Protein 7FHW (pdb70)

Solvent-accessible surface area: 24446 Å² total; per-residue (Å²): 156,57,85,88,36,42,102,7,101,66,67,5,127,1,8,5,47,67,90,37,97,25,11,6,76,46,41,102,60,48,70,86,92,18,130,86,50,4,29,58,17,53,142,0,2,45,32,0,4,124,13,0,5,58,7,8,127,104,21,61,70,65,15,0,67,12,0,0,52,13,0,0,24,5,15,95,68,20,0,0,67,32,116,42,50,167,54,68,42,44,18,3,12,37,4,22,0,21,0,0,0,1,0,0,0,1,0,7,0,0,28,56,63,8,66,112,100,16,88,71,69,0,24,50,6,0,28,111,0,0,115,33,1,42,60,48,10,97,57,33,132,73,105,26,22,0,29,14,2,8,3,3,0,0,2,0,0,0,2,43,6,15,134,19,87,73,3,6,95,24,0,53,45,2,0,50,27,0,3,42,8,6,25,80,57,0,7,2,15,35,0,38,26,34,17,50,38,0,0,50,30,0,9,57,0,0,2,0,0,0,0,0,0,5,0,0,126,73,125,69,61,97,11,20,40,29,95,120,94,6,1,18,74,0,0,94,36,0,4,85,5,37,134,83,46,59,58,0,50,70,17,19,48,31,80,17,57,116,18,125,4,35,2,0,0,4,3,5,66,86,72,30,74,56,88,28,39,0,72,63,8,64,87,115,30,89,24,114,28,42,61,4,1,2,2,0,31,15,2,14,96,138,28,6,27,117,77,119,214,160,59,79,91,40,49,98,7,102,66,69,6,132,1,15,5,48,71,86,42,98,26,10,6,74,44,40,102,62,54,73,90,94,18,131,86,52,5,31,68,21,52,142,0,3,45,35,0,3,117,9,0,6,56,8,7,127,108,22,65,68,68,20,0,69,10,0,1,52,12,0,0,22,7,14,94,63,23,0,0,67,30,115,41,50,161,58,68,42,38,17,3,11,40,4,22,1,20,0,0,0,1,0,0,0,0,0,1,1,0,26,67,57,11,64,95,124,19,85,71,94,0,27,54,5,0,38,120,0,0,108,33,1,42,59,45,10,96,54,34,133,75,104,28,22,0,28,14,3,8,3,4,0,0,2,0,0,0,2,19,5,15,138,21,93,61,2,3,97,22,0,49,51,2,0,41,30,0,2,35,10,5,24,86,57,0,7,1,16,41,1,37,25,35,16,49,33,0,0,55,27,0,10,59,0,0,2,0,0,0,0,0,0,7,0,0,112,53,116,71,56,94,11,12,39,26,143,133,92,6,1,23,82,0,0,96,37,0,2,85,5,34,131,90,50,58,55,1,49,74,18,19,49,28,82,15,56,118,12,108,4,34,2,0,0,4,2,2,62,83,73,28,77,45,91,30,46,0,67,65,8,62,86,117,26,98,24,112,29,41,61,4,1,2,4,0,35,16,1,12,96,140,26,5,16,119,76,126,109

Secondary structure (DSSP, 8-state):
-PPPPPPP-S-B-----B-STTS--B-HHHHHHHHHHHHHHHHHHHHHHHHHHHHHHH--HHHHHHHHHHHHHHHHTTTT-S-B--SSSSHHHHHHHHHHHHHHHHHHHHGGG--HHHHHHHHHHHHHHHHHHHHHHTSTTS--SHHHHHHHHHHHHHHHHTT-HHHHHHHHHHHHHHHHH--TTS--TTTTTSGGGHHHHHHHHHHHHHHHHHHHHHTT---TTHHHHHHHHHHHHHHHHHH-THHHHHHHSSPPPPP---TTHHHHHHH--GGGTTHHHHTT---EEGGGTEEHHHHHHH-SSSS--/--PPPPPP-S-B-----B-STTS--B-HHHHHHHHHHHHHHHHHHHHHHHHHHHHHHH--HHHHHHHHHHHHHHHHTTTT-S-B--SSSSHHHHHHHHHHHHHHHHHHHHGGG--HHHHHHHHHHHHHHHHHHHHHHTSTTS--SHHHHHHHHHHHHHHHHHT-HHHHHHHHHHHHHHHHT--TTS--TTGGGGGGGHHHHHHHHHHHHHHHHHHHHHTT---TTHHHHHHHHHHHHHHHHHH--HHHHHHHSSPPPP----THHHHHHHH--GGGTTHHHHTT---EEGGGTEEHHHHHHH-SSSS--

GO terms:
  GO:0009279 cell outer membrane (C, EXP)
  GO:0030340 hyaluronate lyase activity (F, EXP)
  GO:0033994 glucuronan lyase activity (F, EXP)
  GO:0045135 poly(beta-D-mannuronate) lyase activity (F, EXP)

B-factor: mean 14.97, std 6.95, range [2.56, 63.18]

InterPro domains:
  IPR008397 Alginate lyase domain [PF05426] (35-269)
  IPR008929 Chondroitin AC/alginate lyase [G3DSA:1.50.10.100] (11-320)
  IPR008929 Chondroitin AC/alginate lyase [SSF48230] (21-320)

Radius of gyration: 27.65 Å; Cα contacts (8 Å, |Δi|>4): 1101; chains: 2; bounding box: 46×49×95 Å

Structure (mmCIF, N/CA/C/O backbone):
data_7FHW
#
_entry.id   7FHW
#
_cell.length_a   49.272
_cell.length_b   94.668
_cell.length_c   160.408
_cell.angle_alpha   90.000
_cell.angle_beta   90.000
_cell.angle_gamma   90.000
#
_symmetry.space_group_name_H-M   'P 21 21 21'
#
loop_
_entity.id
_entity.type
_entity.pdbx_description
1 polymer 'Polysaccharide lyase'
2 water water
#
loop_
_atom_site.group_PDB
_atom_site.id
_atom_site.type_symbol
_atom_site.label_atom_id
_atom_site.label_alt_id
_atom_site.label_comp_id
_atom_site.label_asym_id
_atom_site.label_entity_id
_atom_site.label_seq_id
_atom_site.pdbx_PDB_ins_code
_atom_site.Cartn_x
_atom_site.Cartn_y
_atom_site.Cartn_z
_atom_site.occupancy
_atom_site.B_iso_or_equiv
_atom_site.auth_seq_id
_atom_site.auth_comp_id
_atom_site.auth_asym_id
_atom_site.auth_atom_id
_atom_site.pdbx_PDB_model_num
ATOM 1 N N . ALA A 1 1 ? 30.006 3.523 7.163 1.000 22.155 22 ALA A N 1
ATOM 2 C CA . ALA A 1 1 ? 30.440 4.656 6.315 1.000 20.191 22 ALA A CA 1
ATOM 3 C C . ALA A 1 1 ? 30.609 4.169 4.876 1.000 18.229 22 ALA A C 1
ATOM 4 O O . ALA A 1 1 ? 30.664 2.958 4.626 1.000 17.913 22 ALA A O 1
ATOM 6 N N . CYS A 1 2 ? 30.607 5.078 3.925 1.000 16.812 23 CYS A N 1
ATOM 7 C CA . CYS A 1 2 ? 30.675 4.711 2.488 1.000 16.294 23 CYS A CA 1
ATOM 8 C C . CYS A 1 2 ? 32.152 4.741 2.121 1.000 16.227 23 CYS A C 1
ATOM 9 O O . CYS A 1 2 ? 32.826 5.714 2.403 1.000 17.265 23 CYS A O 1
ATOM 12 N N . PRO A 1 3 ? 32.728 3.651 1.575 1.000 15.940 24 PRO A N 1
ATOM 13 C CA . PRO A 1 3 ? 34.149 3.646 1.237 1.000 16.278 24 PRO A CA 1
ATOM 14 C C . PRO A 1 3 ? 34.402 4.520 0.004 1.000 16.309 24 PRO A C 1
ATOM 15 O O . PRO A 1 3 ? 33.450 4.853 -0.697 1.000 14.931 24 PRO A O 1
ATOM 19 N N . ALA A 1 4 ? 35.665 4.881 -0.206 1.000 15.960 25 ALA A N 1
ATOM 20 C CA . ALA A 1 4 ? 36.098 5.850 -1.230 1.000 16.088 25 ALA A CA 1
ATOM 21 C C . ALA A 1 4 ? 35.943 5.229 -2.609 1.000 15.536 25 ALA A C 1
ATOM 22 O O . ALA A 1 4 ? 36.509 4.184 -2.919 1.000 13.763 25 ALA A O 1
ATOM 24 N N . PRO A 1 5 ? 35.200 5.900 -3.506 1.000 15.426 26 PRO A N 1
ATOM 25 C CA . PRO A 1 5 ? 35.175 5.460 -4.892 1.000 17.592 26 PRO A CA 1
ATOM 26 C C . PRO A 1 5 ? 36.625 5.553 -5.356 1.000 18.061 26 PRO A C 1
ATOM 27 O O . PRO A 1 5 ? 37.333 6.476 -4.928 1.000 18.242 26 PRO A O 1
ATOM 31 N N . PRO A 1 6 ? 37.090 4.651 -6.236 1.000 17.376 27 PRO A N 1
ATOM 32 C CA . PRO A 1 6 ? 38.348 4.867 -6.948 1.000 18.804 27 PRO A CA 1
ATOM 33 C C . PRO A 1 6 ? 38.262 6.137 -7.798 1.000 18.920 27 PRO A C 1
ATOM 34 O O . PRO A 1 6 ? 37.176 6.481 -8.259 1.000 22.079 27 PRO A O 1
ATOM 38 N N . PRO A 1 7 ? 39.370 6.884 -8.022 1.000 17.875 28 PRO A N 1
ATOM 39 C CA . PRO A 1 7 ? 39.328 8.071 -8.875 1.000 16.139 28 PRO A CA 1
ATOM 40 C C . PRO A 1 7 ? 38.763 7.734 -10.263 1.000 13.979 28 PRO A C 1
ATOM 41 O O . PRO A 1 7 ? 39.201 6.764 -10.862 1.000 12.816 28 PRO A O 1
ATOM 45 N N . GLY A 1 8 ? 37.765 8.496 -10.717 1.000 12.999 29 GLY A N 1
ATOM 46 C CA . GLY A 1 8 ? 37.242 8.422 -12.099 1.000 13.065 29 GLY A CA 1
ATOM 47 C C . GLY A 1 8 ? 38.288 8.899 -13.092 1.000 13.186 29 GLY A C 1
ATOM 48 O O . GLY A 1 8 ? 38.885 9.955 -12.816 1.000 13.970 29 GLY A O 1
ATOM 49 N N . GLN A 1 9 ? 38.541 8.143 -14.158 1.000 12.482 30 GLN A N 1
ATOM 50 C CA . GLN A 1 9 ? 39.554 8.483 -15.192 1.000 13.740 30 GLN A CA 1
ATOM 51 C C . GLN A 1 9 ? 38.851 8.975 -16.451 1.000 12.743 30 GLN A C 1
ATOM 52 O O . GLN A 1 9 ? 37.988 8.295 -17.001 1.000 11.300 30 GLN A O 1
ATOM 58 N N . PRO A 1 10 ? 39.186 10.173 -16.948 1.000 12.264 31 PRO A N 1
ATOM 59 C CA . PRO A 1 10 ? 38.645 10.626 -18.233 1.000 12.697 31 PRO A CA 1
ATOM 60 C C . PRO A 1 10 ? 38.846 9.630 -19.389 1.000 11.547 31 PRO A C 1
ATOM 61 O O . PRO A 1 10 ? 37.900 9.395 -20.122 1.000 10.914 31 PRO A O 1
ATOM 65 N N . ASP A 1 11 ? 40.027 9.020 -19.484 1.000 11.829 32 ASP A N 1
ATOM 66 C CA . ASP A 1 11 ? 40.415 8.168 -20.635 1.000 11.617 32 ASP A CA 1
ATOM 67 C C . ASP A 1 11 ? 40.158 6.700 -20.316 1.000 11.938 32 ASP A C 1
ATOM 68 O O . ASP A 1 11 ? 40.160 6.330 -19.103 1.000 11.573 32 ASP A O 1
ATOM 73 N N . ILE A 1 12 ? 39.904 5.932 -21.391 1.000 11.769 33 ILE A N 1
ATOM 74 C CA . ILE A 1 12 ? 39.870 4.441 -21.433 1.000 11.764 33 ILE A CA 1
ATOM 75 C C . ILE A 1 12 ? 40.829 3.968 -22.518 1.000 12.468 33 ILE A C 1
ATOM 76 O O . ILE A 1 12 ? 40.723 4.469 -23.662 1.000 12.668 33 ILE A O 1
ATOM 81 N N . ARG A 1 13 ? 41.690 3.010 -22.181 1.000 12.977 34 ARG A N 1
ATOM 82 C CA . ARG A 1 13 ? 42.568 2.294 -23.145 1.000 13.385 34 ARG A CA 1
ATOM 83 C C . ARG A 1 13 ? 42.406 0.797 -22.888 1.000 13.606 34 ARG A C 1
ATOM 84 O O . ARG A 1 13 ? 43.129 0.257 -22.044 1.000 16.594 34 ARG A O 1
ATOM 92 N N . ALA A 1 14 ? 41.436 0.169 -23.543 1.000 12.784 35 ALA A N 1
ATOM 93 C CA . ALA A 1 14 ? 41.235 -1.288 -23.531 1.000 12.114 35 ALA A CA 1
ATOM 94 C C . ALA A 1 14 ? 41.949 -1.892 -24.735 1.000 12.485 35 ALA A C 1
ATOM 95 O O . ALA A 1 14 ? 42.406 -1.147 -25.615 1.000 12.294 35 ALA A O 1
ATOM 97 N N . ILE A 1 15 ? 42.017 -3.216 -24.784 1.000 13.002 36 ILE A N 1
ATOM 98 C CA . ILE A 1 15 ? 42.862 -3.936 -25.776 1.000 13.467 36 ILE A CA 1
ATOM 99 C C . ILE A 1 15 ? 42.017 -5.065 -26.352 1.000 13.407 36 ILE A C 1
ATOM 100 O O . ILE A 1 15 ? 41.536 -5.913 -25.572 1.000 13.432 36 ILE A O 1
ATOM 105 N N . GLY A 1 16 ? 41.795 -5.026 -27.663 1.000 13.336 37 GLY A N 1
ATOM 106 C CA . GLY A 1 16 ? 41.139 -6.131 -28.384 1.000 14.461 37 GLY A CA 1
ATOM 107 C C . GLY A 1 16 ? 42.043 -7.351 -28.387 1.000 14.646 37 GLY A C 1
ATOM 108 O O . GLY A 1 16 ? 43.278 -7.175 -28.516 1.000 16.755 37 GLY A O 1
ATOM 109 N N . TYR A 1 17 ? 41.471 -8.545 -28.272 1.000 14.250 38 TYR A N 1
ATOM 110 C CA . TYR A 1 17 ? 42.248 -9.775 -28.014 1.000 13.239 38 TYR A CA 1
ATOM 111 C C . TYR A 1 17 ? 41.812 -10.950 -28.896 1.000 12.204 38 TYR A C 1
ATOM 112 O O . TYR A 1 17 ? 42.260 -12.036 -28.604 1.000 11.265 38 TYR A O 1
ATOM 121 N N . TYR A 1 18 ? 40.993 -10.750 -29.926 1.000 12.407 39 TYR A N 1
ATOM 122 C CA . TYR A 1 18 ? 40.714 -11.777 -30.966 1.000 12.120 39 TYR A CA 1
ATOM 123 C C . TYR A 1 18 ? 41.677 -11.589 -32.143 1.000 12.812 39 TYR A C 1
ATOM 124 O O . TYR A 1 18 ? 41.973 -10.445 -32.490 1.000 12.754 39 TYR A O 1
ATOM 133 N N . THR A 1 19 ? 42.127 -12.683 -32.765 1.000 14.136 40 THR A N 1
ATOM 134 C CA . THR A 1 19 ? 43.199 -12.660 -33.798 1.000 14.045 40 THR A CA 1
ATOM 135 C C . THR A 1 19 ? 42.664 -13.115 -35.160 1.000 13.963 40 THR A C 1
ATOM 136 O O . THR A 1 19 ? 43.384 -12.895 -36.141 1.000 12.777 40 THR A O 1
ATOM 140 N N . ASP A 1 20 ? 41.462 -13.695 -35.206 1.000 13.926 41 ASP A N 1
ATOM 141 C CA . ASP A 1 20 ? 40.812 -14.134 -36.461 1.000 14.614 41 ASP A CA 1
ATOM 142 C C . ASP A 1 20 ? 39.719 -13.135 -36.858 1.000 15.344 41 ASP A C 1
ATOM 143 O O . ASP A 1 20 ? 39.054 -12.563 -35.964 1.000 15.527 41 ASP A O 1
ATOM 148 N N . LYS A 1 21 ? 39.482 -13.047 -38.164 1.000 15.744 42 LYS A N 1
ATOM 149 C CA . LYS A 1 21 ? 38.358 -12.315 -38.816 1.000 15.553 42 LYS A CA 1
ATOM 150 C C . LYS A 1 21 ? 37.014 -12.625 -38.134 1.000 13.940 42 LYS A C 1
ATOM 151 O O . LYS A 1 21 ? 36.205 -11.724 -38.033 1.000 13.534 42 LYS A O 1
ATOM 157 N N . ALA A 1 22 ? 36.776 -13.858 -37.703 1.000 12.826 43 ALA A N 1
ATOM 158 C CA . ALA A 1 22 ? 35.494 -14.299 -37.08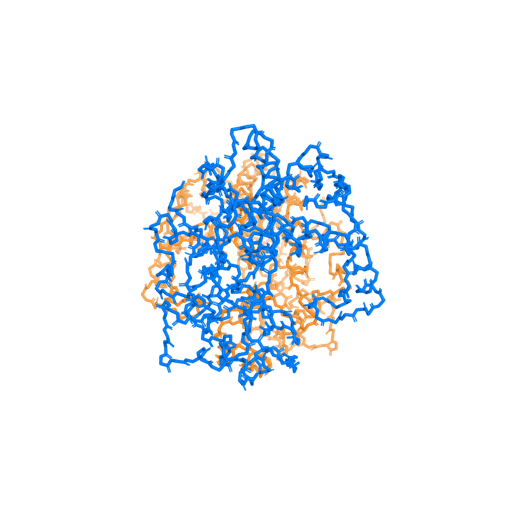5 1.000 12.471 43 ALA A CA 1
ATOM 159 C C . ALA A 1 22 ? 35.348 -13.778 -35.646 1.000 11.488 43 ALA A C 1
ATOM 160 O O . ALA A 1 22 ? 34.246 -13.888 -35.110 1.000 10.235 43 ALA A O 1
ATOM 162 N N . GLY A 1 23 ? 36.396 -13.203 -35.036 1.000 11.775 44 GLY A N 1
ATOM 163 C CA . GLY A 1 23 ? 36.283 -12.613 -33.682 1.000 11.415 44 GLY A CA 1
ATOM 164 C C . GLY A 1 23 ? 35.997 -13.704 -32.662 1.000 11.506 44 GLY A C 1
ATOM 165 O O . GLY A 1 23 ? 35.027 -13.572 -31.882 1.000 9.077 44 GLY A O 1
ATOM 166 N N . SER A 1 24 ? 36.779 -14.794 -32.721 1.000 12.566 45 SER A N 1
ATOM 167 C CA . SER A 1 24 ? 36.477 -16.089 -32.029 1.000 13.654 45 SER A CA 1
ATOM 168 C C . SER A 1 24 ? 37.717 -16.750 -31.412 1.000 13.119 45 SER A C 1
ATOM 169 O O . SER A 1 24 ? 37.516 -17.573 -30.505 1.000 12.186 45 SER A O 1
ATOM 172 N N . VAL A 1 25 ? 38.925 -16.423 -31.883 1.000 13.354 46 VAL A N 1
ATOM 173 C CA . VAL A 1 25 ? 40.200 -16.990 -31.352 1.000 14.756 46 VAL A CA 1
ATOM 174 C C . VAL A 1 25 ? 40.871 -15.902 -30.512 1.000 14.673 46 VAL A C 1
ATOM 175 O O . VAL A 1 25 ? 41.196 -14.827 -31.081 1.000 13.407 46 VAL A O 1
ATOM 179 N N . ILE A 1 26 ? 41.108 -16.223 -29.234 1.000 14.751 47 ILE A N 1
ATOM 180 C CA . ILE A 1 26 ? 41.647 -15.304 -28.193 1.000 15.629 47 ILE A CA 1
ATOM 181 C C . ILE A 1 26 ? 43.177 -15.421 -28.135 1.000 16.099 47 ILE A C 1
ATOM 182 O O . ILE A 1 26 ? 43.683 -16.519 -28.090 1.000 18.050 47 ILE A O 1
ATOM 187 N N . ASP A 1 27 ? 43.877 -14.298 -28.171 1.000 16.697 48 ASP A N 1
ATOM 188 C CA . ASP A 1 27 ? 45.287 -14.155 -27.727 1.000 16.737 48 ASP A CA 1
ATOM 189 C C . ASP A 1 27 ? 45.272 -13.992 -26.206 1.000 17.700 48 ASP A C 1
ATOM 190 O O . ASP A 1 27 ? 44.881 -12.932 -25.702 1.000 16.684 48 ASP A O 1
ATOM 195 N N . PRO A 1 28 ? 45.690 -15.022 -25.426 1.000 19.182 49 PRO A N 1
ATOM 196 C CA . PRO A 1 28 ? 45.600 -14.971 -23.965 1.000 19.808 49 PRO A CA 1
ATOM 197 C C . PRO A 1 28 ? 46.325 -13.724 -23.427 1.000 20.743 49 PRO A C 1
ATOM 198 O O . PRO A 1 28 ? 45.815 -13.050 -22.522 1.000 20.389 49 PRO A O 1
ATOM 202 N N . ALA A 1 29 ? 47.468 -13.411 -24.041 1.000 20.379 50 ALA A N 1
ATOM 203 C CA . ALA A 1 29 ? 48.353 -12.295 -23.645 1.000 19.988 50 ALA A CA 1
ATOM 204 C C . ALA A 1 29 ? 47.596 -10.967 -23.779 1.000 19.713 50 ALA A C 1
ATOM 205 O O . ALA A 1 29 ? 47.573 -10.207 -22.808 1.000 18.731 50 ALA A O 1
ATOM 207 N N . LEU A 1 30 ? 47.000 -10.692 -24.944 1.000 18.673 51 LEU A N 1
ATOM 208 C CA . LEU A 1 30 ? 46.149 -9.485 -25.169 1.000 17.127 51 LEU A CA 1
ATOM 209 C C . LEU A 1 30 ? 44.953 -9.514 -24.200 1.000 15.341 51 LEU A C 1
ATOM 210 O O . LEU A 1 30 ? 44.646 -8.465 -23.593 1.000 14.339 51 LEU A O 1
ATOM 215 N N . GLN A 1 31 ? 44.325 -10.668 -23.999 1.000 16.161 52 GLN A N 1
ATOM 216 C CA . GLN A 1 31 ? 43.147 -10.786 -23.097 1.000 16.799 52 GLN A CA 1
ATOM 217 C C . GLN A 1 31 ? 43.535 -10.404 -21.657 1.000 17.675 52 GLN A C 1
ATOM 218 O O . GLN A 1 31 ? 42.791 -9.614 -21.011 1.000 15.968 52 GLN A O 1
ATOM 224 N N . GLN A 1 32 ? 44.674 -10.924 -21.181 1.000 18.605 53 GLN A N 1
ATOM 225 C CA . GLN A 1 32 ? 45.196 -10.653 -19.822 1.000 19.078 53 GLN A CA 1
ATOM 226 C C . GLN A 1 32 ? 45.483 -9.156 -19.681 1.000 18.258 53 GLN A C 1
ATOM 227 O O . GLN A 1 32 ? 45.007 -8.577 -18.707 1.000 18.394 53 GLN A O 1
ATOM 233 N N . GLN A 1 33 ? 46.213 -8.557 -20.626 1.000 17.687 54 GLN A N 1
ATOM 234 C CA . GLN A 1 33 ? 46.517 -7.101 -20.645 1.000 17.131 54 GLN A CA 1
ATOM 235 C C . GLN A 1 33 ? 45.226 -6.265 -20.669 1.000 15.447 54 GLN A C 1
ATOM 236 O O . GLN A 1 33 ? 45.210 -5.202 -20.047 1.000 14.725 54 GLN A O 1
ATOM 242 N N . ASN A 1 34 ? 44.225 -6.674 -21.445 1.000 13.829 55 ASN A N 1
ATOM 243 C CA . ASN A 1 34 ? 42.884 -6.040 -21.443 1.000 14.524 55 ASN A CA 1
ATOM 244 C C . ASN A 1 34 ? 42.254 -6.143 -20.047 1.000 14.174 55 ASN A C 1
ATOM 245 O O . ASN A 1 34 ? 41.795 -5.133 -19.555 1.000 13.351 55 ASN A O 1
ATOM 250 N N . LYS A 1 35 ? 42.280 -7.316 -19.417 1.000 16.192 56 LYS A N 1
ATOM 251 C CA . LYS A 1 35 ? 41.783 -7.526 -18.031 1.000 17.097 56 LYS A CA 1
ATOM 252 C C . LYS A 1 35 ? 42.437 -6.524 -17.076 1.000 17.458 56 LYS A C 1
ATOM 253 O O . LYS A 1 35 ? 41.696 -5.832 -16.341 1.000 16.439 56 LYS A O 1
ATOM 259 N N . ASP A 1 36 ? 43.777 -6.481 -17.078 1.000 18.202 57 ASP A N 1
ATOM 260 C CA . ASP A 1 36 ? 44.591 -5.644 -16.156 1.000 18.187 57 ASP A CA 1
ATOM 261 C C . ASP A 1 36 ? 44.222 -4.190 -16.416 1.000 16.595 57 ASP A C 1
ATOM 262 O O . ASP A 1 36 ? 43.885 -3.483 -15.471 1.000 19.466 57 ASP A O 1
ATOM 267 N N . ALA A 1 37 ? 44.213 -3.772 -17.668 1.000 14.981 58 ALA A N 1
ATOM 268 C CA . ALA A 1 37 ? 43.944 -2.369 -18.036 1.000 14.858 58 ALA A CA 1
ATOM 269 C C . ALA A 1 37 ? 42.542 -1.937 -17.559 1.000 14.942 58 ALA A C 1
ATOM 270 O O . ALA A 1 37 ? 42.387 -0.747 -17.215 1.000 15.819 58 ALA A O 1
ATOM 272 N N . THR A 1 38 ? 41.565 -2.848 -17.564 1.000 13.109 59 THR A N 1
ATOM 273 C CA . THR A 1 38 ? 40.140 -2.550 -17.321 1.000 12.820 59 THR A CA 1
ATOM 274 C C . THR A 1 38 ? 39.719 -2.956 -15.907 1.000 12.374 59 THR A C 1
ATOM 275 O O . THR A 1 38 ? 38.523 -2.822 -15.637 1.000 11.742 59 THR A O 1
ATOM 279 N N . ALA A 1 39 ? 40.625 -3.475 -15.058 1.000 11.589 60 ALA A N 1
ATOM 280 C CA . ALA A 1 39 ? 40.260 -4.033 -13.736 1.000 11.182 60 ALA A CA 1
ATOM 281 C C . ALA A 1 39 ? 39.553 -2.960 -12.902 1.000 10.672 60 ALA A C 1
ATOM 282 O O . ALA A 1 39 ? 38.553 -3.246 -12.251 1.000 10.235 60 ALA A O 1
ATOM 284 N N . PRO A 1 40 ? 40.056 -1.701 -12.862 1.000 10.649 61 PRO A N 1
ATOM 285 C CA . PRO A 1 40 ? 39.422 -0.652 -12.058 1.000 10.289 61 PRO A CA 1
ATOM 286 C C . PRO A 1 40 ? 37.986 -0.326 -12.510 1.000 10.488 61 PRO A C 1
ATOM 287 O O . PRO A 1 40 ? 37.073 -0.213 -11.710 1.000 9.716 61 PRO A O 1
ATOM 291 N N . LEU A 1 41 ? 37.800 -0.183 -13.815 1.000 10.873 62 LEU A N 1
ATOM 292 C CA . LEU A 1 41 ? 36.449 -0.041 -14.427 1.000 10.209 62 LEU A CA 1
ATOM 293 C C . LEU A 1 41 ? 35.559 -1.206 -13.945 1.000 9.379 62 LEU A C 1
ATOM 294 O O . LEU A 1 41 ? 34.499 -0.930 -13.358 1.000 9.088 62 LEU A O 1
ATOM 299 N N . ASP A 1 42 ? 35.991 -2.442 -14.177 1.000 8.919 63 ASP A N 1
ATOM 300 C CA . ASP A 1 42 ? 35.234 -3.681 -13.853 1.000 9.131 63 ASP A CA 1
ATOM 301 C C . ASP A 1 42 ? 34.970 -3.714 -12.349 1.000 9.005 63 ASP A C 1
ATOM 302 O O . ASP A 1 42 ? 33.823 -3.977 -11.979 1.000 8.446 63 ASP A O 1
ATOM 307 N N . ARG A 1 43 ? 35.931 -3.321 -11.504 1.000 9.579 64 ARG A N 1
ATOM 308 C CA . ARG A 1 43 ? 35.696 -3.272 -10.032 1.000 9.241 64 ARG A CA 1
ATOM 309 C C . ARG A 1 43 ? 34.561 -2.303 -9.724 1.000 8.941 64 ARG A C 1
ATOM 310 O O . ARG A 1 43 ? 33.663 -2.678 -8.938 1.000 9.032 64 ARG A O 1
ATOM 318 N N . TYR A 1 44 ? 34.653 -1.070 -10.238 1.000 8.069 65 TYR A N 1
ATOM 319 C CA . TYR A 1 44 ? 33.667 -0.000 -10.003 1.000 7.790 65 TYR A CA 1
ATOM 320 C C . TYR A 1 44 ? 32.269 -0.485 -10.411 1.000 7.944 65 TYR A C 1
ATOM 321 O O . TYR A 1 44 ? 31.328 -0.313 -9.599 1.000 7.723 65 TYR A O 1
ATOM 330 N N . ALA A 1 45 ? 32.122 -0.992 -11.645 1.000 8.233 66 ALA A N 1
ATOM 331 C CA . ALA A 1 45 ? 30.864 -1.558 -12.182 1.000 8.548 66 ALA A CA 1
ATOM 332 C C . ALA A 1 45 ? 30.337 -2.634 -11.211 1.000 9.044 66 ALA A C 1
ATOM 333 O O . ALA A 1 45 ? 29.156 -2.559 -10.872 1.000 9.109 66 ALA A O 1
ATOM 335 N N . ALA A 1 46 ? 31.169 -3.587 -10.765 1.000 9.775 67 ALA A N 1
ATOM 336 C CA . ALA A 1 46 ? 30.776 -4.679 -9.828 1.000 10.277 67 ALA A CA 1
ATOM 337 C C . ALA A 1 46 ? 30.221 -4.078 -8.532 1.000 10.240 67 ALA A C 1
ATOM 338 O O . ALA A 1 46 ? 29.177 -4.521 -8.077 1.000 10.720 67 ALA A O 1
ATOM 340 N N . ASP A 1 47 ? 30.888 -3.055 -8.004 1.000 10.698 68 ASP A N 1
ATOM 341 C CA . ASP A 1 47 ? 30.562 -2.383 -6.724 1.000 10.261 68 ASP A CA 1
ATOM 342 C C . ASP A 1 47 ? 29.262 -1.582 -6.808 1.000 9.741 68 ASP A C 1
ATOM 343 O O . ASP A 1 47 ? 28.460 -1.681 -5.860 1.000 9.477 68 ASP A O 1
ATOM 348 N N . VAL A 1 48 ? 29.081 -0.722 -7.809 1.000 8.891 69 VAL A N 1
ATOM 349 C CA . VAL A 1 48 ? 27.795 0.030 -7.900 1.000 8.678 69 VAL A CA 1
ATOM 350 C C . VAL A 1 48 ? 26.675 -0.978 -8.226 1.000 8.495 69 VAL A C 1
ATOM 351 O O . VAL A 1 48 ? 25.560 -0.826 -7.713 1.000 8.062 69 VAL A O 1
ATOM 355 N N . ALA A 1 49 ? 26.964 -2.060 -8.943 1.000 9.017 70 ALA A N 1
ATOM 356 C CA . ALA A 1 49 ? 25.958 -3.120 -9.175 1.000 9.838 70 ALA A CA 1
ATOM 357 C C . ALA A 1 49 ? 25.545 -3.688 -7.805 1.000 10.439 70 ALA A C 1
ATOM 358 O O . ALA A 1 49 ? 24.329 -3.714 -7.514 1.000 11.341 70 ALA A O 1
ATOM 360 N N . ARG A 1 50 ? 26.518 -4.014 -6.950 1.000 11.070 71 ARG A N 1
ATOM 361 C CA . ARG A 1 50 ? 26.313 -4.716 -5.651 1.000 10.918 71 ARG A CA 1
ATOM 362 C C . ARG A 1 50 ? 25.591 -3.779 -4.662 1.000 11.059 71 ARG A C 1
ATOM 363 O O . ARG A 1 50 ? 24.641 -4.270 -3.980 1.000 9.773 71 ARG A O 1
ATOM 371 N N . MET A 1 51 ? 26.001 -2.503 -4.547 1.000 10.460 72 MET A N 1
ATOM 372 C CA . MET A 1 51 ? 25.403 -1.609 -3.526 1.000 11.378 72 MET A CA 1
ATOM 373 C C . MET A 1 51 ? 23.955 -1.251 -3.922 1.000 11.255 72 MET A C 1
ATOM 374 O O . MET A 1 51 ? 23.117 -0.998 -3.021 1.000 11.388 72 MET A O 1
ATOM 379 N N . SER A 1 52 ? 23.682 -1.199 -5.221 1.000 10.520 73 SER A N 1
ATOM 380 C CA . SER A 1 52 ? 22.326 -0.972 -5.774 1.000 10.429 73 SER A CA 1
ATOM 381 C C . SER A 1 52 ? 21.527 -2.274 -5.606 1.000 9.696 73 SER A C 1
ATOM 382 O O . SER A 1 52 ? 20.350 -2.195 -5.287 1.000 8.061 73 SER A O 1
ATOM 385 N N . ASP A 1 53 ? 22.195 -3.429 -5.710 1.000 10.862 74 ASP A N 1
ATOM 386 C CA . ASP A 1 53 ? 21.582 -4.734 -5.368 1.000 11.376 74 ASP A CA 1
ATOM 387 C C . ASP A 1 53 ? 21.220 -4.741 -3.877 1.000 12.736 74 ASP A C 1
ATOM 388 O O . ASP A 1 53 ? 20.127 -5.230 -3.575 1.000 13.891 74 ASP A O 1
ATOM 393 N N . ASP A 1 54 ? 22.078 -4.254 -2.966 1.000 13.731 75 ASP A N 1
ATOM 394 C CA . ASP A 1 54 ? 21.782 -4.245 -1.503 1.000 13.933 75 ASP A CA 1
ATOM 395 C C . ASP A 1 54 ? 20.525 -3.405 -1.260 1.000 14.125 75 ASP A C 1
ATOM 396 O O . ASP A 1 54 ? 19.654 -3.820 -0.444 1.000 13.329 75 ASP A O 1
ATOM 401 N N . TYR A 1 55 ? 20.419 -2.273 -1.945 1.000 13.539 76 TYR A N 1
ATOM 402 C CA . TYR A 1 55 ? 19.277 -1.346 -1.777 1.000 13.860 76 TYR A CA 1
ATOM 403 C C . TYR A 1 55 ? 17.999 -2.037 -2.271 1.000 14.298 76 TYR A C 1
ATOM 404 O O . TYR A 1 55 ? 17.022 -2.068 -1.533 1.000 14.287 76 TYR A O 1
ATOM 413 N N . LEU A 1 56 ? 17.997 -2.609 -3.475 1.000 15.843 77 LEU A N 1
ATOM 414 C CA . LEU A 1 56 ? 16.811 -3.341 -3.997 1.000 16.598 77 LEU A CA 1
ATOM 415 C C . LEU A 1 56 ? 16.437 -4.474 -3.050 1.000 17.771 77 LEU A C 1
ATOM 416 O O . LEU A 1 56 ? 15.250 -4.785 -2.997 1.000 19.298 77 LEU A O 1
ATOM 421 N N . ARG A 1 57 ? 17.412 -5.118 -2.397 1.000 18.222 78 ARG A N 1
ATOM 422 C CA . ARG A 1 57 ? 17.162 -6.315 -1.549 1.000 19.143 78 ARG A CA 1
ATOM 423 C C . ARG A 1 57 ? 16.457 -5.901 -0.242 1.000 19.462 78 ARG A C 1
ATOM 424 O O . ARG A 1 57 ? 15.595 -6.670 0.176 1.000 19.023 78 ARG A O 1
ATOM 432 N N . ASN A 1 58 ? 16.802 -4.783 0.420 1.000 19.774 79 ASN A N 1
ATOM 433 C CA . ASN A 1 58 ? 16.238 -4.511 1.775 1.000 20.091 79 ASN A CA 1
ATOM 434 C C . ASN A 1 58 ? 15.754 -3.059 1.943 1.000 19.468 79 ASN A C 1
ATOM 435 O O . ASN A 1 58 ? 15.225 -2.730 3.051 1.000 20.304 79 ASN A O 1
ATOM 440 N N . GLY A 1 59 ? 15.918 -2.208 0.932 1.000 19.084 80 GLY A N 1
ATOM 441 C CA . GLY A 1 59 ? 15.463 -0.797 0.976 1.000 17.921 80 GLY A CA 1
ATOM 442 C C . GLY A 1 59 ? 16.249 0.045 1.978 1.000 16.160 80 GLY A C 1
ATOM 443 O O . GLY A 1 59 ? 15.759 1.112 2.358 1.000 15.307 80 GLY A O 1
ATOM 444 N N . ASP A 1 60 ? 17.475 -0.353 2.341 1.000 15.683 81 ASP A N 1
ATOM 445 C CA . ASP A 1 60 ? 18.339 0.460 3.240 1.000 15.966 81 ASP A CA 1
ATOM 446 C C . ASP A 1 60 ? 18.825 1.676 2.467 1.000 16.829 81 ASP A C 1
ATOM 447 O O . ASP A 1 60 ? 19.641 1.549 1.569 1.000 14.866 81 ASP A O 1
ATOM 452 N N . PRO A 1 61 ? 18.393 2.893 2.841 1.000 17.145 82 PRO A N 1
ATOM 453 C CA . PRO A 1 61 ? 18.762 4.081 2.095 1.000 17.377 82 PRO A CA 1
ATOM 454 C C . PRO A 1 61 ? 20.279 4.327 2.095 1.000 17.933 82 PRO A C 1
ATOM 455 O O . PRO A 1 61 ? 20.735 4.932 1.149 1.000 16.779 82 PRO A O 1
ATOM 459 N N . ALA A 1 62 ? 21.017 3.852 3.116 1.000 16.557 83 ALA A N 1
ATOM 460 C CA . ALA A 1 62 ? 22.497 3.952 3.199 1.000 15.936 83 ALA A CA 1
ATOM 461 C C . ALA A 1 62 ? 23.152 3.348 1.951 1.000 15.266 83 ALA A C 1
ATOM 462 O O . ALA A 1 62 ? 24.043 3.985 1.413 1.000 16.192 83 ALA A O 1
ATOM 464 N N . ALA A 1 63 ? 22.741 2.152 1.525 1.000 14.139 84 ALA A N 1
ATOM 465 C CA . ALA A 1 63 ? 23.243 1.474 0.303 1.000 14.374 84 ALA A CA 1
ATOM 466 C C . ALA A 1 63 ? 22.979 2.348 -0.939 1.000 13.711 84 ALA A C 1
ATOM 467 O O . ALA A 1 63 ? 23.937 2.567 -1.728 1.000 13.159 84 ALA A O 1
ATOM 469 N N . ALA A 1 64 ? 21.760 2.877 -1.075 1.000 12.998 85 ALA A N 1
ATOM 470 C CA . ALA A 1 64 ? 21.363 3.841 -2.131 1.000 12.604 85 ALA A CA 1
ATOM 471 C C . ALA A 1 64 ? 22.289 5.063 -2.107 1.000 12.985 85 ALA A C 1
ATOM 472 O O . ALA A 1 64 ? 22.826 5.451 -3.183 1.000 12.248 85 ALA A O 1
ATOM 474 N N . GLN A 1 65 ? 22.531 5.625 -0.919 1.000 13.051 86 GLN A N 1
ATOM 475 C CA . GLN A 1 65 ? 23.354 6.852 -0.759 1.000 12.765 86 GLN A CA 1
ATOM 476 C C . GLN A 1 65 ? 24.791 6.599 -1.197 1.000 12.935 86 GLN A C 1
ATOM 477 O O . GLN A 1 65 ? 25.329 7.394 -1.982 1.000 11.931 86 GLN A O 1
ATOM 483 N N . CYS A 1 66 ? 25.376 5.514 -0.725 1.000 13.882 87 CYS A N 1
ATOM 484 C CA . CYS A 1 66 ? 26.748 5.131 -1.088 1.000 13.734 87 CYS A CA 1
ATOM 485 C C . CYS A 1 66 ? 26.843 4.921 -2.601 1.000 12.633 87 CYS A C 1
ATOM 486 O O . CYS A 1 66 ? 27.842 5.373 -3.150 1.000 12.331 87 CYS A O 1
ATOM 489 N N . THR A 1 67 ? 25.874 4.248 -3.242 1.000 11.996 88 THR A N 1
ATOM 490 C CA . THR A 1 67 ? 25.813 4.115 -4.729 1.000 11.382 88 THR A CA 1
ATOM 491 C C . THR A 1 67 ? 25.855 5.503 -5.385 1.000 11.383 88 THR A C 1
ATOM 492 O O . THR A 1 67 ? 26.552 5.689 -6.410 1.000 10.919 88 THR A O 1
ATOM 496 N N . LEU A 1 68 ? 25.062 6.427 -4.858 1.000 11.379 89 LEU A N 1
ATOM 497 C CA . LEU A 1 68 ? 24.862 7.781 -5.418 1.000 11.386 89 LEU A CA 1
ATOM 498 C C . LEU A 1 68 ? 26.149 8.579 -5.201 1.000 11.303 89 LEU A C 1
ATOM 499 O O . LEU A 1 68 ? 26.523 9.414 -6.050 1.000 10.957 89 LEU A O 1
ATOM 504 N N . SER A 1 69 ? 26.801 8.355 -4.065 1.000 11.199 90 SER A N 1
ATOM 505 C CA . SER A 1 69 ? 28.072 9.032 -3.723 1.000 11.585 90 SER A CA 1
ATOM 506 C C . SER A 1 69 ? 29.150 8.567 -4.723 1.000 10.826 90 SER A C 1
ATOM 507 O O . SER A 1 69 ? 29.955 9.378 -5.163 1.000 11.460 90 SER A O 1
ATOM 510 N N . TRP A 1 70 ? 29.189 7.287 -5.067 1.000 11.111 91 TRP A N 1
ATOM 511 C CA . TRP A 1 70 ? 30.160 6.727 -6.053 1.000 11.283 91 TRP A CA 1
ATOM 512 C C . TRP A 1 70 ? 29.869 7.301 -7.454 1.000 11.545 91 TRP A C 1
ATOM 513 O O . TRP A 1 70 ? 30.822 7.784 -8.118 1.000 10.979 91 TRP A O 1
ATOM 524 N N . LEU A 1 71 ? 28.603 7.301 -7.878 1.000 11.613 92 LEU A N 1
ATOM 525 C CA . LEU A 1 71 ? 28.171 7.799 -9.219 1.000 11.623 92 LEU A CA 1
ATOM 526 C C . LEU A 1 71 ? 28.510 9.296 -9.313 1.000 11.990 92 LEU A C 1
ATOM 527 O O . LEU A 1 71 ? 29.121 9.723 -10.339 1.000 11.222 92 LEU A O 1
ATOM 532 N N . GLY A 1 72 ? 28.232 10.038 -8.235 1.000 11.456 93 GLY A N 1
ATOM 533 C CA . GLY A 1 72 ? 28.490 11.483 -8.130 1.000 11.032 93 GLY A CA 1
ATOM 534 C C . GLY A 1 72 ? 29.960 11.835 -8.275 1.000 10.810 93 GLY A C 1
ATOM 535 O O . GLY A 1 72 ? 30.277 12.834 -8.953 1.000 11.187 93 GLY A O 1
ATOM 536 N N . ALA A 1 73 ? 30.839 11.057 -7.662 1.000 9.966 94 ALA A N 1
ATOM 537 C CA . ALA A 1 73 ? 32.293 11.259 -7.738 1.000 9.971 94 ALA A CA 1
ATOM 538 C C . ALA A 1 73 ? 32.743 11.139 -9.199 1.000 10.022 94 ALA A C 1
ATOM 539 O O . ALA A 1 73 ? 33.526 11.990 -9.675 1.000 9.273 94 ALA A O 1
ATOM 541 N N . TRP A 1 74 ? 32.292 10.097 -9.885 1.000 9.737 95 TRP A N 1
ATOM 542 C CA . TRP A 1 74 ? 32.692 9.849 -11.291 1.000 9.643 95 TRP A CA 1
ATOM 543 C C . TRP A 1 74 ? 32.130 10.963 -12.174 1.000 9.911 95 TRP A C 1
ATOM 544 O O . TRP A 1 74 ? 32.893 11.516 -12.935 1.000 10.594 95 TRP A O 1
ATOM 555 N N . ALA A 1 75 ? 30.869 11.331 -12.003 1.000 10.937 96 ALA A N 1
ATOM 556 C CA . ALA A 1 75 ? 30.250 12.482 -12.691 1.000 12.086 96 ALA A CA 1
ATOM 557 C C . ALA A 1 75 ? 31.168 13.708 -12.485 1.000 14.109 96 ALA A C 1
ATOM 558 O O . ALA A 1 75 ? 31.627 14.273 -13.507 1.000 14.005 96 ALA A O 1
ATOM 560 N N . ASP A 1 76 ? 31.535 14.032 -11.235 1.000 14.984 97 ASP A N 1
ATOM 561 C CA . ASP A 1 76 ? 32.374 15.213 -10.909 1.000 15.572 97 ASP A CA 1
ATOM 562 C C . ASP A 1 76 ? 33.724 15.078 -11.619 1.000 15.527 97 ASP A C 1
ATOM 563 O O . ASP A 1 76 ? 34.196 16.077 -12.130 1.000 16.222 97 ASP A O 1
ATOM 568 N N . ASP A 1 77 ? 34.323 13.897 -11.677 1.000 15.660 98 ASP A N 1
ATOM 569 C CA . ASP A 1 77 ? 35.676 13.732 -12.256 1.000 15.215 98 ASP A CA 1
ATOM 570 C C . ASP A 1 77 ? 35.598 13.576 -13.780 1.000 15.071 98 ASP A C 1
ATOM 571 O O . ASP A 1 77 ? 36.684 13.342 -14.360 1.000 14.676 98 ASP A O 1
ATOM 576 N N . GLY A 1 78 ? 34.411 13.672 -14.405 1.000 13.267 99 GLY A N 1
ATOM 577 C CA . GLY A 1 78 ? 34.232 13.452 -15.862 1.000 12.941 99 GLY A CA 1
ATOM 578 C C . GLY A 1 78 ? 34.735 12.083 -16.327 1.000 12.160 99 GLY A C 1
ATOM 579 O O . GLY A 1 78 ? 35.415 11.958 -17.406 1.000 11.792 99 GLY A O 1
ATOM 580 N N . ALA A 1 79 ? 34.502 11.048 -15.527 1.000 10.986 100 ALA A N 1
ATOM 581 C CA . ALA A 1 79 ? 35.042 9.703 -15.817 1.000 9.907 100 ALA A CA 1
ATOM 582 C C . ALA A 1 79 ? 34.469 9.217 -17.164 1.000 8.914 100 ALA A C 1
ATOM 583 O O . ALA A 1 79 ? 33.273 9.361 -17.399 1.000 7.927 100 ALA A O 1
ATOM 585 N N . MET A 1 80 ? 35.347 8.767 -18.051 1.000 8.548 101 MET A N 1
ATOM 586 C CA . MET A 1 80 ? 35.055 8.078 -19.330 1.000 9.009 101 MET A CA 1
ATOM 587 C C . MET A 1 80 ? 34.606 9.089 -20.387 1.000 9.296 101 MET A C 1
ATOM 588 O O . MET A 1 80 ? 34.258 8.645 -21.491 1.000 9.928 101 MET A O 1
ATOM 593 N N . LEU A 1 81 ? 34.630 10.391 -20.098 1.000 9.957 102 LEU A N 1
ATOM 594 C CA . LEU A 1 81 ? 34.302 11.446 -21.104 1.000 10.582 102 LEU A CA 1
ATOM 595 C C . LEU A 1 81 ? 35.564 11.954 -21.789 1.000 10.677 102 LEU A C 1
ATOM 596 O O . LEU A 1 81 ? 35.432 12.891 -22.554 1.000 10.897 102 LEU A O 1
ATOM 601 N N . GLY A 1 82 ? 36.711 11.339 -21.521 1.000 10.813 103 GLY A N 1
ATOM 602 C CA . GLY A 1 82 ? 37.975 11.695 -22.169 1.000 11.947 103 GLY A CA 1
ATOM 603 C C . GLY A 1 82 ? 38.152 10.927 -23.455 1.000 12.931 103 GLY A C 1
ATOM 604 O O . GLY A 1 82 ? 37.162 10.658 -24.158 1.000 12.751 103 GLY A O 1
ATOM 605 N N . GLN A 1 83 ? 39.384 10.526 -23.717 1.000 14.634 104 GLN A N 1
ATOM 606 C CA . GLN A 1 83 ? 39.788 9.923 -25.002 1.000 15.540 104 GLN A CA 1
ATOM 607 C C . GLN A 1 83 ? 39.606 8.411 -24.909 1.000 14.612 104 GLN A C 1
ATOM 608 O O . GLN A 1 83 ? 40.099 7.808 -23.947 1.000 13.446 104 GLN A O 1
ATOM 614 N N . MET A 1 84 ? 38.887 7.850 -25.884 1.000 13.926 105 MET A N 1
ATOM 615 C CA . MET A 1 84 ? 38.735 6.403 -26.095 1.000 13.512 105 MET A CA 1
ATOM 616 C C . MET A 1 84 ? 39.955 5.964 -26.900 1.000 13.151 105 MET A C 1
ATOM 617 O O . MET A 1 84 ? 39.941 6.105 -28.097 1.000 12.558 105 MET A O 1
ATOM 622 N N . ILE A 1 85 ? 41.011 5.526 -26.224 1.000 13.223 106 ILE A N 1
ATOM 623 C CA . ILE A 1 85 ? 42.336 5.319 -26.864 1.000 13.811 106 ILE A CA 1
ATOM 624 C C . ILE A 1 85 ? 42.273 4.019 -27.645 1.000 14.153 106 ILE A C 1
ATOM 625 O O . ILE A 1 85 ? 42.024 2.994 -27.042 1.000 13.503 106 ILE A O 1
ATOM 630 N N . ARG A 1 86 ? 42.554 4.092 -28.934 1.000 16.049 107 ARG A N 1
ATOM 631 C CA . ARG A 1 86 ? 42.489 2.948 -29.859 1.000 17.842 107 ARG A CA 1
ATOM 632 C C . ARG A 1 86 ? 43.860 2.267 -29.871 1.000 19.561 107 ARG A C 1
ATOM 633 O O . ARG A 1 86 ? 44.817 2.887 -30.332 1.000 20.799 107 ARG A O 1
ATOM 641 N N . VAL A 1 87 ? 43.941 1.042 -29.347 1.000 19.587 108 VAL A N 1
ATOM 642 C CA . VAL A 1 87 ? 45.162 0.189 -29.357 1.000 19.577 108 VAL A CA 1
ATOM 643 C C . VAL A 1 87 ? 45.152 -0.609 -30.659 1.000 20.877 108 VAL A C 1
ATOM 644 O O . VAL A 1 87 ? 46.053 -0.366 -31.506 1.000 22.407 108 VAL A O 1
ATOM 648 N N . ASN A 1 88 ? 44.208 -1.539 -30.823 1.000 19.441 109 ASN A N 1
ATOM 649 C CA . ASN A 1 88 ? 44.156 -2.338 -32.072 1.000 20.009 109 ASN A CA 1
ATOM 650 C C . ASN A 1 88 ? 42.731 -2.373 -32.621 1.000 19.267 109 ASN A C 1
ATOM 651 O O . ASN A 1 88 ? 42.545 -2.937 -33.722 1.000 21.331 109 ASN A O 1
ATOM 656 N N . ASN A 1 89 ? 41.767 -1.768 -31.930 1.000 16.838 110 ASN A N 1
ATOM 657 C CA . ASN A 1 89 ? 40.341 -1.890 -32.312 1.000 16.142 110 ASN A CA 1
ATOM 658 C C . ASN A 1 89 ? 39.530 -0.908 -31.468 1.000 13.913 110 ASN A C 1
ATOM 659 O O . ASN A 1 89 ? 40.155 -0.086 -30.825 1.000 13.677 110 ASN A O 1
ATOM 664 N N . ASP A 1 90 ? 38.196 -1.039 -31.449 1.000 13.068 111 ASP A N 1
ATOM 665 C CA . ASP A 1 90 ? 37.254 -0.112 -30.744 1.000 11.968 111 ASP A CA 1
ATOM 666 C C . ASP A 1 90 ? 36.969 -0.571 -29.298 1.000 10.849 111 ASP A C 1
ATOM 667 O O . ASP A 1 90 ? 35.987 -0.098 -28.741 1.000 9.937 111 ASP A O 1
ATOM 672 N N . GLN A 1 91 ? 37.842 -1.378 -28.672 1.000 10.410 112 GLN A N 1
ATOM 673 C CA . GLN A 1 91 ? 37.655 -1.971 -27.321 1.000 10.247 112 GLN A CA 1
ATOM 674 C C . GLN A 1 91 ? 37.344 -0.866 -26.303 1.000 9.855 112 GLN A C 1
ATOM 675 O O . GLN A 1 91 ? 36.510 -1.091 -25.425 1.000 8.957 112 GLN A O 1
ATOM 681 N N . SER A 1 92 ? 37.982 0.297 -26.411 1.000 9.574 113 SER A N 1
ATOM 682 C CA . SER A 1 92 ? 37.780 1.397 -25.433 1.000 9.623 113 SER A CA 1
ATOM 683 C C . SER A 1 92 ? 36.323 1.889 -25.529 1.000 9.374 113 SER A C 1
ATOM 684 O O . SER A 1 92 ? 35.642 1.988 -24.462 1.000 8.896 113 SER A O 1
ATOM 687 N N . PHE A 1 93 ? 35.816 2.090 -26.754 1.000 9.219 114 PHE A N 1
ATOM 688 C CA . PHE A 1 93 ? 34.405 2.471 -27.012 1.000 8.881 114 PHE A CA 1
ATOM 689 C C . PHE A 1 93 ? 33.452 1.370 -26.502 1.000 8.844 114 PHE A C 1
ATOM 690 O O . PHE A 1 93 ? 32.495 1.650 -25.767 1.000 8.180 114 PHE A O 1
ATOM 698 N N . TYR A 1 94 ? 33.695 0.114 -26.857 1.000 9.112 115 TYR A N 1
ATOM 699 C CA . TYR A 1 94 ? 32.871 -1.030 -26.377 1.000 9.210 115 TYR A CA 1
ATOM 700 C C . TYR A 1 94 ? 32.826 -1.000 -24.845 1.000 9.178 115 TYR A C 1
ATOM 701 O O . TYR A 1 94 ? 31.793 -1.219 -24.253 1.000 9.614 115 TYR A O 1
ATOM 710 N N . MET A 1 95 ? 33.958 -0.726 -24.213 1.000 9.053 116 MET A N 1
ATOM 711 C CA . MET A 1 95 ? 34.083 -0.698 -22.745 1.000 9.325 116 MET A CA 1
ATOM 712 C C . MET A 1 95 ? 33.284 0.490 -22.191 1.000 9.491 116 MET A C 1
ATOM 713 O O . MET A 1 95 ? 32.591 0.291 -21.187 1.000 10.557 116 MET A O 1
ATOM 718 N N . ARG A 1 96 ? 33.299 1.662 -22.840 1.000 9.288 117 ARG A N 1
ATOM 719 C CA . ARG A 1 96 ? 32.433 2.804 -22.434 1.000 9.531 117 ARG A CA 1
ATOM 720 C C . ARG A 1 96 ? 30.959 2.397 -22.499 1.000 9.074 117 ARG A C 1
ATOM 721 O O . ARG A 1 96 ? 30.213 2.801 -21.561 1.000 9.014 117 ARG A O 1
ATOM 729 N N . GLN A 1 97 ? 30.531 1.651 -23.522 1.000 8.501 118 GLN A N 1
ATOM 730 C CA . GLN A 1 97 ? 29.104 1.204 -23.620 1.000 8.329 118 GLN A CA 1
ATOM 731 C C . GLN A 1 97 ? 28.799 0.302 -22.411 1.000 7.736 118 GLN A C 1
ATOM 732 O O . GLN A 1 97 ? 27.835 0.568 -21.678 1.000 7.143 118 GLN A O 1
ATOM 738 N N . TRP A 1 98 ? 29.619 -0.723 -22.194 1.000 7.663 119 TRP A N 1
ATOM 739 C CA . TRP A 1 98 ? 29.402 -1.703 -21.089 1.000 7.300 119 TRP A CA 1
ATOM 740 C C . TRP A 1 98 ? 29.359 -0.956 -19.750 1.000 6.656 119 TRP A C 1
ATOM 741 O O . TRP A 1 98 ? 28.500 -1.290 -18.911 1.000 6.104 119 TRP A O 1
ATOM 752 N N . MET A 1 99 ? 30.246 0.017 -19.561 1.000 6.141 120 MET A N 1
ATOM 753 C CA . MET A 1 99 ? 30.353 0.766 -18.292 1.000 6.231 120 MET A CA 1
ATOM 754 C C . MET A 1 99 ? 29.126 1.675 -18.127 1.000 6.509 120 MET A C 1
ATOM 755 O O . MET A 1 99 ? 28.614 1.796 -16.968 1.000 6.375 120 MET A O 1
ATOM 760 N N . LEU A 1 100 ? 28.635 2.295 -19.202 1.000 6.596 121 LEU A N 1
ATOM 761 C CA . LEU A 1 100 ? 27.368 3.070 -19.090 1.000 6.715 121 LEU A CA 1
ATOM 762 C C . LEU A 1 100 ? 26.247 2.084 -18.727 1.000 6.647 121 LEU A C 1
ATOM 763 O O . LEU A 1 100 ? 25.427 2.423 -17.859 1.000 6.639 121 LEU A O 1
ATOM 768 N N . ASP A 1 101 ? 26.205 0.900 -19.345 1.000 6.717 122 ASP A N 1
ATOM 769 C CA . ASP A 1 101 ? 25.167 -0.107 -18.977 1.000 6.718 122 ASP A CA 1
ATOM 770 C C . ASP A 1 101 ? 25.154 -0.281 -17.448 1.000 6.590 122 ASP A C 1
ATOM 771 O O . ASP A 1 101 ? 24.095 -0.025 -16.831 1.000 6.469 122 ASP A O 1
ATOM 776 N N . ALA A 1 102 ? 26.297 -0.630 -16.837 1.000 6.241 123 ALA A N 1
ATOM 777 C CA . ALA A 1 102 ? 26.436 -0.885 -15.379 1.000 6.130 123 ALA A CA 1
ATOM 778 C C . ALA A 1 102 ? 25.993 0.342 -14.576 1.000 6.046 123 ALA A C 1
ATOM 779 O O . ALA A 1 102 ? 25.184 0.186 -13.584 1.000 5.972 123 ALA A O 1
ATOM 781 N N . VAL A 1 103 ? 26.479 1.534 -14.929 1.000 5.767 124 VAL A N 1
ATOM 782 C CA . VAL A 1 103 ? 26.289 2.686 -14.003 1.000 6.030 124 VAL A CA 1
ATOM 783 C C . VAL A 1 103 ? 24.866 3.230 -14.149 1.000 6.199 124 VAL A C 1
ATOM 784 O O . VAL A 1 103 ? 24.279 3.706 -13.110 1.000 6.554 124 VAL A O 1
ATOM 788 N N . ALA A 1 104 ? 24.335 3.211 -15.366 1.000 6.237 125 ALA A N 1
ATOM 789 C CA . ALA A 1 104 ? 22.993 3.750 -15.618 1.000 6.306 125 ALA A CA 1
ATOM 790 C C . ALA A 1 104 ? 21.996 2.805 -14.953 1.000 6.325 125 ALA A C 1
ATOM 791 O O . ALA A 1 104 ? 21.092 3.318 -14.292 1.000 6.575 125 ALA A O 1
ATOM 793 N N . MET A 1 105 ? 22.199 1.484 -15.058 1.000 6.707 126 MET A N 1
ATOM 794 C CA . MET A 1 105 ? 21.317 0.487 -14.382 1.000 7.010 126 MET A CA 1
ATOM 795 C C . MET A 1 105 ? 21.455 0.643 -12.848 1.000 7.412 126 MET A C 1
ATOM 796 O O . MET A 1 105 ? 20.418 0.613 -12.143 1.000 7.325 126 MET A O 1
ATOM 801 N N . ALA A 1 106 ? 22.664 0.901 -12.347 1.000 7.910 127 ALA A N 1
ATOM 802 C CA . ALA A 1 106 ? 22.927 1.162 -10.912 1.000 8.491 127 ALA A CA 1
ATOM 803 C C . ALA A 1 106 ? 22.139 2.396 -10.485 1.000 8.885 127 ALA A C 1
ATOM 804 O O . ALA A 1 106 ? 21.433 2.305 -9.478 1.000 8.892 127 ALA A O 1
ATOM 806 N N . TYR A 1 107 ? 22.179 3.463 -11.283 1.000 9.141 128 TYR A N 1
ATOM 807 C CA . TYR A 1 107 ? 21.499 4.742 -10.959 1.000 9.390 128 TYR A CA 1
ATOM 808 C C . TYR A 1 107 ? 19.987 4.562 -10.966 1.000 9.377 128 TYR A C 1
ATOM 809 O O . TYR A 1 107 ? 19.325 5.039 -10.056 1.000 10.408 128 TYR A O 1
ATOM 818 N N . LEU A 1 108 ? 19.449 3.953 -12.014 1.000 9.642 129 LEU A N 1
ATOM 819 C CA . LEU A 1 108 ? 18.004 3.618 -12.097 1.000 9.481 129 LEU A CA 1
ATOM 820 C C . LEU A 1 108 ? 17.576 2.991 -10.777 1.000 9.797 129 LEU A C 1
ATOM 821 O O . LEU A 1 108 ? 16.648 3.528 -10.147 1.000 10.320 129 LEU A O 1
ATOM 826 N N . LYS A 1 109 ? 18.314 1.981 -10.318 1.000 9.763 130 LYS A N 1
ATOM 827 C CA . LYS A 1 109 ? 17.888 1.133 -9.161 1.000 9.707 130 LYS A CA 1
ATOM 828 C C . LYS A 1 109 ? 17.797 1.978 -7.886 1.000 9.542 130 LYS A C 1
ATOM 829 O O . LYS A 1 109 ? 16.996 1.655 -7.021 1.000 9.650 130 LYS A O 1
ATOM 835 N N . VAL A 1 110 ? 18.569 3.054 -7.784 1.000 10.131 131 VAL A N 1
ATOM 836 C CA . VAL A 1 110 ? 18.695 3.863 -6.537 1.000 10.102 131 VAL A CA 1
ATOM 837 C C . VAL A 1 110 ? 18.084 5.240 -6.770 1.000 10.450 131 VAL A C 1
ATOM 838 O O . VAL A 1 110 ? 18.120 6.056 -5.843 1.000 9.502 131 VAL A O 1
ATOM 842 N N . HIS A 1 111 ? 17.519 5.472 -7.956 1.000 11.984 132 HIS A N 1
ATOM 843 C CA . HIS A 1 111 ? 17.058 6.819 -8.405 1.000 13.048 132 HIS A CA 1
ATOM 844 C C . HIS A 1 111 ? 16.064 7.429 -7.418 1.000 13.113 132 HIS A C 1
ATOM 845 O O . HIS A 1 111 ? 16.169 8.621 -7.214 1.000 13.414 132 HIS A O 1
ATOM 852 N N . ASP A 1 112 ? 15.151 6.638 -6.841 1.000 15.335 133 ASP A N 1
ATOM 853 C CA . ASP A 1 112 ? 14.102 7.137 -5.900 1.000 17.008 133 ASP A CA 1
ATOM 854 C C . ASP A 1 112 ? 14.719 7.648 -4.579 1.000 17.518 133 ASP A C 1
ATOM 855 O O . ASP A 1 112 ? 13.945 8.168 -3.739 1.000 18.331 133 ASP A O 1
ATOM 860 N N . GLN A 1 113 ? 16.035 7.522 -4.378 1.000 15.619 134 GLN A N 1
ATOM 861 C CA . GLN A 1 113 ? 16.720 8.110 -3.205 1.000 15.494 134 GLN A CA 1
ATOM 862 C C . GLN A 1 113 ? 17.541 9.331 -3.636 1.000 15.678 134 GLN A C 1
ATOM 863 O O . GLN A 1 113 ? 18.116 9.997 -2.754 1.000 16.192 134 GLN A O 1
ATOM 869 N N . ALA A 1 114 ? 17.604 9.650 -4.926 1.000 15.485 135 ALA A N 1
ATOM 870 C CA . ALA A 1 114 ? 18.523 10.693 -5.422 1.000 15.547 135 ALA A CA 1
ATOM 871 C C . ALA A 1 114 ? 17.926 12.060 -5.094 1.000 17.034 135 ALA A C 1
ATOM 872 O O . ALA A 1 114 ? 16.814 12.352 -5.563 1.000 16.431 135 ALA A O 1
ATOM 874 N N . ASN A 1 115 ? 18.637 12.866 -4.305 1.000 17.954 136 ASN A N 1
ATOM 875 C CA . ASN A 1 115 ? 18.204 14.250 -3.994 1.000 19.970 136 ASN A CA 1
ATOM 876 C C . ASN A 1 115 ? 18.476 15.115 -5.227 1.000 21.991 136 ASN A C 1
ATOM 877 O O . ASN A 1 115 ? 19.170 14.716 -6.173 1.000 21.300 136 ASN A O 1
ATOM 882 N N . PRO A 1 116 ? 17.885 16.323 -5.273 1.000 22.599 137 PRO A N 1
ATOM 883 C CA . PRO A 1 116 ? 18.013 17.199 -6.434 1.000 21.814 137 PRO A CA 1
ATOM 884 C C . PRO A 1 116 ? 19.477 17.540 -6.755 1.000 21.052 137 PRO A C 1
ATOM 885 O O . PRO A 1 116 ? 19.809 17.648 -7.915 1.000 20.525 137 PRO A O 1
ATOM 889 N N . GLN A 1 117 ? 20.327 17.685 -5.738 1.000 20.100 138 GLN A N 1
ATOM 890 C CA . GLN A 1 117 ? 21.766 17.989 -5.960 1.000 20.206 138 GLN A CA 1
ATOM 891 C C . GLN A 1 117 ? 22.428 16.813 -6.703 1.000 17.472 138 GLN A C 1
ATOM 892 O O . GLN A 1 117 ? 23.252 17.057 -7.587 1.000 15.910 138 GLN A O 1
ATOM 898 N N . GLN A 1 118 ? 22.153 15.583 -6.275 1.000 17.489 139 GLN A N 1
ATOM 899 C CA . GLN A 1 118 ? 22.787 14.364 -6.828 1.000 17.827 139 GLN A CA 1
ATOM 900 C C . GLN A 1 118 ? 22.323 14.176 -8.282 1.000 17.650 139 GLN A C 1
ATOM 901 O O . GLN A 1 118 ? 23.201 13.909 -9.150 1.000 15.855 139 GLN A O 1
ATOM 907 N N . ARG A 1 119 ? 21.012 14.345 -8.527 1.000 17.285 140 ARG A N 1
ATOM 908 C CA . ARG A 1 119 ? 20.362 14.248 -9.865 1.000 16.967 140 ARG A CA 1
ATOM 909 C C . ARG A 1 119 ? 21.029 15.258 -10.796 1.000 16.385 140 ARG A C 1
ATOM 910 O O . ARG A 1 119 ? 21.294 14.888 -11.922 1.000 16.219 140 ARG A O 1
ATOM 918 N N . ALA A 1 120 ? 21.343 16.459 -10.313 1.000 15.756 141 ALA A N 1
ATOM 919 C CA . ALA A 1 120 ? 21.934 17.549 -11.119 1.000 16.469 141 ALA A CA 1
ATOM 920 C C . ALA A 1 120 ? 23.374 17.197 -11.493 1.000 15.505 141 ALA A C 1
ATOM 921 O O . ALA A 1 120 ? 23.822 17.710 -12.533 1.000 14.777 141 ALA A O 1
ATOM 923 N N . ARG A 1 121 ? 24.077 16.422 -10.651 1.000 14.184 142 ARG A N 1
ATOM 924 C CA . ARG A 1 121 ? 25.459 15.936 -10.922 1.000 13.708 142 ARG A CA 1
ATOM 925 C C . ARG A 1 121 ? 25.404 14.711 -11.859 1.000 12.683 142 ARG A C 1
ATOM 926 O O . ARG A 1 121 ? 26.100 14.716 -12.907 1.000 13.048 142 ARG A O 1
ATOM 934 N N . ILE A 1 122 ? 24.599 13.701 -11.523 1.000 11.426 143 ILE A N 1
ATOM 935 C CA . ILE A 1 122 ? 24.654 12.381 -12.196 1.000 11.063 143 ILE A CA 1
ATOM 936 C C . ILE A 1 122 ? 24.006 12.484 -13.591 1.000 11.044 143 ILE A C 1
ATOM 937 O O . ILE A 1 122 ? 24.647 11.999 -14.542 1.000 10.542 143 ILE A O 1
ATOM 942 N N . ASP A 1 123 ? 22.864 13.174 -13.745 1.000 10.919 144 ASP A N 1
ATOM 943 C CA . ASP A 1 123 ? 22.030 13.077 -14.980 1.000 11.120 144 ASP A CA 1
ATOM 944 C C . ASP A 1 123 ? 22.813 13.569 -16.196 1.000 10.945 144 ASP A C 1
ATOM 945 O O . ASP A 1 123 ? 22.883 12.847 -17.188 1.000 10.820 144 ASP A O 1
ATOM 950 N N . PRO A 1 124 ? 23.413 14.788 -16.174 1.000 10.348 145 PRO A N 1
ATOM 951 C CA . PRO A 1 124 ? 24.179 15.281 -17.315 1.000 10.636 145 PRO A CA 1
ATOM 952 C C . PRO A 1 124 ? 25.382 14.395 -17.657 1.000 10.444 145 PRO A C 1
ATOM 953 O O . PRO A 1 124 ? 25.767 14.395 -18.814 1.000 9.984 145 PRO A O 1
ATOM 957 N N . TRP A 1 125 ? 25.983 13.752 -16.636 1.000 9.517 146 TRP A N 1
ATOM 958 C CA . TRP A 1 125 ? 27.144 12.859 -16.822 1.000 9.408 146 TRP A CA 1
ATOM 959 C C . TRP A 1 125 ? 26.692 11.641 -17.632 1.000 8.840 146 TRP A C 1
ATOM 960 O O . TRP A 1 125 ? 27.324 11.359 -18.656 1.000 8.203 146 TRP A O 1
ATOM 971 N N . LEU A 1 126 ? 25.589 10.998 -17.218 1.000 8.896 147 LEU A N 1
ATOM 972 C CA . LEU A 1 126 ? 25.045 9.813 -17.917 1.000 8.340 147 LEU A CA 1
ATOM 973 C C . LEU A 1 126 ? 24.571 10.252 -19.300 1.000 8.450 147 LEU A C 1
ATOM 974 O O . LEU A 1 126 ? 24.686 9.443 -20.247 1.000 8.244 147 LEU A O 1
ATOM 979 N N . GLN A 1 127 ? 24.068 11.491 -19.410 1.000 8.717 148 GLN A N 1
ATOM 980 C CA . GLN A 1 127 ? 23.488 12.004 -20.686 1.000 9.239 148 GLN A CA 1
ATOM 981 C C . GLN A 1 127 ? 24.625 12.178 -21.697 1.000 9.604 148 GLN A C 1
ATOM 982 O O . GLN A 1 127 ? 24.468 11.730 -22.848 1.000 9.257 148 GLN A O 1
ATOM 988 N N . LYS A 1 128 ? 25.756 12.726 -21.254 1.000 9.634 149 LYS A N 1
ATOM 989 C CA . LYS A 1 128 ? 26.920 12.935 -22.141 1.000 10.444 149 LYS A CA 1
ATOM 990 C C . LYS A 1 128 ? 27.408 11.575 -22.647 1.000 9.606 149 LYS A C 1
ATOM 991 O O . LYS A 1 128 ? 27.690 11.418 -23.871 1.000 9.719 149 LYS A O 1
ATOM 997 N N . LEU A 1 129 ? 27.526 10.633 -21.720 1.000 8.924 150 LEU A N 1
ATOM 998 C CA . LEU A 1 129 ? 27.948 9.247 -22.008 1.000 8.565 150 LEU A CA 1
ATOM 999 C C . LEU A 1 129 ? 27.015 8.648 -23.060 1.000 8.171 150 LEU A C 1
ATOM 1000 O O . LEU A 1 129 ? 27.546 8.180 -24.069 1.000 7.712 150 LEU A O 1
ATOM 1005 N N . ALA A 1 130 ? 25.694 8.668 -22.831 1.000 7.889 151 ALA A N 1
ATOM 1006 C CA . ALA A 1 130 ? 24.705 8.092 -23.760 1.000 7.966 151 ALA A CA 1
ATOM 1007 C C . ALA A 1 130 ? 24.844 8.746 -25.146 1.000 8.644 151 ALA A C 1
ATOM 1008 O O . ALA A 1 130 ? 24.898 8.001 -26.171 1.000 7.560 151 ALA A O 1
ATOM 1010 N N . ARG A 1 131 ? 24.937 10.087 -25.189 1.000 9.590 152 ARG A N 1
ATOM 1011 C CA . ARG A 1 131 ? 24.994 10.864 -26.462 1.000 10.244 152 ARG A CA 1
ATOM 1012 C C . ARG A 1 131 ? 26.314 10.595 -27.197 1.000 10.063 152 ARG A C 1
ATOM 1013 O O . ARG A 1 131 ? 26.286 10.481 -28.425 1.000 8.607 152 ARG A O 1
ATOM 1021 N N . ALA A 1 132 ? 27.427 10.452 -26.480 1.000 10.577 153 ALA A N 1
ATOM 1022 C CA . ALA A 1 132 ? 28.724 10.088 -27.090 1.000 10.692 153 ALA A CA 1
ATOM 1023 C C . ALA A 1 132 ? 28.559 8.714 -27.748 1.000 11.266 153 ALA A C 1
ATOM 1024 O O . ALA A 1 132 ? 28.948 8.537 -28.932 1.000 11.145 153 ALA A O 1
ATOM 1026 N N . ASN A 1 133 ? 27.959 7.776 -27.009 1.000 10.818 154 ASN A N 1
ATOM 1027 C CA . ASN A 1 133 ? 27.734 6.384 -27.469 1.000 10.652 154 ASN A CA 1
ATOM 1028 C C . ASN A 1 133 ? 26.860 6.441 -28.737 1.000 9.994 154 ASN A C 1
ATOM 1029 O O . ASN A 1 133 ? 27.266 5.867 -29.758 1.000 9.615 154 ASN A O 1
ATOM 1034 N N . LEU A 1 134 ? 25.793 7.233 -28.759 1.000 9.573 155 LEU A N 1
ATOM 1035 C CA . LEU A 1 134 ? 24.912 7.304 -29.953 1.000 9.398 155 LEU A CA 1
ATOM 1036 C C . LEU A 1 134 ? 25.686 7.874 -31.142 1.000 9.216 155 LEU A C 1
ATOM 1037 O O . LEU A 1 134 ? 25.425 7.452 -32.279 1.000 8.841 155 LEU A O 1
ATOM 1042 N N . ALA A 1 135 ? 26.603 8.801 -30.896 1.000 8.864 156 ALA A N 1
ATOM 1043 C CA . ALA A 1 135 ? 27.282 9.527 -31.982 1.000 9.481 156 ALA A CA 1
ATOM 1044 C C . ALA A 1 135 ? 28.061 8.509 -32.804 1.000 9.395 156 ALA A C 1
ATOM 1045 O O . ALA A 1 135 ? 28.070 8.644 -34.002 1.000 9.560 156 ALA A O 1
ATOM 1047 N N . TYR A 1 136 ? 28.685 7.529 -32.155 1.000 9.533 157 TYR A N 1
ATOM 1048 C CA . TYR A 1 136 ? 29.401 6.408 -32.821 1.000 9.575 157 TYR A CA 1
ATOM 1049 C C . TYR A 1 136 ? 28.496 5.740 -33.873 1.000 9.044 157 TYR A C 1
ATOM 1050 O O . TYR A 1 136 ? 28.934 5.596 -35.033 1.000 8.971 157 TYR A O 1
ATOM 1059 N N . TRP A 1 137 ? 27.266 5.402 -33.482 1.000 8.138 158 TRP A N 1
ATOM 1060 C CA . TRP A 1 137 ? 26.280 4.598 -34.260 1.000 8.016 158 TRP A CA 1
ATOM 1061 C C . TRP A 1 137 ? 25.622 5.400 -35.402 1.000 8.709 158 TRP A C 1
ATOM 1062 O O . TRP A 1 137 ? 24.903 4.764 -36.290 1.000 7.918 158 TRP A O 1
ATOM 1073 N N . ASP A 1 138 ? 25.805 6.729 -35.405 1.000 9.001 159 ASP A N 1
ATOM 1074 C CA . ASP A 1 138 ? 25.345 7.596 -36.520 1.000 9.884 159 ASP A CA 1
ATOM 1075 C C . ASP A 1 138 ? 26.124 7.264 -37.798 1.000 9.852 159 ASP A C 1
ATOM 1076 O O . ASP A 1 138 ? 25.648 7.644 -38.872 1.000 10.110 159 ASP A O 1
ATOM 1081 N N . ASN A 1 139 ? 27.291 6.626 -37.694 1.000 9.594 160 ASN A N 1
ATOM 1082 C CA . ASN A 1 139 ? 28.161 6.331 -38.861 1.000 9.668 160 ASN A CA 1
ATOM 1083 C C . ASN A 1 139 ? 27.688 5.011 -39.460 1.000 9.502 160 ASN A C 1
ATOM 1084 O O . ASN A 1 139 ? 27.754 3.961 -38.799 1.000 8.893 160 ASN A O 1
ATOM 1089 N N . PRO A 1 140 ? 27.131 5.034 -40.694 1.000 9.409 161 PRO A N 1
ATOM 1090 C CA . PRO A 1 140 ? 26.577 3.827 -41.309 1.000 9.970 161 PRO A CA 1
ATOM 1091 C C . PRO A 1 140 ? 27.639 2.774 -41.680 1.000 10.741 161 PRO A C 1
ATOM 1092 O O . PRO A 1 140 ? 27.243 1.700 -42.115 1.000 10.134 161 PRO A O 1
ATOM 1096 N N . LYS A 1 141 ? 28.933 3.070 -41.479 1.000 11.742 162 LYS A N 1
ATOM 1097 C CA . LYS A 1 141 ? 30.035 2.094 -41.673 1.000 13.861 162 LYS A CA 1
ATOM 1098 C C . LYS A 1 141 ? 30.196 1.202 -40.438 1.000 14.860 162 LYS A C 1
ATOM 1099 O O . LYS A 1 141 ? 30.799 0.126 -40.601 1.000 15.161 162 LYS A O 1
ATOM 1105 N N . ARG A 1 142 ? 29.686 1.615 -39.267 1.000 14.707 163 ARG A N 1
ATOM 1106 C CA . ARG A 1 142 ? 29.711 0.801 -38.023 1.000 15.676 163 ARG A CA 1
ATOM 1107 C C . ARG A 1 142 ? 28.626 -0.281 -38.116 1.000 15.285 163 ARG A C 1
ATOM 1108 O O . ARG A 1 142 ? 27.449 0.073 -38.078 1.000 17.057 163 ARG A O 1
ATOM 1116 N N . ARG A 1 143 ? 29.033 -1.538 -38.213 1.000 15.455 164 ARG A N 1
ATOM 1117 C CA . ARG A 1 143 ? 28.176 -2.759 -38.196 1.000 15.457 164 ARG A CA 1
ATOM 1118 C C . ARG A 1 143 ? 27.361 -2.843 -36.903 1.000 12.410 164 ARG A C 1
ATOM 1119 O O . ARG A 1 143 ? 27.938 -2.987 -35.816 1.000 10.545 164 ARG A O 1
ATOM 1127 N N . ARG A 1 144 ? 26.050 -2.834 -37.046 1.000 10.722 165 ARG A N 1
ATOM 1128 C CA . ARG A 1 144 ? 25.104 -2.831 -35.913 1.000 10.149 165 ARG A CA 1
ATOM 1129 C C . ARG A 1 144 ? 24.849 -4.282 -35.499 1.000 10.012 165 ARG A C 1
ATOM 1130 O O . ARG A 1 144 ? 23.763 -4.802 -35.811 1.000 11.121 165 ARG A O 1
ATOM 1138 N N . ASN A 1 145 ? 25.821 -4.873 -34.802 1.000 9.121 166 ASN A N 1
ATOM 1139 C CA . ASN A 1 145 ? 25.746 -6.222 -34.197 1.000 8.545 166 ASN A CA 1
ATOM 1140 C C . ASN A 1 145 ? 25.379 -6.066 -32.713 1.000 7.445 166 ASN A C 1
ATOM 1141 O O . ASN A 1 145 ? 24.714 -5.033 -32.342 1.000 6.801 166 ASN A O 1
ATOM 1146 N N . ASN A 1 146 ? 25.773 -7.039 -31.876 1.000 6.532 167 ASN A N 1
ATOM 1147 C CA . ASN A 1 146 ? 25.376 -7.071 -30.441 1.000 6.074 167 ASN A CA 1
ATOM 1148 C C . ASN A 1 146 ? 25.930 -5.837 -29.721 1.000 5.783 167 ASN A C 1
ATOM 1149 O O . ASN A 1 146 ? 25.325 -5.433 -28.718 1.000 5.471 167 ASN A O 1
ATOM 1154 N N . HIS A 1 147 ? 26.994 -5.212 -30.230 1.000 5.541 168 HIS A N 1
ATOM 1155 C CA . HIS A 1 147 ? 27.560 -3.969 -29.608 1.000 5.420 168 HIS A CA 1
ATOM 1156 C C . HIS A 1 147 ? 26.491 -2.881 -29.629 1.000 5.271 168 HIS A C 1
ATOM 1157 O O . HIS A 1 147 ? 26.447 -2.108 -28.669 1.000 5.398 168 HIS A O 1
ATOM 1164 N N . TYR A 1 148 ? 25.665 -2.827 -30.686 1.000 5.333 169 TYR A N 1
ATOM 1165 C CA . TYR A 1 148 ? 24.558 -1.837 -30.812 1.000 5.364 169 TYR A CA 1
ATOM 1166 C C . TYR A 1 148 ? 23.503 -2.092 -29.714 1.000 5.169 169 TYR A C 1
ATOM 1167 O O . TYR A 1 148 ? 22.999 -1.111 -29.106 1.000 4.867 169 TYR A O 1
ATOM 1176 N N . TYR A 1 149 ? 23.218 -3.357 -29.406 1.000 5.177 170 TYR A N 1
ATOM 1177 C CA . TYR A 1 149 ? 22.152 -3.727 -28.431 1.000 5.446 170 TYR A CA 1
ATOM 1178 C C . TYR A 1 149 ? 22.632 -3.387 -27.016 1.000 5.430 170 TYR A C 1
ATOM 1179 O O . TYR A 1 149 ? 21.927 -2.761 -26.260 1.000 5.457 170 TYR A O 1
ATOM 1188 N N . TRP A 1 150 ? 23.865 -3.771 -26.713 1.000 5.770 171 TRP A N 1
ATOM 1189 C CA . TRP A 1 150 ? 24.578 -3.462 -25.456 1.000 5.997 171 TRP A CA 1
ATOM 1190 C C . TRP A 1 150 ? 24.700 -1.948 -25.301 1.000 6.150 171 TRP A C 1
ATOM 1191 O O . TRP A 1 150 ? 24.448 -1.457 -24.199 1.000 6.553 171 TRP A O 1
ATOM 1202 N N . GLY A 1 151 ? 24.982 -1.213 -26.375 1.000 6.135 172 GLY A N 1
ATOM 1203 C CA . GLY A 1 151 ? 24.980 0.257 -26.304 1.000 6.358 172 GLY A CA 1
ATOM 1204 C C . GLY A 1 151 ? 23.592 0.789 -25.998 1.000 6.433 172 GLY A C 1
ATOM 1205 O O . GLY A 1 151 ? 23.466 1.764 -25.251 1.000 6.088 172 GLY A O 1
ATOM 1206 N N . GLY A 1 152 ? 22.575 0.133 -26.561 1.000 6.369 173 GLY A N 1
ATOM 1207 C CA . GLY A 1 152 ? 21.187 0.584 -26.476 1.000 6.437 173 GLY A CA 1
ATOM 1208 C C . GLY A 1 152 ? 20.694 0.552 -25.038 1.000 6.496 173 GLY A C 1
ATOM 1209 O O . GLY A 1 152 ? 19.898 1.444 -24.671 1.000 6.299 173 GLY A O 1
ATOM 1210 N N . LEU A 1 153 ? 21.076 -0.492 -24.281 1.000 6.427 174 LEU A N 1
ATOM 1211 C CA . LEU A 1 153 ? 20.586 -0.728 -22.907 1.000 6.692 174 LEU A CA 1
ATOM 1212 C C . LEU A 1 153 ? 21.006 0.466 -22.036 1.000 6.564 174 LEU A C 1
ATOM 1213 O O . LEU A 1 153 ? 20.175 0.960 -21.253 1.000 6.908 174 LEU A O 1
ATOM 1218 N N . GLY A 1 154 ? 22.257 0.900 -22.145 1.000 6.735 175 GLY A N 1
ATOM 1219 C CA . GLY A 1 154 ? 22.799 2.029 -21.351 1.000 6.953 175 GLY A CA 1
ATOM 1220 C C . GLY A 1 154 ? 22.090 3.323 -21.682 1.000 6.893 175 GLY A C 1
ATOM 1221 O O . GLY A 1 154 ? 21.768 4.065 -20.767 1.000 7.205 175 GLY A O 1
ATOM 1222 N N . VAL A 1 155 ? 21.809 3.527 -22.969 1.000 7.027 176 VAL A N 1
ATOM 1223 C CA . VAL A 1 155 ? 21.101 4.720 -23.522 1.000 7.170 176 VAL A CA 1
ATOM 1224 C C . VAL A 1 155 ? 19.662 4.724 -22.996 1.000 6.828 176 VAL A C 1
ATOM 1225 O O . VAL A 1 155 ? 19.201 5.774 -22.555 1.000 6.482 176 VAL A O 1
ATOM 1229 N N . LEU A 1 156 ? 19.014 3.565 -23.000 1.000 6.820 177 LEU A N 1
ATOM 1230 C CA . LEU A 1 156 ? 17.599 3.429 -22.578 1.000 7.124 177 LEU A CA 1
ATOM 1231 C C . LEU A 1 156 ? 17.479 3.627 -21.068 1.000 7.100 177 LEU A C 1
ATOM 1232 O O . LEU A 1 156 ? 16.626 4.403 -20.681 1.000 6.795 177 LEU A O 1
ATOM 1237 N N . ALA A 1 157 ? 18.322 2.970 -20.254 1.000 7.465 178 ALA A N 1
ATOM 1238 C CA . ALA A 1 157 ? 18.358 3.155 -18.778 1.000 7.433 178 ALA A CA 1
ATOM 1239 C C . ALA A 1 157 ? 18.563 4.637 -18.448 1.000 7.513 178 ALA A C 1
ATOM 1240 O O . ALA A 1 157 ? 17.883 5.153 -17.537 1.000 7.003 178 ALA A O 1
ATOM 1242 N N . THR A 1 158 ? 19.509 5.281 -19.142 1.000 7.854 179 THR A N 1
ATOM 1243 C CA . THR A 1 158 ? 19.822 6.716 -19.002 1.000 8.145 179 THR A CA 1
ATOM 1244 C C . THR A 1 158 ? 18.573 7.542 -19.353 1.000 8.995 179 THR A C 1
ATOM 1245 O O . THR A 1 158 ? 18.287 8.520 -18.632 1.000 9.036 179 THR A O 1
ATOM 1249 N N . GLY A 1 159 ? 17.879 7.183 -20.437 1.000 9.897 180 GLY A N 1
ATOM 1250 C CA . GLY A 1 159 ? 16.657 7.873 -20.904 1.000 10.894 180 GLY A CA 1
ATOM 1251 C C . GLY A 1 159 ? 15.579 7.808 -19.847 1.000 11.333 180 GLY A C 1
ATOM 1252 O O . GLY A 1 159 ? 14.975 8.849 -19.559 1.000 11.543 180 GLY A O 1
ATOM 1253 N N . LEU A 1 160 ? 15.379 6.624 -19.268 1.000 11.423 181 LEU A N 1
ATOM 1254 C CA . LEU A 1 160 ? 14.383 6.411 -18.185 1.000 12.198 181 LEU A CA 1
ATOM 1255 C C . LEU A 1 160 ? 14.811 7.135 -16.892 1.000 12.206 181 LEU A C 1
ATOM 1256 O O . LEU A 1 160 ? 14.034 7.920 -16.381 1.000 10.936 181 LEU A O 1
ATOM 1261 N N . ALA A 1 161 ? 15.994 6.850 -16.347 1.000 12.443 182 ALA A N 1
ATOM 1262 C CA . ALA A 1 161 ? 16.436 7.428 -15.067 1.000 13.457 182 ALA A CA 1
ATOM 1263 C C . ALA A 1 161 ? 16.399 8.972 -15.125 1.000 14.512 182 ALA A C 1
ATOM 1264 O O . ALA A 1 161 ? 16.044 9.585 -14.101 1.000 15.470 182 ALA A O 1
ATOM 1266 N N . THR A 1 162 ? 16.780 9.605 -16.243 1.000 14.896 183 THR A N 1
ATOM 1267 C CA . THR A 1 162 ? 16.981 11.080 -16.324 1.000 14.546 183 THR A CA 1
ATOM 1268 C C . THR A 1 162 ? 15.840 11.762 -17.084 1.000 15.320 183 THR A C 1
ATOM 1269 O O . THR A 1 162 ? 15.963 12.983 -17.354 1.000 15.953 183 THR A O 1
ATOM 1273 N N . ASP A 1 163 ? 14.813 11.008 -17.460 1.000 15.682 184 ASP A N 1
ATOM 1274 C CA . ASP A 1 163 ? 13.595 11.530 -18.136 1.000 16.815 184 ASP A CA 1
ATOM 1275 C C . ASP A 1 163 ? 14.029 12.279 -19.399 1.000 15.285 184 ASP A C 1
ATOM 1276 O O . ASP A 1 163 ? 13.776 13.478 -19.513 1.000 15.307 184 ASP A O 1
ATOM 1281 N N . ASP A 1 164 ? 14.746 11.604 -20.280 1.000 13.693 185 ASP A N 1
ATOM 1282 C CA . ASP A 1 164 ? 15.180 12.196 -21.563 1.000 13.614 185 ASP A CA 1
ATOM 1283 C C . ASP A 1 164 ? 14.502 11.420 -22.678 1.000 13.320 185 ASP A C 1
ATOM 1284 O O . ASP A 1 164 ? 14.896 10.258 -22.919 1.000 14.064 185 ASP A O 1
ATOM 1289 N N . ASP A 1 165 ? 13.492 12.018 -23.295 1.000 13.356 186 ASP A N 1
ATOM 1290 C CA . ASP A 1 165 ? 12.670 11.304 -24.309 1.000 14.260 186 ASP A CA 1
ATOM 1291 C C . ASP A 1 165 ? 13.538 10.924 -25.516 1.000 12.091 186 ASP A C 1
ATOM 1292 O O . ASP A 1 165 ? 13.352 9.800 -26.041 1.000 12.035 186 ASP A O 1
ATOM 1297 N N . ALA A 1 166 ? 14.465 11.789 -25.938 1.000 11.282 187 ALA A N 1
ATOM 1298 C CA . ALA A 1 166 ? 15.369 11.529 -27.096 1.000 10.581 187 ALA A CA 1
ATOM 1299 C C . ALA A 1 166 ? 16.181 10.252 -26.841 1.000 9.780 187 ALA A C 1
ATOM 1300 O O . ALA A 1 166 ? 16.362 9.452 -27.738 1.000 9.994 187 ALA A O 1
ATOM 1302 N N . LE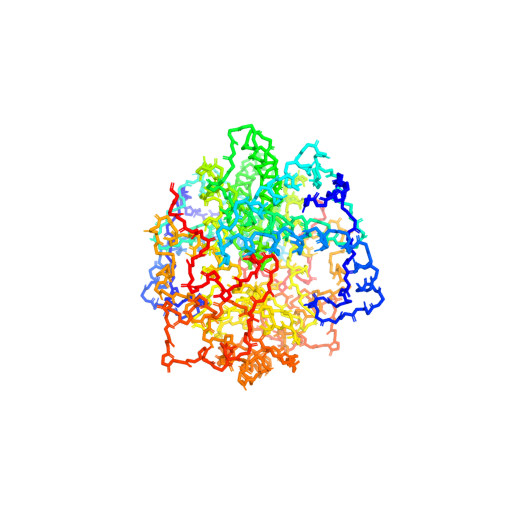U A 1 167 ? 16.638 10.057 -25.620 1.000 9.547 188 LEU A N 1
ATOM 1303 C CA . LEU A 1 167 ? 17.486 8.892 -25.261 1.000 9.696 188 LEU A CA 1
ATOM 1304 C C . LEU A 1 167 ? 16.604 7.647 -25.170 1.000 9.281 188 LEU A C 1
ATOM 1305 O O . LEU A 1 167 ? 17.034 6.560 -25.624 1.000 8.770 188 LEU A O 1
ATOM 1310 N N . TRP A 1 168 ? 15.402 7.812 -24.648 1.000 9.364 189 TRP A N 1
ATOM 1311 C CA . TRP A 1 168 ? 14.411 6.716 -24.617 1.000 9.972 189 TRP A CA 1
ATOM 1312 C C . TRP A 1 168 ? 14.177 6.199 -26.052 1.000 10.581 189 TRP A C 1
ATOM 1313 O O . TRP A 1 168 ? 14.339 4.966 -26.295 1.000 10.002 189 TRP A O 1
ATOM 1324 N N . GLN A 1 169 ? 13.853 7.101 -26.992 1.000 11.837 190 GLN A N 1
ATOM 1325 C CA . GLN A 1 169 ? 13.548 6.740 -28.407 1.000 13.204 190 GLN A CA 1
ATOM 1326 C C . GLN A 1 169 ? 14.779 6.095 -29.054 1.000 12.465 190 GLN A C 1
ATOM 1327 O O . GLN A 1 169 ? 14.583 5.183 -29.863 1.000 12.774 190 GLN A O 1
ATOM 1333 N N . ALA A 1 170 ? 15.991 6.598 -28.777 1.000 11.638 191 ALA A N 1
ATOM 1334 C CA . ALA A 1 170 ? 17.250 6.033 -29.320 1.000 11.158 191 ALA A CA 1
ATOM 1335 C C . ALA A 1 170 ? 17.454 4.626 -28.711 1.000 10.637 191 ALA A C 1
ATOM 1336 O O . ALA A 1 170 ? 17.714 3.670 -29.452 1.000 10.015 191 ALA A O 1
ATOM 1338 N N . GLY A 1 171 ? 17.198 4.484 -27.419 1.000 10.779 192 GLY A N 1
ATOM 1339 C CA . GLY A 1 171 ? 17.145 3.173 -26.740 1.000 10.534 192 GLY A CA 1
ATOM 1340 C C . GLY A 1 171 ? 16.285 2.189 -27.519 1.000 10.322 192 GLY A C 1
ATOM 1341 O O . GLY A 1 171 ? 16.798 1.102 -27.871 1.000 9.329 192 GLY A O 1
ATOM 1342 N N . HIS A 1 172 ? 15.034 2.574 -27.803 1.000 10.375 193 HIS A N 1
ATOM 1343 C CA . HIS A 1 172 ? 14.031 1.725 -28.502 1.000 10.931 193 HIS A CA 1
ATOM 1344 C C . HIS A 1 172 ? 14.527 1.374 -29.909 1.000 10.653 193 HIS A C 1
ATOM 1345 O O . HIS A 1 172 ? 14.313 0.230 -30.353 1.000 10.990 193 HIS A O 1
ATOM 1352 N N . ALA A 1 173 ? 15.182 2.307 -30.592 1.000 10.325 194 ALA A N 1
ATOM 1353 C CA . ALA A 1 173 ? 15.671 2.078 -31.962 1.000 9.936 194 ALA A CA 1
ATOM 1354 C C . ALA A 1 173 ? 16.704 0.949 -31.927 1.000 9.753 194 ALA A C 1
ATOM 1355 O O . ALA A 1 173 ? 16.719 0.155 -32.874 1.000 10.345 194 ALA A O 1
ATOM 1357 N N . ALA A 1 174 ? 17.534 0.840 -30.890 1.000 9.213 195 ALA A N 1
ATOM 1358 C CA . ALA A 1 174 ? 18.572 -0.223 -30.864 1.000 9.241 195 ALA A CA 1
ATOM 1359 C C . ALA A 1 174 ? 17.893 -1.581 -30.607 1.000 8.714 195 ALA A C 1
ATOM 1360 O O . ALA A 1 174 ? 18.256 -2.561 -31.309 1.000 8.235 195 ALA A O 1
ATOM 1362 N N . PHE A 1 175 ? 16.949 -1.630 -29.671 1.000 8.540 196 PHE A N 1
ATOM 1363 C CA . PHE A 1 175 ? 16.095 -2.816 -29.398 1.000 8.957 196 PHE A CA 1
ATOM 1364 C C . PHE A 1 175 ? 15.474 -3.294 -30.711 1.000 9.270 196 PHE A C 1
ATOM 1365 O O . PHE A 1 175 ? 15.582 -4.466 -31.036 1.000 9.975 196 PHE A O 1
ATOM 1373 N N . GLN A 1 176 ? 14.865 -2.389 -31.456 1.000 10.082 197 GLN A N 1
ATOM 1374 C CA . GLN A 1 176 ? 14.124 -2.722 -32.698 1.000 10.651 197 GLN A CA 1
ATOM 1375 C C . GLN A 1 176 ? 15.065 -3.334 -33.736 1.000 10.543 197 GLN A C 1
ATOM 1376 O O . GLN A 1 176 ? 14.627 -4.261 -34.452 1.000 10.178 197 GLN A O 1
ATOM 1382 N N . LYS A 1 177 ? 16.284 -2.808 -33.865 1.000 10.611 198 LYS A N 1
ATOM 1383 C CA . LYS A 1 177 ? 17.268 -3.371 -34.827 1.000 10.539 198 LYS A CA 1
ATOM 1384 C C . LYS A 1 177 ? 17.503 -4.850 -34.473 1.000 10.015 198 LYS A C 1
ATOM 1385 O O . LYS A 1 177 ? 17.424 -5.675 -35.395 1.000 9.119 198 LYS A O 1
ATOM 1391 N N . GLY A 1 178 ? 17.751 -5.176 -33.197 1.000 9.708 199 GLY A N 1
ATOM 1392 C CA . GLY A 1 178 ? 17.954 -6.571 -32.757 1.000 9.636 199 GLY A CA 1
ATOM 1393 C C . GLY A 1 178 ? 16.775 -7.477 -33.152 1.000 9.739 199 GLY A C 1
ATOM 1394 O O . GLY A 1 178 ? 16.999 -8.517 -33.807 1.000 9.401 199 GLY A O 1
ATOM 1395 N N . ILE A 1 179 ? 15.559 -7.081 -32.791 1.000 9.981 200 ILE A N 1
ATOM 1396 C CA . ILE A 1 179 ? 14.295 -7.793 -33.130 1.000 10.898 200 ILE A CA 1
ATOM 1397 C C . ILE A 1 179 ? 14.211 -7.942 -34.642 1.000 10.784 200 ILE A C 1
ATOM 1398 O O . ILE A 1 179 ? 13.938 -9.056 -35.121 1.000 10.931 200 ILE A O 1
ATOM 1403 N N . ASP A 1 180 ? 14.484 -6.883 -35.393 1.000 10.468 201 ASP A N 1
ATOM 1404 C CA . ASP A 1 180 ? 14.353 -6.959 -36.872 1.000 10.399 201 ASP A CA 1
ATOM 1405 C C . ASP A 1 180 ? 15.451 -7.878 -37.451 1.000 9.900 201 ASP A C 1
ATOM 1406 O O . ASP A 1 180 ? 15.248 -8.322 -38.594 1.000 8.555 201 ASP A O 1
ATOM 1411 N N . ASP A 1 181 ? 16.555 -8.120 -36.724 1.000 9.068 202 ASP A N 1
ATOM 1412 C CA . ASP A 1 181 ? 17.706 -8.932 -37.187 1.000 9.862 202 ASP A CA 1
ATOM 1413 C C . ASP A 1 181 ? 17.380 -10.426 -36.969 1.000 9.946 202 ASP A C 1
ATOM 1414 O O . ASP A 1 181 ? 18.114 -11.269 -37.486 1.000 10.593 202 ASP A O 1
ATOM 1419 N N . ILE A 1 182 ? 16.349 -10.785 -36.204 1.000 10.008 203 ILE A N 1
ATOM 1420 C CA . ILE A 1 182 ? 16.068 -12.216 -35.881 1.000 9.821 203 ILE A CA 1
ATOM 1421 C C . ILE A 1 182 ? 15.414 -12.895 -37.090 1.000 9.747 203 ILE A C 1
ATOM 1422 O O . ILE A 1 182 ? 14.314 -12.478 -37.470 1.000 9.682 203 ILE A O 1
ATOM 1427 N N . GLN A 1 183 ? 16.089 -13.875 -37.688 1.000 10.154 204 GLN A N 1
ATOM 1428 C CA . GLN A 1 183 ? 15.564 -14.663 -38.839 1.000 11.463 204 GLN A CA 1
ATOM 1429 C C . GLN A 1 183 ? 14.479 -15.648 -38.338 1.000 12.141 204 GLN A C 1
ATOM 1430 O O . GLN A 1 183 ? 14.219 -15.727 -37.116 1.000 11.300 204 GLN A O 1
ATOM 1436 N N . ASP A 1 184 ? 13.779 -16.313 -39.263 1.000 13.316 205 ASP A N 1
ATOM 1437 C CA . ASP A 1 184 ? 12.691 -17.266 -38.909 1.000 13.527 205 ASP A CA 1
ATOM 1438 C C . ASP A 1 184 ? 13.274 -18.372 -38.019 1.000 13.888 205 ASP A C 1
ATOM 1439 O O . ASP A 1 184 ? 12.609 -18.697 -37.011 1.000 15.172 205 ASP A O 1
ATOM 1444 N N . ASP A 1 185 ? 14.523 -18.815 -38.266 1.000 13.384 206 ASP A N 1
ATOM 1445 C CA . ASP A 1 185 ? 15.218 -19.882 -37.494 1.000 12.766 206 ASP A CA 1
ATOM 1446 C C . ASP A 1 185 ? 15.779 -19.360 -36.154 1.000 12.502 206 ASP A C 1
ATOM 1447 O O . ASP A 1 185 ? 16.470 -20.142 -35.430 1.000 11.933 206 ASP A O 1
ATOM 1452 N N . GLY A 1 186 ? 15.531 -18.096 -35.807 1.000 12.096 207 GLY A N 1
ATOM 1453 C CA . GLY A 1 186 ? 15.936 -17.517 -34.504 1.000 11.241 207 GLY A CA 1
ATOM 1454 C C . GLY A 1 186 ? 17.388 -17.042 -34.460 1.000 10.449 207 GLY A C 1
ATOM 1455 O O . GLY A 1 186 ? 17.807 -16.601 -33.383 1.000 10.051 207 GLY A O 1
ATOM 1456 N N . SER A 1 187 ? 18.134 -17.123 -35.570 1.000 10.097 208 SER A N 1
ATOM 1457 C CA . SER A 1 187 ? 19.532 -16.626 -35.704 1.000 9.942 208 SER A CA 1
ATOM 1458 C C . SER A 1 187 ? 19.587 -15.121 -36.054 1.000 9.522 208 SER A C 1
ATOM 1459 O O . SER A 1 187 ? 18.590 -14.572 -36.612 1.000 9.314 208 SER A O 1
ATOM 1462 N N . LEU A 1 188 ? 20.751 -14.522 -35.761 1.000 9.098 209 LEU A N 1
ATOM 1463 C CA . LEU A 1 188 ? 21.244 -13.161 -36.106 1.000 8.947 209 LEU A CA 1
ATOM 1464 C C . LEU A 1 188 ? 22.377 -13.253 -37.122 1.000 8.932 209 LEU A C 1
ATOM 1465 O O . LEU A 1 188 ? 23.427 -13.865 -36.870 1.000 9.118 209 LEU A O 1
ATOM 1470 N N . PRO A 1 189 ? 22.184 -12.745 -38.361 1.000 8.529 210 PRO A N 1
ATOM 1471 C CA . PRO A 1 189 ? 23.192 -12.941 -39.406 1.000 8.410 210 PRO A CA 1
ATOM 1472 C C . PRO A 1 189 ? 24.606 -12.564 -38.952 1.000 8.734 210 PRO A C 1
ATOM 1473 O O . PRO A 1 189 ? 25.531 -13.285 -39.258 1.000 8.689 210 PRO A O 1
ATOM 1477 N N . LEU A 1 190 ? 24.743 -11.467 -38.190 1.000 8.960 211 LEU A N 1
ATOM 1478 C CA . LEU A 1 190 ? 26.086 -10.960 -37.834 1.000 9.360 211 LEU A CA 1
ATOM 1479 C C . LEU A 1 190 ? 26.649 -11.795 -36.691 1.000 9.296 211 LEU A C 1
ATOM 1480 O O . LEU A 1 190 ? 27.858 -11.812 -36.605 1.000 9.572 211 LEU A O 1
ATOM 1485 N N . GLU A 1 191 ? 25.824 -12.469 -35.888 1.000 9.379 212 GLU A N 1
ATOM 1486 C CA . GLU A 1 191 ? 26.333 -13.331 -34.772 1.000 9.591 212 GLU A CA 1
ATOM 1487 C C . GLU A 1 191 ? 26.717 -14.729 -35.300 1.000 9.873 212 GLU A C 1
ATOM 1488 O O . GLU A 1 191 ? 27.534 -15.395 -34.641 1.000 8.884 212 GLU A O 1
ATOM 1494 N N . MET A 1 192 ? 26.231 -15.102 -36.495 1.000 10.390 213 MET A N 1
ATOM 1495 C CA . MET A 1 192 ? 26.442 -16.423 -37.145 1.000 10.435 213 MET A CA 1
ATOM 1496 C C . MET A 1 192 ? 27.836 -16.483 -37.784 1.000 10.456 213 MET A C 1
ATOM 1497 O O . MET A 1 192 ? 28.310 -17.622 -38.106 1.000 10.039 213 MET A O 1
ATOM 1502 N N . ALA A 1 193 ? 28.476 -15.324 -37.976 1.000 9.606 214 ALA A N 1
ATOM 1503 C CA . ALA A 1 193 ? 29.848 -15.211 -38.506 1.000 9.726 214 ALA A CA 1
ATOM 1504 C C . ALA A 1 193 ? 30.896 -15.370 -37.402 1.000 9.760 214 ALA A C 1
ATOM 1505 O O . ALA A 1 193 ? 32.044 -15.122 -37.737 1.000 10.109 214 ALA A O 1
ATOM 1507 N N . ARG A 1 194 ? 30.544 -15.767 -36.166 1.000 10.494 215 ARG A N 1
ATOM 1508 C CA . ARG A 1 194 ? 31.503 -15.798 -35.014 1.000 11.116 215 ARG A CA 1
ATOM 1509 C C . ARG A 1 194 ? 32.058 -17.198 -34.707 1.000 11.498 215 ARG A C 1
ATOM 1510 O O . ARG A 1 194 ? 32.528 -17.418 -33.548 1.000 11.168 215 ARG A O 1
ATOM 1518 N N . GLY A 1 195 ? 32.079 -18.082 -35.706 1.000 12.372 216 GLY A N 1
ATOM 1519 C CA . GLY A 1 195 ? 32.770 -19.378 -35.636 1.000 12.698 216 GLY A CA 1
ATOM 1520 C C . GLY A 1 195 ? 32.324 -20.148 -34.406 1.000 12.530 216 GLY A C 1
ATOM 1521 O O . GLY A 1 195 ? 31.087 -20.261 -34.199 1.000 12.361 216 GLY A O 1
ATOM 1522 N N . GLN A 1 196 ? 33.291 -20.573 -33.578 1.000 12.330 217 GLN A N 1
ATOM 1523 C CA . GLN A 1 196 ? 33.052 -21.405 -32.367 1.000 13.380 217 GLN A CA 1
ATOM 1524 C C . GLN A 1 196 ? 32.263 -20.610 -31.310 1.000 13.049 217 GLN A C 1
ATOM 1525 O O . GLN A 1 196 ? 31.759 -21.248 -30.369 1.000 12.481 217 GLN A O 1
ATOM 1531 N N . ARG A 1 197 ? 32.156 -19.278 -31.439 1.000 13.018 218 ARG A N 1
ATOM 1532 C CA . ARG A 1 197 ? 31.484 -18.414 -30.419 1.000 12.565 218 ARG A CA 1
ATOM 1533 C C . ARG A 1 197 ? 30.149 -17.917 -30.966 1.000 12.251 218 ARG A C 1
ATOM 1534 O O . ARG A 1 197 ? 29.575 -17.029 -30.349 1.000 11.903 218 ARG A O 1
ATOM 1542 N N . ALA A 1 198 ? 29.644 -18.524 -32.044 1.000 12.085 219 ALA A N 1
ATOM 1543 C CA . ALA A 1 198 ? 28.367 -18.096 -32.647 1.000 12.215 219 ALA A CA 1
ATOM 1544 C C . ALA A 1 198 ? 27.287 -18.279 -31.571 1.000 12.540 219 ALA A C 1
ATOM 1545 O O . ALA A 1 198 ? 26.551 -17.306 -31.273 1.000 12.461 219 ALA A O 1
ATOM 1547 N N . LEU A 1 199 ? 27.247 -19.436 -30.915 1.000 12.655 220 LEU A N 1
ATOM 1548 C CA . LEU A 1 199 ? 26.204 -19.696 -29.879 1.000 12.271 220 LEU A CA 1
ATOM 1549 C C . LEU A 1 199 ? 26.365 -18.714 -28.701 1.000 11.756 220 LEU A C 1
ATOM 1550 O O . LEU A 1 199 ? 25.346 -18.096 -28.277 1.000 10.812 220 LEU A O 1
ATOM 1555 N N . HIS A 1 200 ? 27.584 -18.550 -28.181 1.000 12.343 221 HIS A N 1
ATOM 1556 C CA . HIS A 1 200 ? 27.919 -17.544 -27.134 1.000 12.603 221 HIS A CA 1
ATOM 1557 C C . HIS A 1 200 ? 27.326 -16.174 -27.529 1.000 11.801 221 HIS A C 1
ATOM 1558 O O . HIS A 1 200 ? 26.600 -15.571 -26.701 1.000 11.185 221 HIS A O 1
ATOM 1565 N N . TYR A 1 201 ? 27.581 -15.710 -28.759 1.000 11.138 222 TYR A N 1
ATOM 1566 C CA . TYR A 1 201 ? 27.221 -14.326 -29.201 1.000 11.202 222 TYR A CA 1
ATOM 1567 C C . TYR A 1 201 ? 25.711 -14.208 -29.437 1.000 10.247 222 TYR A C 1
ATOM 1568 O O . TYR A 1 201 ? 25.224 -13.086 -29.413 1.000 9.725 222 TYR A O 1
ATOM 1577 N N . HIS A 1 202 ? 24.973 -15.326 -29.556 1.000 9.972 223 HIS A N 1
ATOM 1578 C CA . HIS A 1 202 ? 23.490 -15.311 -29.661 1.000 9.417 223 HIS A CA 1
ATOM 1579 C C . HIS A 1 202 ? 22.915 -15.060 -28.260 1.000 9.492 223 HIS A C 1
ATOM 1580 O O . HIS A 1 202 ? 22.039 -14.157 -28.074 1.000 9.032 223 HIS A O 1
ATOM 1587 N N . ASP A 1 203 ? 23.488 -15.700 -27.257 1.000 9.831 224 ASP A N 1
ATOM 1588 C CA . ASP A 1 203 ? 23.110 -15.436 -25.848 1.000 9.630 224 ASP A CA 1
ATOM 1589 C C . ASP A 1 203 ? 23.521 -14.001 -25.483 1.000 9.365 224 ASP A C 1
ATOM 1590 O O . ASP A 1 203 ? 22.712 -13.277 -24.894 1.000 8.698 224 ASP A O 1
ATOM 1595 N N . TYR A 1 204 ? 24.751 -13.610 -25.812 1.000 9.825 225 TYR A N 1
ATOM 1596 C CA . TYR A 1 204 ? 25.293 -12.240 -25.587 1.000 10.126 225 TYR A CA 1
ATOM 1597 C C . TYR A 1 204 ? 24.366 -11.167 -26.185 1.000 9.583 225 TYR A C 1
ATOM 1598 O O . TYR A 1 204 ? 24.117 -10.118 -25.560 1.000 9.075 225 TYR A O 1
ATOM 1607 N N . ALA A 1 205 ? 23.854 -11.402 -27.385 1.000 9.454 226 ALA A N 1
ATOM 1608 C CA . ALA A 1 205 ? 23.007 -10.423 -28.103 1.000 9.061 226 ALA A CA 1
ATOM 1609 C C . ALA A 1 205 ? 21.661 -10.368 -27.398 1.000 8.722 226 ALA A C 1
ATOM 1610 O O . ALA A 1 205 ? 21.150 -9.248 -27.185 1.000 8.673 226 ALA A O 1
ATOM 1612 N N . LEU A 1 206 ? 21.112 -11.542 -27.054 1.000 8.130 227 LEU A N 1
ATOM 1613 C CA . LEU A 1 206 ? 19.744 -11.661 -26.505 1.000 7.876 227 LEU A CA 1
ATOM 1614 C C . LEU A 1 206 ? 19.669 -10.868 -25.204 1.000 7.427 227 LEU A C 1
ATOM 1615 O O . LEU A 1 206 ? 18.632 -10.231 -24.928 1.000 7.266 227 LEU A O 1
ATOM 1620 N N . ALA A 1 207 ? 20.707 -10.960 -24.388 1.000 7.237 228 ALA A N 1
ATOM 1621 C CA . ALA A 1 207 ? 20.613 -10.579 -22.972 1.000 7.163 228 ALA A CA 1
ATOM 1622 C C . ALA A 1 207 ? 20.270 -9.100 -22.847 1.000 7.133 228 ALA A C 1
ATOM 1623 O O . ALA A 1 207 ? 19.406 -8.755 -22.035 1.000 7.407 228 ALA A O 1
ATOM 1625 N N . PRO A 1 208 ? 20.925 -8.153 -23.563 1.000 6.871 229 PRO A N 1
ATOM 1626 C CA . PRO A 1 208 ? 20.500 -6.747 -23.499 1.000 6.786 229 PRO A CA 1
ATOM 1627 C C . PRO A 1 208 ? 19.131 -6.493 -24.165 1.000 6.590 229 PRO A C 1
ATOM 1628 O O . PRO A 1 208 ? 18.423 -5.588 -23.754 1.000 6.134 229 PRO A O 1
ATOM 1632 N N . LEU A 1 209 ? 18.795 -7.268 -25.192 1.000 6.588 230 LEU A N 1
ATOM 1633 C CA . LEU A 1 209 ? 17.474 -7.129 -25.858 1.000 6.716 230 LEU A CA 1
ATOM 1634 C C . LEU A 1 209 ? 16.394 -7.378 -24.792 1.000 7.096 230 LEU A C 1
ATOM 1635 O O . LEU A 1 209 ? 15.491 -6.541 -24.684 1.000 6.884 230 LEU A O 1
ATOM 1640 N N . VAL A 1 210 ? 16.536 -8.426 -23.967 1.000 7.504 231 VAL A N 1
ATOM 1641 C CA . VAL A 1 210 ? 15.600 -8.773 -22.841 1.000 7.710 231 VAL A CA 1
ATOM 1642 C C . VAL A 1 210 ? 15.597 -7.638 -21.798 1.000 7.794 231 VAL A C 1
ATOM 1643 O O . VAL A 1 210 ? 14.532 -7.286 -21.292 1.000 7.845 231 VAL A O 1
ATOM 1647 N N . MET A 1 211 ? 16.757 -7.121 -21.412 1.000 7.928 232 MET A N 1
ATOM 1648 C CA . MET A 1 211 ? 16.835 -6.099 -20.340 1.000 8.417 232 MET A CA 1
ATOM 1649 C C . MET A 1 211 ? 16.182 -4.809 -20.854 1.000 8.218 232 MET A C 1
ATOM 1650 O O . MET A 1 211 ? 15.493 -4.162 -20.044 1.000 9.396 232 MET A O 1
ATOM 1655 N N . MET A 1 212 ? 16.373 -4.454 -22.125 1.000 7.731 233 MET A N 1
ATOM 1656 C CA . MET A 1 212 ? 15.685 -3.272 -22.723 1.000 7.834 233 MET A CA 1
ATOM 1657 C C . MET A 1 212 ? 14.162 -3.525 -22.711 1.000 7.705 233 MET A C 1
ATOM 1658 O O . MET A 1 212 ? 13.417 -2.626 -22.241 1.000 6.793 233 MET A O 1
ATOM 1663 N N . ALA A 1 213 ? 13.718 -4.739 -23.108 1.000 7.647 234 ALA A N 1
ATOM 1664 C CA . ALA A 1 213 ? 12.280 -5.113 -23.049 1.000 7.839 234 ALA A CA 1
ATOM 1665 C C . ALA A 1 213 ? 11.741 -4.912 -21.613 1.000 7.837 234 ALA A C 1
ATOM 1666 O O . ALA A 1 213 ? 10.557 -4.527 -21.468 1.000 7.110 234 ALA A O 1
ATOM 1668 N N . GLU A 1 214 ? 12.575 -5.156 -20.589 1.000 7.947 235 GLU A N 1
ATOM 1669 C CA . GLU A 1 214 ? 12.160 -5.146 -19.154 1.000 8.075 235 GLU A CA 1
ATOM 1670 C C . GLU A 1 214 ? 12.061 -3.694 -18.684 1.000 8.235 235 GLU A C 1
ATOM 1671 O O . GLU A 1 214 ? 11.110 -3.372 -17.993 1.000 7.856 235 GLU A O 1
ATOM 1677 N N . LEU A 1 215 ? 12.985 -2.831 -19.106 1.000 9.024 236 LEU A N 1
ATOM 1678 C CA . LEU A 1 215 ? 12.879 -1.371 -18.850 1.000 9.489 236 LEU A CA 1
ATOM 1679 C C . LEU A 1 215 ? 11.602 -0.792 -19.504 1.000 10.086 236 LEU A C 1
ATOM 1680 O O . LEU A 1 215 ? 11.013 0.140 -18.912 1.000 9.339 236 LEU A O 1
ATOM 1685 N N . ALA A 1 216 ? 11.230 -1.220 -20.712 1.000 10.186 237 ALA A N 1
ATOM 1686 C CA . ALA A 1 216 ? 10.022 -0.715 -21.411 1.000 11.698 237 ALA A CA 1
ATOM 1687 C C . ALA A 1 216 ? 8.802 -1.134 -20.589 1.000 13.745 237 ALA A C 1
ATOM 1688 O O . ALA A 1 216 ? 7.891 -0.360 -20.442 1.000 14.822 237 ALA A O 1
ATOM 1690 N N . ARG A 1 217 ? 8.882 -2.310 -19.980 1.000 16.177 238 ARG A N 1
ATOM 1691 C CA . ARG A 1 217 ? 7.806 -2.914 -19.177 1.000 18.443 238 ARG A CA 1
ATOM 1692 C C . ARG A 1 217 ? 7.586 -2.037 -17.941 1.000 20.267 238 ARG A C 1
ATOM 1693 O O . ARG A 1 217 ? 6.425 -1.837 -17.614 1.000 22.022 238 ARG A O 1
ATOM 1701 N N . LEU A 1 218 ? 8.644 -1.463 -17.349 1.000 21.852 239 LEU A N 1
ATOM 1702 C CA . LEU A 1 218 ? 8.558 -0.469 -16.246 1.000 22.366 239 LEU A CA 1
ATOM 1703 C C . LEU A 1 218 ? 7.671 0.699 -16.637 1.000 24.535 239 LEU A C 1
ATOM 1704 O O . LEU A 1 218 ? 6.964 1.193 -15.749 1.000 27.447 239 LEU A O 1
ATOM 1709 N N . ARG A 1 219 ? 7.806 1.179 -17.874 1.000 25.045 240 ARG A N 1
ATOM 1710 C CA . ARG A 1 219 ? 7.106 2.375 -18.408 1.000 28.261 240 ARG A CA 1
ATOM 1711 C C . ARG A 1 219 ? 5.705 1.976 -18.873 1.000 28.036 240 ARG A C 1
ATOM 1712 O O . ARG A 1 219 ? 4.979 2.853 -19.285 1.000 32.915 240 ARG A O 1
ATOM 1720 N N . GLY A 1 220 ? 5.384 0.681 -18.847 1.000 27.524 241 GLY A N 1
ATOM 1721 C CA . GLY A 1 220 ? 4.063 0.110 -19.148 1.000 25.661 241 GLY A CA 1
ATOM 1722 C C . GLY A 1 220 ? 3.910 -0.223 -20.626 1.000 27.193 241 GLY A C 1
ATOM 1723 O O . GLY A 1 220 ? 2.759 -0.298 -21.081 1.000 24.824 241 GLY A O 1
ATOM 1724 N N . GLN A 1 221 ? 5.006 -0.402 -21.370 1.000 24.842 242 GLN A N 1
ATOM 1725 C CA . GLN A 1 221 ? 4.924 -0.790 -22.804 1.000 25.537 242 GLN A CA 1
ATOM 1726 C C . GLN A 1 221 ? 5.463 -2.199 -22.988 1.000 24.906 242 GLN A C 1
ATOM 1727 O O . GLN A 1 221 ? 6.527 -2.528 -22.424 1.000 26.496 242 GLN A O 1
ATOM 1733 N N . ASP A 1 222 ? 4.781 -2.985 -23.808 1.000 23.305 243 ASP A N 1
ATOM 1734 C CA . ASP A 1 222 ? 5.231 -4.354 -24.125 1.000 20.512 243 ASP A CA 1
ATOM 1735 C C . ASP A 1 222 ? 6.024 -4.283 -25.424 1.000 18.457 243 ASP A C 1
ATOM 1736 O O . ASP A 1 222 ? 5.445 -3.981 -26.464 1.000 17.985 243 ASP A O 1
ATOM 1741 N N . TRP A 1 223 ? 7.305 -4.620 -25.369 1.000 15.091 244 TRP A N 1
ATOM 1742 C CA . TRP A 1 223 ? 8.161 -4.653 -26.577 1.000 13.892 244 TRP A CA 1
ATOM 1743 C C . TRP A 1 223 ? 8.378 -6.092 -27.004 1.000 13.072 244 TRP A C 1
ATOM 1744 O O . TRP A 1 223 ? 8.839 -6.271 -28.117 1.000 13.684 244 TRP A O 1
ATOM 1755 N N . TYR A 1 224 ? 8.052 -7.053 -26.127 1.000 12.983 245 TYR A N 1
ATOM 1756 C CA . TYR A 1 224 ? 8.258 -8.502 -26.339 1.000 13.235 245 TYR A CA 1
ATOM 1757 C C . TYR A 1 224 ? 7.489 -8.981 -27.586 1.000 13.971 245 TYR A C 1
ATOM 1758 O O . TYR A 1 224 ? 7.985 -9.885 -28.291 1.000 13.311 245 TYR A O 1
ATOM 1767 N N . ALA A 1 225 ? 6.336 -8.385 -27.875 1.000 13.737 246 ALA A N 1
ATOM 1768 C CA . ALA A 1 225 ? 5.418 -8.839 -28.949 1.000 13.640 246 ALA A CA 1
ATOM 1769 C C . ALA A 1 225 ? 5.950 -8.429 -30.330 1.000 13.061 246 ALA A C 1
ATOM 1770 O O . ALA A 1 225 ? 5.485 -9.017 -31.327 1.000 11.586 246 ALA A O 1
ATOM 1772 N N . SER A 1 226 ? 6.910 -7.492 -30.382 1.000 12.712 247 SER A N 1
ATOM 1773 C CA . SER A 1 226 ? 7.389 -6.863 -31.640 1.000 13.536 247 SER A CA 1
ATOM 1774 C C . SER A 1 226 ? 7.682 -7.938 -32.686 1.000 14.306 247 SER A C 1
ATOM 1775 O O . SER A 1 226 ? 8.251 -9.001 -32.306 1.000 13.357 247 SER A O 1
ATOM 1778 N N . ARG A 1 227 ? 7.271 -7.669 -33.931 1.000 14.800 248 ARG A N 1
ATOM 1779 C CA . ARG A 1 227 ? 7.490 -8.545 -35.114 1.000 16.762 248 ARG A CA 1
ATOM 1780 C C . ARG A 1 227 ? 7.090 -9.977 -34.724 1.000 16.882 248 ARG A C 1
ATOM 1781 O O . ARG A 1 227 ? 7.881 -10.904 -34.917 1.000 15.632 248 ARG A O 1
ATOM 1785 N N . ASN A 1 228 ? 5.880 -10.122 -34.187 1.000 17.659 249 ASN A N 1
ATOM 1786 C CA . ASN A 1 228 ? 5.211 -11.424 -33.977 1.000 18.710 249 ASN A CA 1
ATOM 1787 C C . ASN A 1 228 ? 6.062 -12.253 -33.016 1.000 18.120 249 ASN A C 1
ATOM 1788 O O . ASN A 1 228 ? 6.415 -13.394 -33.339 1.000 18.022 249 ASN A O 1
ATOM 1793 N N . HIS A 1 229 ? 6.455 -11.660 -31.899 1.000 18.263 250 HIS A N 1
ATOM 1794 C CA . HIS A 1 229 ? 7.222 -12.339 -30.827 1.000 17.714 250 HIS A CA 1
ATOM 1795 C C . HIS A 1 229 ? 8.517 -12.935 -31.387 1.000 16.381 250 HIS A C 1
ATOM 1796 O O . HIS A 1 229 ? 8.944 -14.043 -30.912 1.000 16.197 250 HIS A O 1
ATOM 1803 N N . ALA A 1 230 ? 9.170 -12.195 -32.284 1.000 14.663 251 ALA A N 1
ATOM 1804 C CA . ALA A 1 230 ? 10.438 -12.579 -32.942 1.000 13.973 251 ALA A CA 1
ATOM 1805 C C . ALA A 1 230 ? 11.499 -12.903 -31.879 1.000 13.277 251 ALA A C 1
ATOM 1806 O O . ALA A 1 230 ? 12.346 -13.800 -32.120 1.000 13.048 251 ALA A O 1
ATOM 1808 N N . ILE A 1 231 ? 11.466 -12.221 -30.738 1.000 12.584 252 ILE A N 1
ATOM 1809 C CA . ILE A 1 231 ? 12.464 -12.457 -29.647 1.000 13.964 252 ILE A CA 1
ATOM 1810 C C . ILE A 1 231 ? 12.342 -13.919 -29.168 1.000 14.710 252 ILE A C 1
ATOM 1811 O O . ILE A 1 231 ? 13.398 -14.531 -28.834 1.000 13.735 252 ILE A O 1
ATOM 1816 N N . ASP A 1 232 ? 11.143 -14.518 -29.239 1.000 15.756 253 ASP A N 1
ATOM 1817 C CA . ASP A 1 232 ? 10.913 -15.897 -28.737 1.000 16.542 253 ASP A CA 1
ATOM 1818 C C . ASP A 1 232 ? 11.756 -16.856 -29.569 1.000 16.474 253 ASP A C 1
ATOM 1819 O O . ASP A 1 232 ? 12.276 -17.811 -28.968 1.000 16.255 253 ASP A O 1
ATOM 1824 N N . ARG A 1 233 ? 11.915 -16.584 -30.871 1.000 14.756 254 ARG A N 1
ATOM 1825 C CA . ARG A 1 233 ? 12.697 -17.445 -31.796 1.000 15.274 254 ARG A CA 1
ATOM 1826 C C . ARG A 1 233 ? 14.181 -17.430 -31.391 1.000 12.978 254 ARG A C 1
ATOM 1827 O O . ARG A 1 233 ? 14.841 -18.484 -31.458 1.000 11.978 254 ARG A O 1
ATOM 1835 N N . LEU A 1 234 ? 14.710 -16.265 -31.025 1.000 12.265 255 LEU A N 1
ATOM 1836 C CA . LEU A 1 234 ? 16.125 -16.117 -30.555 1.000 11.079 255 LEU A CA 1
ATOM 1837 C C . LEU A 1 234 ? 16.299 -16.834 -29.219 1.000 10.075 255 LEU A C 1
ATOM 1838 O O . LEU A 1 234 ? 17.251 -17.631 -29.094 1.000 9.519 255 LEU A O 1
ATOM 1843 N N . ALA A 1 235 ? 15.430 -16.552 -28.256 1.000 10.030 256 ALA A N 1
ATOM 1844 C CA . ALA A 1 235 ? 15.423 -17.197 -26.921 1.000 11.016 256 ALA A CA 1
ATOM 1845 C C . ALA A 1 235 ? 15.366 -18.732 -27.069 1.000 12.304 256 ALA A C 1
ATOM 1846 O O . ALA A 1 235 ? 16.090 -19.476 -26.341 1.000 11.587 256 ALA A O 1
ATOM 1848 N N . ARG A 1 236 ? 14.524 -19.220 -27.983 1.000 14.068 257 ARG A N 1
ATOM 1849 C CA . ARG A 1 236 ? 14.380 -20.678 -28.222 1.000 15.610 257 ARG A CA 1
ATOM 1850 C C . ARG A 1 236 ? 15.696 -21.166 -28.826 1.000 14.581 257 ARG A C 1
ATOM 1851 O O . ARG A 1 236 ? 16.269 -22.140 -28.311 1.000 15.067 257 ARG A O 1
ATOM 1859 N N . ARG A 1 237 ? 16.191 -20.489 -29.848 1.000 12.895 258 ARG A N 1
ATOM 1860 C CA . ARG A 1 237 ? 17.422 -20.928 -30.548 1.000 12.216 258 ARG A CA 1
ATOM 1861 C C . ARG A 1 237 ? 18.535 -21.067 -29.500 1.000 11.846 258 ARG A C 1
ATOM 1862 O O . ARG A 1 237 ? 19.320 -21.994 -29.591 1.000 11.781 258 ARG A O 1
ATOM 1870 N N . VAL A 1 238 ? 18.609 -20.144 -28.542 1.000 12.114 259 VAL A N 1
ATOM 1871 C CA . VAL A 1 238 ? 19.753 -20.007 -27.598 1.000 12.211 259 VAL A CA 1
ATOM 1872 C C . VAL A 1 238 ? 19.666 -21.119 -26.546 1.000 12.426 259 VAL A C 1
ATOM 1873 O O . VAL A 1 238 ? 20.699 -21.712 -26.240 1.000 11.187 259 VAL A O 1
ATOM 1877 N N . ILE A 1 239 ? 18.485 -21.352 -25.978 1.000 13.508 260 ILE A N 1
ATOM 1878 C CA . ILE A 1 239 ? 18.335 -22.337 -24.869 1.000 14.769 260 ILE A CA 1
ATOM 1879 C C . ILE A 1 239 ? 18.495 -23.760 -25.437 1.000 15.517 260 ILE A C 1
ATOM 1880 O O . ILE A 1 239 ? 19.193 -24.552 -24.785 1.000 16.795 260 ILE A O 1
ATOM 1885 N N . GLU A 1 240 ? 17.953 -24.041 -26.628 1.000 17.247 261 GLU A N 1
ATOM 1886 C CA . GLU A 1 240 ? 18.075 -25.341 -27.348 1.000 19.503 261 GLU A CA 1
ATOM 1887 C C . GLU A 1 240 ? 19.557 -25.586 -27.653 1.000 19.562 261 GLU A C 1
ATOM 1888 O O . GLU A 1 240 ? 19.999 -26.741 -27.537 1.000 20.811 261 GLU A O 1
ATOM 1894 N N . GLY A 1 241 ? 20.280 -24.529 -28.016 1.000 18.549 262 GLY A N 1
ATOM 1895 C CA . GLY A 1 241 ? 21.731 -24.548 -28.272 1.000 20.293 262 GLY A CA 1
ATOM 1896 C C . GLY A 1 241 ? 22.532 -24.775 -27.003 1.000 19.788 262 GLY A C 1
ATOM 1897 O O . GLY A 1 241 ? 23.606 -25.410 -27.109 1.000 22.719 262 GLY A O 1
ATOM 1898 N N . SER A 1 242 ? 22.075 -24.248 -25.861 1.000 18.542 263 SER A N 1
ATOM 1899 C CA . SER A 1 242 ? 22.667 -24.494 -24.516 1.000 19.775 263 SER A CA 1
ATOM 1900 C C . SER A 1 242 ? 22.646 -25.999 -24.199 1.000 21.032 263 SER A C 1
ATOM 1901 O O . SER A 1 242 ? 23.559 -26.453 -23.523 1.000 22.815 263 SER A O 1
ATOM 1904 N N . ARG A 1 243 ? 21.652 -26.740 -24.688 1.000 20.947 264 ARG A N 1
ATOM 1905 C CA . ARG A 1 243 ? 21.531 -28.202 -24.457 1.000 23.377 264 ARG A CA 1
ATOM 1906 C C . ARG A 1 243 ? 22.200 -28.966 -25.599 1.000 22.422 264 ARG A C 1
ATOM 1907 O O . ARG A 1 243 ? 22.743 -30.053 -25.323 1.000 21.067 264 ARG A O 1
ATOM 1915 N N . ASP A 1 244 ? 22.129 -28.448 -26.831 1.000 20.953 265 ASP A N 1
ATOM 1916 C CA . ASP A 1 244 ? 22.535 -29.195 -28.050 1.000 21.191 265 ASP A CA 1
ATOM 1917 C C . ASP A 1 244 ? 23.116 -28.242 -29.079 1.000 20.573 265 ASP A C 1
ATOM 1918 O O . ASP A 1 244 ? 22.359 -27.560 -29.763 1.000 18.086 265 ASP A O 1
ATOM 1923 N N . PRO A 1 245 ? 24.457 -28.200 -29.232 1.000 21.126 266 PRO A N 1
ATOM 1924 C CA . PRO A 1 245 ? 25.100 -27.291 -30.179 1.000 21.018 266 PRO A CA 1
ATOM 1925 C C . PRO A 1 245 ? 25.045 -27.734 -31.652 1.000 21.548 266 PRO A C 1
ATOM 1926 O O . PRO A 1 245 ? 25.660 -27.077 -32.477 1.000 21.156 266 PRO A O 1
ATOM 1930 N N . ALA A 1 246 ? 24.324 -28.817 -31.969 1.000 20.955 267 ALA A N 1
ATOM 1931 C CA . ALA A 1 246 ? 24.425 -29.492 -33.284 1.000 20.678 267 ALA A CA 1
ATOM 1932 C C . ALA A 1 246 ? 24.038 -28.495 -34.370 1.000 19.680 267 ALA A C 1
ATOM 1933 O O . ALA A 1 246 ? 24.728 -28.460 -35.397 1.000 19.737 267 ALA A O 1
ATOM 1935 N N . TRP A 1 247 ? 22.946 -27.758 -34.148 1.000 18.609 268 TRP A N 1
ATOM 1936 C CA . TRP A 1 247 ? 22.435 -26.773 -35.132 1.000 17.384 268 TRP A CA 1
ATOM 1937 C C . TRP A 1 247 ? 23.535 -25.742 -35.400 1.000 15.539 268 TRP A C 1
ATOM 1938 O O . TRP A 1 247 ? 23.843 -25.546 -36.583 1.000 13.360 268 TRP A O 1
ATOM 1949 N N . PHE A 1 248 ? 24.149 -25.166 -34.357 1.000 14.562 269 PHE A N 1
ATOM 1950 C CA . PHE A 1 248 ? 25.246 -24.170 -34.531 1.000 15.287 269 PHE A CA 1
ATOM 1951 C C . PHE A 1 248 ? 26.471 -24.851 -35.171 1.000 15.553 269 PHE A C 1
ATOM 1952 O O . PHE A 1 248 ? 27.082 -24.245 -36.101 1.000 14.844 269 PHE A O 1
ATOM 1960 N N . ASN A 1 249 ? 26.797 -26.078 -34.755 1.000 15.467 270 ASN A N 1
ATOM 1961 C CA . ASN A 1 249 ? 27.981 -26.793 -35.299 1.000 18.107 270 ASN A CA 1
ATOM 1962 C C . ASN A 1 249 ? 27.764 -27.005 -36.805 1.000 18.666 270 ASN A C 1
ATOM 1963 O O . ASN A 1 249 ? 28.730 -26.816 -37.548 1.000 19.195 270 ASN A O 1
ATOM 1968 N N . GLN A 1 250 ? 26.550 -27.370 -37.236 1.000 19.341 271 GLN A N 1
ATOM 1969 C CA . GLN A 1 250 ? 26.213 -27.511 -38.676 1.000 20.471 271 GLN A CA 1
ATOM 1970 C C . GLN A 1 250 ? 26.287 -26.133 -39.356 1.000 20.246 271 GLN A C 1
ATOM 1971 O O . GLN A 1 250 ? 27.094 -25.971 -40.306 1.000 19.941 271 GLN A O 1
ATOM 1977 N N . HIS A 1 251 ? 25.473 -25.172 -38.912 1.000 18.634 272 HIS A N 1
ATOM 1978 C CA . HIS A 1 251 ? 25.252 -23.898 -39.648 1.000 17.549 272 HIS A CA 1
ATOM 1979 C C . HIS A 1 251 ? 26.562 -23.102 -39.766 1.000 17.089 272 HIS A C 1
ATOM 1980 O O . HIS A 1 251 ? 26.742 -22.482 -40.835 1.000 17.601 272 HIS A O 1
ATOM 1987 N N . THR A 1 252 ? 27.488 -23.195 -38.798 1.000 16.341 273 THR A N 1
ATOM 1988 C CA . THR A 1 252 ? 28.769 -22.427 -38.788 1.000 16.195 273 THR A CA 1
ATOM 1989 C C . THR A 1 252 ? 29.929 -23.266 -39.342 1.000 16.262 273 THR A C 1
ATOM 1990 O O . THR A 1 252 ? 30.918 -22.676 -39.781 1.000 15.639 273 THR A O 1
ATOM 1994 N N . GLY A 1 253 ? 29.825 -24.594 -39.319 1.000 16.517 274 GLY A N 1
ATOM 1995 C CA . GLY A 1 253 ? 30.948 -25.473 -39.703 1.000 17.111 274 GLY A CA 1
ATOM 1996 C C . GLY A 1 253 ? 32.029 -25.505 -38.637 1.000 16.834 274 GLY A C 1
ATOM 1997 O O . GLY A 1 253 ? 33.100 -26.002 -38.927 1.000 18.460 274 GLY A O 1
ATOM 1998 N N . ALA A 1 254 ? 31.753 -25.010 -37.432 1.000 16.442 275 ALA A N 1
ATOM 1999 C CA . ALA A 1 254 ? 32.747 -24.885 -36.344 1.000 14.906 275 ALA A CA 1
ATOM 2000 C C . ALA A 1 254 ? 32.143 -25.457 -35.071 1.000 14.690 275 ALA A C 1
ATOM 2001 O O . ALA A 1 254 ? 30.939 -25.225 -34.824 1.000 14.494 275 ALA A O 1
ATOM 2003 N N . ALA A 1 255 ? 32.952 -26.207 -34.321 1.000 13.902 276 ALA A N 1
ATOM 2004 C CA . ALA A 1 255 ? 32.573 -26.795 -33.018 1.000 15.202 276 ALA A CA 1
ATOM 2005 C C . ALA A 1 255 ? 32.342 -25.642 -32.052 1.000 14.761 276 ALA A C 1
ATOM 2006 O O . ALA A 1 255 ? 33.309 -24.935 -31.798 1.000 16.626 276 ALA A O 1
ATOM 2008 N N . GLN A 1 256 ? 31.144 -25.521 -31.498 1.000 14.834 277 GLN A N 1
ATOM 2009 C CA . GLN A 1 256 ? 30.803 -24.439 -30.542 1.000 15.382 277 GLN A CA 1
ATOM 2010 C C . GLN A 1 256 ? 31.489 -24.702 -29.198 1.000 16.150 277 GLN A C 1
ATOM 2011 O O . GLN A 1 256 ? 31.448 -25.841 -28.715 1.000 17.846 277 GLN A O 1
ATOM 2017 N N . LEU A 1 257 ? 32.094 -23.676 -28.609 1.000 15.580 278 LEU A N 1
ATOM 2018 C CA . LEU A 1 257 ? 32.393 -23.703 -27.165 1.000 15.869 278 LEU A CA 1
ATOM 2019 C C . LEU A 1 257 ? 31.037 -23.761 -26.473 1.000 15.798 278 LEU A C 1
ATOM 2020 O O . LEU A 1 257 ? 30.073 -23.175 -26.964 1.000 14.266 278 LEU A O 1
ATOM 2025 N N . PRO A 1 258 ? 30.878 -24.525 -25.375 1.000 16.912 279 PRO A N 1
ATOM 2026 C CA . PRO A 1 258 ? 29.556 -24.798 -24.836 1.000 17.060 279 PRO A CA 1
ATOM 2027 C C . PRO A 1 258 ? 29.066 -23.541 -24.117 1.000 18.897 279 PRO A C 1
ATOM 2028 O O . PRO A 1 258 ? 29.866 -22.889 -23.504 1.000 19.314 279 PRO A O 1
ATOM 2032 N N . LEU A 1 259 ? 27.767 -23.267 -24.216 1.000 18.422 280 LEU A N 1
ATOM 2033 C CA . LEU A 1 259 ? 27.108 -22.090 -23.618 1.000 17.601 280 LEU A CA 1
ATOM 2034 C C . LEU A 1 259 ? 26.352 -22.542 -22.374 1.000 16.600 280 LEU A C 1
ATOM 2035 O O . LEU A 1 259 ? 25.670 -23.555 -22.445 1.000 14.980 280 LEU A O 1
ATOM 2040 N N . GLN A 1 260 ? 26.438 -21.772 -21.299 1.000 16.234 281 GLN A N 1
ATOM 2041 C CA . GLN A 1 260 ? 25.441 -21.796 -20.214 1.000 18.382 281 GLN A CA 1
ATOM 2042 C C . GLN A 1 260 ? 24.643 -20.510 -20.349 1.000 16.166 281 GLN A C 1
ATOM 2043 O O . GLN A 1 260 ? 25.286 -19.477 -20.379 1.000 15.995 281 GLN A O 1
ATOM 2049 N N . ALA A 1 261 ? 23.319 -20.548 -20.473 1.000 15.523 282 ALA A N 1
ATOM 2050 C CA . ALA A 1 261 ? 22.520 -19.312 -20.709 1.000 15.072 282 ALA A CA 1
ATOM 2051 C C . ALA A 1 261 ? 22.848 -18.283 -19.616 1.000 13.741 282 ALA A C 1
ATOM 2052 O O . ALA A 1 261 ? 23.004 -18.708 -18.449 1.000 13.363 282 ALA A O 1
ATOM 2054 N N . SER A 1 262 ? 22.975 -16.997 -19.977 1.000 12.190 283 SER A N 1
ATOM 2055 C CA . SER A 1 262 ? 23.172 -15.874 -19.017 1.000 10.954 283 SER A CA 1
ATOM 2056 C C . SER A 1 262 ? 21.813 -15.498 -18.423 1.000 10.429 283 SER A C 1
ATOM 2057 O O . SER A 1 262 ? 20.816 -16.054 -18.908 1.000 9.535 283 SER A O 1
ATOM 2060 N N . GLY A 1 263 ? 21.787 -14.565 -17.456 1.000 10.828 284 GLY A N 1
ATOM 2061 C CA . GLY A 1 263 ? 20.680 -14.305 -16.511 1.000 10.545 284 GLY A CA 1
ATOM 2062 C C . GLY A 1 263 ? 19.453 -13.643 -17.117 1.000 10.461 284 GLY A C 1
ATOM 2063 O O . GLY A 1 263 ? 18.514 -13.387 -16.357 1.000 10.255 284 GLY A O 1
ATOM 2064 N N . TRP A 1 264 ? 19.407 -13.413 -18.432 1.000 10.591 285 TRP A N 1
ATOM 2065 C CA . TRP A 1 264 ? 18.155 -12.989 -19.121 1.000 10.967 285 TRP A CA 1
ATOM 2066 C C . TRP A 1 264 ? 17.041 -14.012 -18.851 1.000 11.545 285 TRP A C 1
ATOM 2067 O O . TRP A 1 264 ? 15.861 -13.650 -18.832 1.000 12.236 285 TRP A O 1
ATOM 2078 N N . VAL A 1 265 ? 17.405 -15.277 -18.681 1.000 12.195 286 VAL A N 1
ATOM 2079 C CA . VAL A 1 265 ? 16.439 -16.382 -18.420 1.000 12.376 286 VAL A CA 1
ATOM 2080 C C . VAL A 1 265 ? 15.601 -16.035 -17.179 1.000 12.401 286 VAL A C 1
ATOM 2081 O O . VAL A 1 265 ? 14.429 -16.428 -17.130 1.000 12.463 286 VAL A O 1
ATOM 2085 N N . GLU A 1 266 ? 16.163 -15.288 -16.229 1.000 12.118 287 GLU A N 1
ATOM 2086 C CA . GLU A 1 266 ? 15.472 -14.910 -14.977 1.000 12.370 287 GLU A CA 1
ATOM 2087 C C . GLU A 1 266 ? 14.214 -14.126 -15.315 1.000 12.858 287 GLU A C 1
ATOM 2088 O O . GLU A 1 266 ? 13.184 -14.381 -14.654 1.000 13.225 287 GLU A O 1
ATOM 2094 N N . PHE A 1 267 ? 14.256 -13.258 -16.339 1.000 13.097 288 PHE A N 1
ATOM 2095 C CA . PHE A 1 267 ? 13.087 -12.427 -16.756 1.000 12.879 288 PHE A CA 1
ATOM 2096 C C . PHE A 1 267 ? 12.217 -13.228 -17.740 1.000 13.644 288 PHE A C 1
ATOM 2097 O O . PHE A 1 267 ? 10.996 -13.300 -17.552 1.000 12.536 288 PHE A O 1
ATOM 2105 N N . TYR A 1 268 ? 12.850 -13.849 -18.739 1.000 15.197 289 TYR A N 1
ATOM 2106 C CA . TYR A 1 268 ? 12.174 -14.437 -19.912 1.000 16.860 289 TYR A CA 1
ATOM 2107 C C . TYR A 1 268 ? 11.276 -15.583 -19.457 1.000 18.307 289 TYR A C 1
ATOM 2108 O O . TYR A 1 268 ? 10.209 -15.749 -20.072 1.000 18.314 289 TYR A O 1
ATOM 2117 N N . ARG A 1 269 ? 11.674 -16.329 -18.420 1.000 20.285 290 ARG A N 1
ATOM 2118 C CA . ARG A 1 269 ? 10.913 -17.515 -17.936 1.000 21.013 290 ARG A CA 1
ATOM 2119 C C . ARG A 1 269 ? 9.585 -17.065 -17.315 1.000 20.530 290 ARG A C 1
ATOM 2120 O O . ARG A 1 269 ? 8.671 -17.888 -17.303 1.000 21.550 290 ARG A O 1
ATOM 2128 N N . LEU A 1 270 ? 9.465 -15.814 -16.864 1.000 19.846 291 LEU A N 1
ATOM 2129 C CA . LEU A 1 270 ? 8.189 -15.252 -16.350 1.000 20.082 291 LEU A CA 1
ATOM 2130 C C . LEU A 1 270 ? 7.319 -14.754 -17.521 1.000 21.244 291 LEU A C 1
ATOM 2131 O O . LEU A 1 270 ? 6.092 -14.734 -17.385 1.000 20.796 291 LEU A O 1
ATOM 2136 N N . ARG A 1 271 ? 7.916 -14.345 -18.642 1.000 21.413 292 ARG A N 1
ATOM 2137 C CA . ARG A 1 271 ? 7.184 -13.700 -19.759 1.000 23.028 292 ARG A CA 1
ATOM 2138 C C . ARG A 1 271 ? 6.594 -14.752 -20.699 1.000 26.168 292 ARG A C 1
ATOM 2139 O O . ARG A 1 271 ? 5.503 -14.496 -21.211 1.000 24.351 292 ARG A O 1
ATOM 2147 N N . SER A 1 272 ? 7.289 -15.879 -20.915 1.000 32.370 293 SER A N 1
ATOM 2148 C CA . SER A 1 272 ? 6.998 -16.872 -21.988 1.000 37.373 293 SER A CA 1
ATOM 2149 C C . SER A 1 272 ? 7.579 -18.241 -21.630 1.000 36.938 293 SER A C 1
ATOM 2150 O O . SER A 1 272 ? 8.473 -18.729 -22.316 1.000 35.053 293 SER A O 1
ATOM 2153 N N . PRO A 1 273 ? 7.076 -18.944 -20.584 1.000 41.489 294 PRO A N 1
ATOM 2154 C CA . PRO A 1 273 ? 7.721 -20.177 -20.114 1.000 44.161 294 PRO A CA 1
ATOM 2155 C C . PRO A 1 273 ? 7.980 -21.241 -21.193 1.000 44.733 294 PRO A C 1
ATOM 2156 O O . PRO A 1 273 ? 8.894 -22.013 -20.972 1.000 40.901 294 PRO A O 1
ATOM 2160 N N . ASP A 1 274 ? 7.215 -21.252 -22.299 1.000 47.950 295 ASP A N 1
ATOM 2161 C CA . ASP A 1 274 ? 7.419 -22.185 -23.447 1.000 51.349 295 ASP A CA 1
ATOM 2162 C C . ASP A 1 274 ? 7.539 -23.610 -22.878 1.000 51.424 295 ASP A C 1
ATOM 2163 O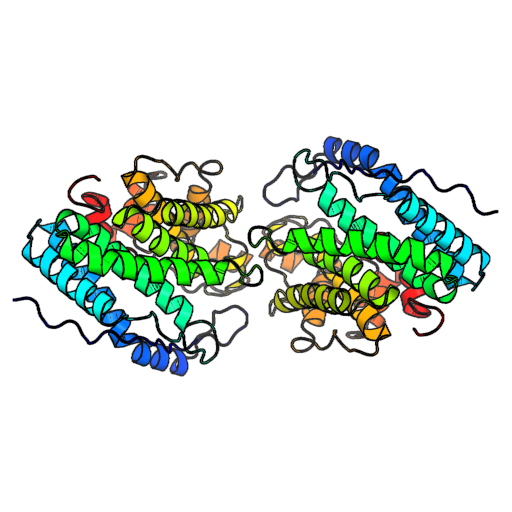 O . ASP A 1 274 ? 8.525 -24.302 -23.224 1.000 49.236 295 ASP A O 1
ATOM 2168 N N . GLY A 1 275 ? 6.626 -23.992 -21.972 1.000 51.169 296 GLY A N 1
ATOM 2169 C CA . GLY A 1 275 ? 6.625 -25.277 -21.238 1.000 51.415 296 GLY A CA 1
ATOM 2170 C C . GLY A 1 275 ? 7.906 -25.542 -20.440 1.000 54.469 296 GLY A C 1
ATOM 2171 O O . GLY A 1 275 ? 8.314 -26.727 -20.389 1.000 58.596 296 GLY A O 1
ATOM 2172 N N . GLY A 1 276 ? 8.533 -24.503 -19.858 1.000 49.399 297 GLY A N 1
ATOM 2173 C CA . GLY A 1 276 ? 9.564 -24.601 -18.797 1.000 45.831 297 GLY A CA 1
ATOM 2174 C C . GLY A 1 276 ? 10.983 -24.805 -19.305 1.000 40.313 297 GLY A C 1
ATOM 2175 O O . GLY A 1 276 ? 11.819 -25.242 -18.518 1.000 37.598 297 GLY A O 1
ATOM 2176 N N . VAL A 1 277 ? 11.275 -24.437 -20.548 1.000 41.619 298 VAL A N 1
ATOM 2177 C CA . VAL A 1 277 ? 12.574 -24.731 -21.226 1.000 39.290 298 VAL A CA 1
ATOM 2178 C C . VAL A 1 277 ? 13.730 -23.995 -20.517 1.000 36.088 298 VAL A C 1
ATOM 2179 O O . VAL A 1 277 ? 14.886 -24.344 -20.797 1.000 38.250 298 VAL A O 1
ATOM 2183 N N . PHE A 1 278 ? 13.452 -23.046 -19.611 1.000 33.418 299 PHE A N 1
ATOM 2184 C CA . PHE A 1 278 ? 14.475 -22.191 -18.939 1.000 34.240 299 PHE A CA 1
ATOM 2185 C C . PHE A 1 278 ? 14.700 -22.620 -17.487 1.000 32.853 299 PHE A C 1
ATOM 2186 O O . PHE A 1 278 ? 15.566 -22.014 -16.833 1.000 35.820 299 PHE A O 1
ATOM 2194 N N . ASP A 1 279 ? 13.960 -23.611 -16.986 1.000 31.234 300 ASP A N 1
ATOM 2195 C CA . ASP A 1 279 ? 14.024 -24.008 -15.555 1.000 30.213 300 ASP A CA 1
ATOM 2196 C C . ASP A 1 279 ? 15.406 -24.562 -15.245 1.000 25.867 300 ASP A C 1
ATOM 2197 O O . ASP A 1 279 ? 15.926 -24.244 -14.168 1.000 25.848 300 ASP A O 1
ATOM 2202 N N . ALA A 1 280 ? 16.006 -25.290 -16.182 1.000 25.999 301 ALA A N 1
ATOM 2203 C CA . ALA A 1 280 ? 17.367 -25.856 -16.018 1.000 26.339 301 ALA A CA 1
ATOM 2204 C C . ALA A 1 280 ? 18.359 -24.699 -15.806 1.000 26.429 301 ALA A C 1
ATOM 2205 O O . ALA A 1 280 ? 19.097 -24.716 -14.799 1.000 26.716 301 ALA A O 1
ATOM 2207 N N . ALA A 1 281 ? 18.314 -23.666 -16.659 1.000 25.634 302 ALA A N 1
ATOM 2208 C CA . ALA A 1 281 ? 19.176 -22.461 -16.554 1.000 23.554 302 ALA A CA 1
ATOM 2209 C C . ALA A 1 281 ? 18.996 -21.791 -15.181 1.000 22.421 302 ALA A C 1
ATOM 2210 O O . ALA A 1 281 ? 20.017 -21.453 -14.566 1.000 18.747 302 ALA A O 1
ATOM 2212 N N . HIS A 1 282 ? 17.735 -21.576 -14.756 1.000 24.104 303 HIS A N 1
ATOM 2213 C CA . HIS A 1 282 ? 17.309 -20.889 -13.500 1.000 23.058 303 HIS A CA 1
ATOM 2214 C C . HIS A 1 282 ? 17.942 -21.559 -12.279 1.000 24.601 303 HIS A C 1
ATOM 2215 O O . HIS A 1 282 ? 18.451 -20.847 -11.389 1.000 24.585 303 HIS A O 1
ATOM 2222 N N . ALA A 1 283 ? 17.893 -22.893 -12.225 1.000 28.244 304 ALA A N 1
ATOM 2223 C CA . ALA A 1 283 ? 18.447 -23.709 -11.115 1.000 28.856 304 ALA A CA 1
ATOM 2224 C C . ALA A 1 283 ? 19.924 -23.353 -10.851 1.000 31.958 304 ALA A C 1
ATOM 2225 O O . ALA A 1 283 ? 20.392 -23.602 -9.735 1.000 33.295 304 ALA A O 1
ATOM 2227 N N . ARG A 1 284 ? 20.633 -22.760 -11.824 1.000 33.568 305 ARG A N 1
ATOM 2228 C CA . ARG A 1 284 ? 22.077 -22.421 -11.703 1.000 31.036 305 ARG A CA 1
ATOM 2229 C C . ARG A 1 284 ? 22.268 -20.992 -11.175 1.000 29.720 305 ARG A C 1
ATOM 2230 O O . ARG A 1 284 ? 23.417 -20.534 -11.206 1.000 34.136 305 ARG A O 1
ATOM 2238 N N . GLY A 1 285 ? 21.226 -20.324 -10.664 1.000 26.741 306 GLY A N 1
ATOM 2239 C CA . GLY A 1 285 ? 21.295 -18.927 -10.178 1.000 26.032 306 GLY A CA 1
ATOM 2240 C C . GLY A 1 285 ? 21.755 -18.845 -8.726 1.000 23.908 306 GLY A C 1
ATOM 2241 O O . GLY A 1 285 ? 22.171 -19.855 -8.184 1.000 28.369 306 GLY A O 1
ATOM 2242 N N . PRO A 1 286 ? 21.715 -17.678 -8.039 1.000 22.284 307 PRO A N 1
ATOM 2243 C CA . PRO A 1 286 ? 21.254 -16.407 -8.612 1.000 22.049 307 PRO A CA 1
ATOM 2244 C C . PRO A 1 286 ? 22.236 -15.866 -9.663 1.000 20.190 307 PRO A C 1
ATOM 2245 O O . PRO A 1 286 ? 23.390 -16.213 -9.589 1.000 20.857 307 PRO A O 1
ATOM 2249 N N . PHE A 1 287 ? 21.748 -15.090 -10.639 1.000 17.757 308 PHE A N 1
ATOM 2250 C CA . PHE A 1 287 ? 22.539 -14.590 -11.797 1.000 15.488 308 PHE A CA 1
ATOM 2251 C C . PHE A 1 287 ? 23.004 -13.166 -11.505 1.000 15.213 308 PHE A C 1
ATOM 2252 O O . PHE A 1 287 ? 22.137 -12.312 -11.274 1.000 15.678 308 PHE A O 1
ATOM 2260 N N . HIS A 1 288 ? 24.314 -12.931 -11.536 1.000 15.239 309 HIS A N 1
ATOM 2261 C CA . HIS A 1 288 ? 24.968 -11.625 -11.244 1.000 14.497 309 HIS A CA 1
ATOM 2262 C C . HIS A 1 288 ? 25.701 -11.162 -12.497 1.000 13.796 309 HIS A C 1
ATOM 2263 O O . HIS A 1 288 ? 26.506 -11.950 -13.030 1.000 13.596 309 HIS A O 1
ATOM 2270 N N . SER A 1 289 ? 25.450 -9.919 -12.923 1.000 12.670 310 SER A N 1
ATOM 2271 C CA . SER A 1 289 ? 25.942 -9.381 -14.220 1.000 11.760 310 SER A CA 1
ATOM 2272 C C . SER A 1 289 ? 25.914 -7.859 -14.145 1.000 10.684 310 SER A C 1
ATOM 2273 O O . SER A 1 289 ? 24.877 -7.245 -14.348 1.000 9.946 310 SER A O 1
ATOM 2276 N N . PRO A 1 290 ? 26.984 -7.224 -13.637 1.000 9.606 311 PRO A N 1
ATOM 2277 C CA . PRO A 1 290 ? 26.979 -5.776 -13.418 1.000 9.529 311 PRO A CA 1
ATOM 2278 C C . PRO A 1 290 ? 26.526 -5.001 -14.673 1.000 9.007 311 PRO A C 1
ATOM 2279 O O . PRO A 1 290 ? 25.767 -4.045 -14.553 1.000 8.382 311 PRO A O 1
ATOM 2283 N N . ARG A 1 291 ? 26.945 -5.480 -15.844 1.000 8.786 312 ARG A N 1
ATOM 2284 C CA . ARG A 1 291 ? 26.685 -4.790 -17.144 1.000 8.987 312 ARG A CA 1
ATOM 2285 C C . ARG A 1 291 ? 25.186 -4.899 -17.500 1.000 8.666 312 ARG A C 1
ATOM 2286 O O . ARG A 1 291 ? 24.700 -4.029 -18.148 1.000 9.045 312 ARG A O 1
ATOM 2294 N N . LEU A 1 292 ? 24.457 -5.893 -17.003 1.000 8.936 313 LEU A N 1
ATOM 2295 C CA . LEU A 1 292 ? 22.996 -6.055 -17.234 1.000 8.696 313 LEU A CA 1
ATOM 2296 C C . LEU A 1 292 ? 22.180 -5.478 -16.081 1.000 8.923 313 LEU A C 1
ATOM 2297 O O . LEU A 1 292 ? 20.949 -5.489 -16.209 1.000 8.470 313 LEU A O 1
ATOM 2302 N N . GLY A 1 293 ? 22.806 -4.924 -15.036 1.000 8.575 314 GLY A N 1
ATOM 2303 C CA . GLY A 1 293 ? 22.039 -4.360 -13.903 1.000 8.575 314 GLY A CA 1
ATOM 2304 C C . GLY A 1 293 ? 22.351 -5.007 -12.563 1.000 8.410 314 GLY A C 1
ATOM 2305 O O . GLY A 1 293 ? 21.807 -4.524 -11.545 1.000 7.957 314 GLY A O 1
ATOM 2306 N N . GLY A 1 294 ? 23.191 -6.050 -12.550 1.000 8.728 315 GLY A N 1
ATOM 2307 C CA . GLY A 1 294 ? 23.648 -6.712 -11.298 1.000 9.044 315 GLY A CA 1
ATOM 2308 C C . GLY A 1 294 ? 22.866 -7.994 -11.043 1.000 9.059 315 GLY A C 1
ATOM 2309 O O . GLY A 1 294 ? 22.993 -8.941 -11.839 1.000 8.879 315 GLY A O 1
ATOM 2310 N N . ASP A 1 295 ? 22.100 -8.056 -9.958 1.000 9.431 316 ASP A N 1
ATOM 2311 C CA . ASP A 1 295 ? 21.465 -9.330 -9.518 1.000 9.587 316 ASP A CA 1
ATOM 2312 C C . ASP A 1 295 ? 20.165 -9.519 -10.318 1.000 9.187 316 ASP A C 1
ATOM 2313 O O . ASP A 1 295 ? 19.109 -9.057 -9.867 1.000 9.267 316 ASP A O 1
ATOM 2318 N N . LEU A 1 296 ? 20.247 -10.151 -11.477 1.000 9.366 317 LEU A N 1
ATOM 2319 C CA . LEU A 1 296 ? 19.072 -10.337 -12.368 1.000 10.108 317 LEU A CA 1
ATOM 2320 C C . LEU A 1 296 ? 18.019 -11.256 -11.697 1.000 10.667 317 LEU A C 1
ATOM 2321 O O . LEU A 1 296 ? 16.810 -11.093 -11.982 1.000 10.789 317 LEU A O 1
ATOM 2326 N N . THR A 1 297 ? 18.410 -12.140 -10.778 1.000 10.678 318 THR A N 1
ATOM 2327 C CA . THR A 1 297 ? 17.444 -13.022 -10.054 1.000 11.426 318 THR A CA 1
ATOM 2328 C C . THR A 1 297 ? 16.509 -12.158 -9.193 1.000 11.472 318 THR A C 1
ATOM 2329 O O . THR A 1 297 ? 15.291 -12.369 -9.259 1.000 12.298 318 THR A O 1
ATOM 2333 N N . LEU A 1 298 ? 17.054 -11.192 -8.455 1.000 11.806 319 LEU A N 1
ATOM 2334 C CA . LEU A 1 298 ? 16.318 -10.313 -7.513 1.000 11.554 319 LEU A CA 1
ATOM 2335 C C . LEU A 1 298 ? 15.423 -9.315 -8.256 1.000 12.437 319 LEU A C 1
ATOM 2336 O O . LEU A 1 298 ? 14.291 -9.023 -7.794 1.000 13.811 319 LEU A O 1
ATOM 2341 N N . MET A 1 299 ? 15.952 -8.702 -9.304 1.000 12.246 320 MET A N 1
ATOM 2342 C CA . MET A 1 299 ? 15.209 -7.747 -10.160 1.000 12.230 320 MET A CA 1
ATOM 2343 C C . MET A 1 299 ? 14.070 -8.462 -10.913 1.000 11.780 320 MET A C 1
ATOM 2344 O O . MET A 1 299 ? 12.993 -7.862 -11.043 1.000 11.655 320 MET A O 1
ATOM 2349 N N . ALA A 1 300 ? 14.272 -9.698 -11.367 1.000 11.894 321 ALA A N 1
ATOM 2350 C CA . ALA A 1 300 ? 13.203 -10.546 -11.962 1.000 13.060 321 ALA A CA 1
ATOM 2351 C C . ALA A 1 300 ? 12.097 -10.790 -10.927 1.000 13.423 321 ALA A C 1
ATOM 2352 O O . ALA A 1 300 ? 10.927 -10.724 -11.290 1.000 14.345 321 ALA A O 1
ATOM 2354 N N . THR A 1 301 ? 12.460 -11.049 -9.676 1.000 14.789 322 THR A N 1
ATOM 2355 C CA . THR A 1 301 ? 11.523 -11.552 -8.641 1.000 16.138 322 THR A CA 1
ATOM 2356 C C . THR A 1 301 ? 10.787 -10.362 -8.027 1.000 16.343 322 THR A C 1
ATOM 2357 O O . THR A 1 301 ? 9.578 -10.505 -7.855 1.000 18.103 322 THR A O 1
ATOM 2361 N N . HIS A 1 302 ? 11.458 -9.239 -7.751 1.000 15.417 323 HIS A N 1
ATOM 2362 C CA . HIS A 1 302 ? 10.878 -8.107 -6.983 1.000 15.014 323 HIS A CA 1
ATOM 2363 C C . HIS A 1 302 ? 10.872 -6.788 -7.756 1.000 14.828 323 HIS A C 1
ATOM 2364 O O . HIS A 1 302 ? 10.418 -5.799 -7.176 1.000 13.675 323 HIS A O 1
ATOM 2371 N N . GLY A 1 303 ? 11.383 -6.740 -8.989 1.000 15.029 324 GLY A N 1
ATOM 2372 C CA . GLY A 1 303 ? 11.397 -5.474 -9.748 1.000 14.183 324 GLY A CA 1
ATOM 2373 C C . GLY A 1 303 ? 12.765 -4.835 -9.892 1.000 13.013 324 GLY A C 1
ATOM 2374 O O . GLY A 1 303 ? 13.590 -4.910 -8.989 1.000 13.151 324 GLY A O 1
ATOM 2375 N N . ILE A 1 304 ? 12.988 -4.196 -11.033 1.000 12.603 325 ILE A N 1
ATOM 2376 C CA . ILE A 1 304 ? 14.236 -3.446 -11.334 1.000 12.228 325 ILE A CA 1
ATOM 2377 C C . ILE A 1 304 ? 14.308 -2.264 -10.366 1.000 12.308 325 ILE A C 1
ATOM 2378 O O . ILE A 1 304 ? 15.442 -1.897 -10.038 1.000 12.085 325 ILE A O 1
ATOM 2383 N N . VAL A 1 305 ? 13.166 -1.715 -9.897 1.000 12.366 326 VAL A N 1
ATOM 2384 C CA . VAL A 1 305 ? 13.121 -0.557 -8.934 1.000 12.588 326 VAL A CA 1
ATOM 2385 C C . VAL A 1 305 ? 12.148 -0.869 -7.772 1.000 12.776 326 VAL A C 1
ATOM 2386 O O . VAL A 1 305 ? 11.236 -1.655 -7.987 1.000 12.312 326 VAL A O 1
ATOM 2390 N N . ARG A 1 306 ? 12.294 -0.231 -6.604 1.000 13.781 327 ARG A N 1
ATOM 2391 C CA . ARG A 1 306 ? 11.433 -0.481 -5.405 1.000 15.228 327 ARG A CA 1
ATOM 2392 C C . ARG A 1 306 ? 10.091 0.274 -5.468 1.000 18.341 327 ARG A C 1
ATOM 2393 O O . ARG A 1 306 ? 9.137 -0.171 -4.779 1.000 17.248 327 ARG A O 1
ATOM 2401 N N . THR A 1 307 ? 10.011 1.387 -6.206 1.000 21.970 328 THR A N 1
ATOM 2402 C CA . THR A 1 307 ? 8.750 2.162 -6.406 1.000 26.549 328 THR A CA 1
ATOM 2403 C C . THR A 1 307 ? 8.694 2.678 -7.842 1.000 28.795 328 THR A C 1
ATOM 2404 O O . THR A 1 307 ? 9.726 3.054 -8.397 1.000 30.754 328 THR A O 1
ATOM 2408 N N . PRO A 1 308 ? 7.492 2.778 -8.460 1.000 31.351 329 PRO A N 1
ATOM 2409 C CA . PRO A 1 308 ? 7.371 3.208 -9.859 1.000 33.878 329 PRO A CA 1
ATOM 2410 C C . PRO A 1 308 ? 7.899 4.630 -10.127 1.000 34.647 329 PRO A C 1
ATOM 2411 O O . PRO A 1 308 ? 8.309 5.273 -9.182 1.000 31.822 329 PRO A O 1
ATOM 2415 N N . LEU A 1 309 ? 7.898 5.055 -11.400 1.000 39.145 330 LEU A N 1
ATOM 2416 C CA . LEU A 1 309 ? 8.231 6.440 -11.852 1.000 39.566 330 LEU A CA 1
ATOM 2417 C C . LEU A 1 309 ? 9.335 6.987 -10.946 1.000 44.226 330 LEU A C 1
ATOM 2418 O O . LEU A 1 309 ? 9.815 8.095 -11.160 1.000 51.895 330 LEU A O 1
ATOM 2423 N N . ALA B 1 1 ? 18.318 6.327 -88.960 1.000 20.497 22 ALA B N 1
ATOM 2424 C CA . ALA B 1 1 ? 18.623 4.929 -88.592 1.000 19.564 22 ALA B CA 1
ATOM 2425 C C . ALA B 1 1 ? 18.881 4.806 -87.082 1.000 16.533 22 ALA B C 1
ATOM 2426 O O . ALA B 1 1 ? 19.273 3.724 -86.649 1.000 16.240 22 ALA B O 1
ATOM 2428 N N . CYS B 1 2 ? 18.625 5.860 -86.313 1.000 15.729 23 CYS B N 1
ATOM 2429 C CA . CYS B 1 2 ? 18.546 5.834 -84.832 1.000 15.216 23 CYS B CA 1
ATOM 2430 C C . CYS B 1 2 ? 17.081 5.882 -84.439 1.000 13.895 23 CYS B C 1
ATOM 2431 O O . CYS B 1 2 ? 16.413 6.889 -84.650 1.000 13.977 23 CYS B O 1
ATOM 2434 N N . PRO B 1 3 ? 16.508 4.766 -83.949 1.000 13.264 24 PRO B N 1
ATOM 2435 C CA . PRO B 1 3 ? 15.084 4.748 -83.644 1.000 13.275 24 PRO B CA 1
ATOM 2436 C C . PRO B 1 3 ? 14.827 5.750 -82.505 1.000 13.742 24 PRO B C 1
ATOM 2437 O O . PRO B 1 3 ? 15.759 6.086 -81.767 1.000 13.416 24 PRO B O 1
ATOM 2441 N N . ALA B 1 4 ? 13.596 6.249 -82.412 1.000 13.864 25 ALA B N 1
ATOM 2442 C CA . ALA B 1 4 ? 13.153 7.162 -81.336 1.000 13.777 25 ALA B CA 1
ATOM 2443 C C . ALA B 1 4 ? 13.290 6.457 -79.993 1.000 14.285 25 ALA B C 1
ATOM 2444 O O . ALA B 1 4 ? 12.834 5.325 -79.808 1.000 13.627 25 ALA B O 1
ATOM 2446 N N . PRO B 1 5 ? 13.952 7.098 -79.006 1.000 14.749 26 PRO B N 1
ATOM 2447 C CA . PRO B 1 5 ? 14.007 6.534 -77.669 1.000 14.677 26 PRO B CA 1
ATOM 2448 C C . PRO B 1 5 ? 12.611 6.564 -77.076 1.000 13.885 26 PRO B C 1
ATOM 2449 O O . PRO B 1 5 ? 11.876 7.496 -77.364 1.000 14.221 26 PRO B O 1
ATOM 2453 N N . PRO B 1 6 ? 12.241 5.648 -76.163 1.000 13.398 27 PRO B N 1
ATOM 2454 C CA . PRO B 1 6 ? 11.004 5.801 -75.399 1.000 14.120 27 PRO B CA 1
ATOM 2455 C C . PRO B 1 6 ? 11.070 7.087 -74.572 1.000 14.459 27 PRO B C 1
ATOM 2456 O O . PRO B 1 6 ? 12.150 7.625 -74.356 1.000 13.648 27 PRO B O 1
ATOM 2460 N N . PRO B 1 7 ? 9.931 7.695 -74.170 1.000 15.297 28 PRO B N 1
ATOM 2461 C CA . PRO B 1 7 ? 9.969 8.813 -73.234 1.000 14.691 28 PRO B CA 1
ATOM 2462 C C . PRO B 1 7 ? 10.458 8.352 -71.854 1.000 14.387 28 PRO B C 1
ATOM 2463 O O . PRO B 1 7 ? 10.053 7.297 -71.368 1.000 14.907 28 PRO B O 1
ATOM 2467 N N . GLY B 1 8 ? 11.384 9.124 -71.290 1.000 14.186 29 GLY B N 1
ATOM 2468 C CA . GLY B 1 8 ? 11.882 8.957 -69.912 1.000 14.244 29 GLY B CA 1
ATOM 2469 C C . GLY B 1 8 ? 10.833 9.355 -68.894 1.000 13.844 29 GLY B C 1
ATOM 2470 O O . GLY B 1 8 ? 10.246 10.431 -69.037 1.000 13.284 29 GLY B O 1
ATOM 2471 N N . GLN B 1 9 ? 10.634 8.525 -67.882 1.000 14.682 30 GLN B N 1
ATOM 2472 C CA . GLN B 1 9 ? 9.606 8.746 -66.833 1.000 15.812 30 GLN B CA 1
ATOM 2473 C C . GLN B 1 9 ? 10.269 9.190 -65.534 1.000 15.274 30 GLN B C 1
ATOM 2474 O O . GLN B 1 9 ? 11.065 8.454 -64.956 1.000 13.962 30 GLN B O 1
ATOM 2480 N N . PRO B 1 10 ? 9.901 10.365 -64.987 1.000 15.531 31 PRO B N 1
ATOM 2481 C CA . PRO B 1 10 ? 10.415 10.794 -63.675 1.000 15.132 31 PRO B CA 1
ATOM 2482 C C . PRO B 1 10 ? 10.278 9.725 -62.567 1.000 13.356 31 PRO B C 1
ATOM 2483 O O . PRO B 1 10 ? 11.206 9.469 -61.877 1.000 12.745 31 PRO B O 1
ATOM 2487 N N . ASP B 1 11 ? 9.122 9.089 -62.456 1.000 13.709 32 ASP B N 1
ATOM 2488 C CA . ASP B 1 11 ? 8.763 8.260 -61.279 1.000 14.152 32 ASP B CA 1
ATOM 2489 C C . ASP B 1 11 ? 9.092 6.797 -61.561 1.000 13.459 32 ASP B C 1
ATOM 2490 O O . ASP B 1 11 ? 9.100 6.418 -62.758 1.000 13.317 32 ASP B O 1
ATOM 2495 N N . ILE B 1 12 ? 9.345 6.025 -60.495 1.000 12.556 33 ILE B N 1
ATOM 2496 C CA . ILE B 1 12 ? 9.470 4.540 -60.557 1.000 12.353 33 ILE B CA 1
ATOM 2497 C C . ILE B 1 12 ? 8.514 3.887 -59.560 1.000 11.969 33 ILE B C 1
ATOM 2498 O O . ILE B 1 12 ? 8.540 4.283 -58.379 1.000 11.738 33 ILE B O 1
ATOM 2503 N N . ARG B 1 13 ? 7.784 2.855 -59.991 1.000 11.898 34 ARG B N 1
ATOM 2504 C CA . ARG B 1 13 ? 6.883 2.083 -59.097 1.000 12.386 34 ARG B CA 1
ATOM 2505 C C . ARG B 1 13 ? 7.077 0.572 -59.304 1.000 12.368 34 ARG B C 1
ATOM 2506 O O . ARG B 1 13 ? 6.242 -0.088 -59.962 1.000 11.707 34 ARG B O 1
ATOM 2514 N N . ALA B 1 14 ? 8.105 0.015 -58.679 1.000 11.805 35 ALA B N 1
ATOM 2515 C CA . ALA B 1 14 ? 8.387 -1.428 -58.697 1.000 11.782 35 ALA B CA 1
ATOM 2516 C C . ALA B 1 14 ? 7.666 -2.077 -57.521 1.000 12.268 35 ALA B C 1
ATOM 2517 O O . ALA B 1 14 ? 7.140 -1.378 -56.623 1.000 11.816 35 ALA B O 1
ATOM 2519 N N . ILE B 1 15 ? 7.672 -3.401 -57.532 1.000 13.530 36 ILE B N 1
ATOM 2520 C CA . ILE B 1 15 ? 6.885 -4.236 -56.597 1.000 13.778 36 ILE B CA 1
ATOM 2521 C C . ILE B 1 15 ? 7.815 -5.333 -56.091 1.000 13.750 36 ILE B C 1
ATOM 2522 O O . ILE B 1 15 ? 8.280 -6.169 -56.933 1.000 13.664 36 ILE B O 1
ATOM 2527 N N . GLY B 1 16 ? 8.039 -5.372 -54.775 1.000 13.565 37 GLY B N 1
ATOM 2528 C CA . GLY B 1 16 ? 8.743 -6.494 -54.110 1.000 13.605 37 GLY B CA 1
ATOM 2529 C C . GLY B 1 16 ? 7.955 -7.792 -54.222 1.000 13.575 37 GLY B C 1
ATOM 2530 O O . GLY B 1 16 ? 6.723 -7.723 -54.177 1.000 14.334 37 GLY B O 1
ATOM 2531 N N . TYR B 1 17 ? 8.605 -8.953 -54.357 1.000 13.723 38 TYR B N 1
ATOM 2532 C CA . TYR B 1 17 ? 7.866 -10.194 -54.711 1.000 14.084 38 TYR B CA 1
ATOM 2533 C C . TYR B 1 17 ? 8.289 -11.376 -53.847 1.000 14.217 38 TYR B C 1
ATOM 2534 O O . TYR B 1 17 ? 7.831 -12.467 -54.147 1.000 14.717 38 TYR B O 1
ATOM 2543 N N . TYR B 1 18 ? 9.077 -11.159 -52.787 1.000 14.671 39 TYR B N 1
ATOM 2544 C CA . TYR B 1 18 ? 9.470 -12.203 -51.809 1.000 14.222 39 TYR B CA 1
ATOM 2545 C C . TYR B 1 18 ? 8.447 -12.221 -50.668 1.000 14.619 39 TYR B C 1
ATOM 2546 O O . TYR B 1 18 ? 7.993 -11.159 -50.200 1.000 15.726 39 TYR B O 1
ATOM 2555 N N . THR B 1 19 ? 8.067 -13.423 -50.249 1.000 14.570 40 THR B N 1
ATOM 2556 C CA . THR B 1 19 ? 7.016 -13.667 -49.226 1.000 16.084 40 THR B CA 1
ATOM 2557 C C . THR B 1 19 ? 7.651 -13.926 -47.848 1.000 14.637 40 THR B C 1
ATOM 2558 O O . THR B 1 19 ? 6.952 -13.843 -46.868 1.000 14.177 40 THR B O 1
ATOM 2562 N N . ASP B 1 20 ? 8.936 -14.267 -47.774 1.000 14.037 41 ASP B N 1
ATOM 2563 C CA . ASP B 1 20 ? 9.529 -14.757 -46.498 1.000 13.478 41 ASP B CA 1
ATOM 2564 C C . ASP B 1 20 ? 10.587 -13.782 -45.968 1.000 12.963 41 ASP B C 1
ATOM 2565 O O . ASP B 1 20 ? 11.165 -13.017 -46.782 1.000 12.372 41 ASP B O 1
ATOM 2570 N N . LYS B 1 21 ? 10.896 -13.913 -44.675 1.000 12.987 42 LYS B N 1
ATOM 2571 C CA . LYS B 1 21 ? 11.858 -13.055 -43.945 1.000 13.080 42 LYS B CA 1
ATOM 2572 C C . LYS B 1 21 ? 13.213 -13.187 -44.642 1.000 12.974 42 LYS B C 1
ATOM 2573 O O . LYS B 1 21 ? 13.863 -12.189 -44.843 1.000 12.006 42 LYS B O 1
ATOM 2579 N N . ALA B 1 22 ? 13.579 -14.394 -45.064 1.000 13.897 43 ALA B N 1
ATOM 2580 C CA . ALA B 1 22 ? 14.861 -14.684 -45.736 1.000 13.586 43 ALA B CA 1
ATOM 2581 C C . ALA B 1 22 ? 14.926 -14.092 -47.159 1.000 13.382 43 ALA B C 1
ATOM 2582 O O . ALA B 1 22 ? 16.004 -14.149 -47.758 1.000 14.954 43 ALA B O 1
ATOM 2584 N N . GLY B 1 23 ? 13.841 -13.553 -47.706 1.000 12.942 44 GLY B N 1
ATOM 2585 C CA . GLY B 1 23 ? 13.796 -13.007 -49.081 1.000 13.091 44 GLY B CA 1
ATOM 2586 C C . GLY B 1 23 ? 14.210 -14.041 -50.128 1.000 13.442 44 GLY B C 1
ATOM 2587 O O . GLY B 1 23 ? 15.141 -13.725 -50.934 1.000 11.927 44 GLY B O 1
ATOM 2588 N N . SER B 1 24 ? 13.585 -15.240 -50.111 1.000 13.156 45 SER B N 1
ATOM 2589 C CA . SER B 1 24 ? 14.023 -16.449 -50.876 1.000 12.893 45 SER B CA 1
ATOM 2590 C C . SER B 1 24 ? 12.872 -17.207 -51.578 1.000 13.234 45 SER B C 1
ATOM 2591 O O . SER B 1 24 ? 13.184 -17.988 -52.497 1.000 12.104 45 SER B O 1
ATOM 2594 N N . VAL B 1 25 ? 11.617 -16.951 -51.197 1.000 13.851 46 VAL B N 1
ATOM 2595 C CA . VAL B 1 25 ? 10.373 -17.568 -51.746 1.000 14.798 46 VAL B CA 1
ATOM 2596 C C . VAL B 1 25 ? 9.612 -16.489 -52.534 1.000 14.715 46 VAL B C 1
ATOM 2597 O O . VAL B 1 25 ? 9.123 -15.537 -51.917 1.000 12.989 46 VAL B O 1
ATOM 2601 N N . ILE B 1 26 ? 9.535 -16.655 -53.852 1.000 15.519 47 ILE B N 1
ATOM 2602 C CA . ILE B 1 26 ? 8.864 -15.700 -54.775 1.000 16.018 47 ILE B CA 1
ATOM 2603 C C . ILE B 1 26 ? 7.371 -16.011 -54.790 1.000 15.821 47 ILE B C 1
ATOM 2604 O O . ILE B 1 26 ? 6.985 -17.198 -54.925 1.000 16.449 47 ILE B O 1
ATOM 2609 N N . ASP B 1 27 ? 6.569 -14.970 -54.641 1.000 16.329 48 ASP B N 1
ATOM 2610 C CA . ASP B 1 27 ? 5.148 -14.941 -55.057 1.000 16.212 48 ASP B CA 1
ATOM 2611 C C . ASP B 1 27 ? 5.098 -14.639 -56.563 1.000 16.314 48 ASP B C 1
ATOM 2612 O O . ASP B 1 27 ? 5.323 -13.506 -56.998 1.000 14.557 48 ASP B O 1
ATOM 2617 N N . PRO B 1 28 ? 4.810 -15.666 -57.407 1.000 17.676 49 PRO B N 1
ATOM 2618 C CA . PRO B 1 28 ? 4.863 -15.537 -58.870 1.000 17.423 49 PRO B CA 1
ATOM 2619 C C . PRO B 1 28 ? 4.079 -14.347 -59.442 1.000 17.570 49 PRO B C 1
ATOM 2620 O O . PRO B 1 28 ? 4.580 -13.731 -60.374 1.000 17.737 49 PRO B O 1
ATOM 2624 N N . ALA B 1 29 ? 2.896 -14.056 -58.876 1.000 17.094 50 ALA B N 1
ATOM 2625 C CA . ALA B 1 29 ? 2.025 -12.924 -59.263 1.000 16.647 50 ALA B CA 1
ATOM 2626 C C . ALA B 1 29 ? 2.706 -11.582 -58.986 1.000 16.196 50 ALA B C 1
ATOM 2627 O O . ALA B 1 29 ? 2.688 -10.714 -59.899 1.000 15.491 50 ALA B O 1
ATOM 2629 N N . LEU B 1 30 ? 3.232 -11.366 -57.774 1.000 15.362 51 LEU B N 1
ATOM 2630 C CA . LEU B 1 30 ? 3.969 -10.103 -57.479 1.000 14.692 51 LEU B CA 1
ATOM 2631 C C . LEU B 1 30 ? 5.148 -10.003 -58.459 1.000 14.165 51 LEU B C 1
ATOM 2632 O O . LEU B 1 30 ? 5.304 -8.931 -59.087 1.000 14.590 51 LEU B O 1
ATOM 2637 N N . GLN B 1 31 ? 5.859 -11.101 -58.688 1.000 14.188 52 GLN B N 1
ATOM 2638 C CA . GLN B 1 31 ? 6.998 -11.139 -59.643 1.000 14.767 52 GLN B CA 1
ATOM 2639 C C . GLN B 1 31 ? 6.522 -10.633 -61.019 1.000 15.630 52 GLN B C 1
ATOM 2640 O O . GLN B 1 31 ? 7.193 -9.713 -61.595 1.000 13.330 52 GLN B O 1
ATOM 2646 N N . GLN B 1 32 ? 5.362 -11.117 -61.492 1.000 17.059 53 GLN B N 1
ATOM 2647 C CA . GLN B 1 32 ? 4.823 -10.739 -62.833 1.000 17.455 53 GLN B CA 1
ATOM 2648 C C . GLN B 1 32 ? 4.483 -9.245 -62.861 1.000 17.374 53 GLN B C 1
ATOM 2649 O O . GLN B 1 32 ? 4.912 -8.552 -63.796 1.000 15.561 53 GLN B O 1
ATOM 2655 N N . GLN B 1 33 ? 3.722 -8.767 -61.881 1.000 18.181 54 GLN B N 1
ATOM 2656 C CA . GLN B 1 33 ? 3.326 -7.342 -61.794 1.000 19.201 54 GLN B CA 1
ATOM 2657 C C . GLN B 1 33 ? 4.574 -6.457 -61.696 1.000 17.410 54 GLN B C 1
ATOM 2658 O O . GLN B 1 33 ? 4.569 -5.369 -62.297 1.000 17.568 54 GLN B O 1
ATOM 2664 N N . ASN B 1 34 ? 5.603 -6.896 -60.962 1.000 15.483 55 ASN B N 1
ATOM 2665 C CA . ASN B 1 34 ? 6.900 -6.168 -60.941 1.000 14.493 55 ASN B CA 1
ATOM 2666 C C . ASN B 1 34 ? 7.481 -6.161 -62.362 1.000 13.415 55 ASN B C 1
ATOM 2667 O O . ASN B 1 34 ? 7.923 -5.086 -62.814 1.000 12.144 55 ASN B O 1
ATOM 2672 N N . LYS B 1 35 ? 7.448 -7.306 -63.044 1.000 14.215 56 LYS B N 1
ATOM 2673 C CA . LYS B 1 35 ? 7.974 -7.453 -64.429 1.000 15.535 56 LYS B CA 1
ATOM 2674 C C . LYS B 1 35 ? 7.257 -6.473 -65.369 1.000 15.005 56 LYS B C 1
ATOM 2675 O O . LYS B 1 35 ? 7.973 -5.671 -66.035 1.000 14.817 56 LYS B O 1
ATOM 2681 N N . ASP B 1 36 ? 5.917 -6.487 -65.381 1.000 15.014 57 ASP B N 1
ATOM 2682 C CA . ASP B 1 36 ? 5.076 -5.562 -66.197 1.000 15.755 57 ASP B CA 1
ATOM 2683 C C . ASP B 1 36 ? 5.432 -4.107 -65.862 1.000 14.768 57 ASP B C 1
ATOM 2684 O O . ASP B 1 36 ? 5.791 -3.343 -66.786 1.000 16.808 57 ASP B O 1
ATOM 2689 N N . ALA B 1 37 ? 5.369 -3.745 -64.588 1.000 13.693 58 ALA B N 1
ATOM 2690 C CA . ALA B 1 37 ? 5.663 -2.386 -64.087 1.000 13.226 58 ALA B CA 1
ATOM 2691 C C . ALA B 1 37 ? 7.059 -1.924 -64.528 1.000 12.016 58 ALA B C 1
ATOM 2692 O O . ALA B 1 37 ? 7.226 -0.752 -64.774 1.000 11.518 58 ALA B O 1
ATOM 2694 N N . THR B 1 38 ? 8.052 -2.805 -64.606 1.000 11.924 59 THR B N 1
ATOM 2695 C CA . THR B 1 38 ? 9.449 -2.396 -64.924 1.000 11.523 59 THR B CA 1
ATOM 2696 C C . THR B 1 38 ? 9.839 -2.710 -66.373 1.000 10.966 59 THR B C 1
ATOM 2697 O O . THR B 1 38 ? 11.031 -2.509 -66.696 1.000 9.576 59 THR B O 1
ATOM 2701 N N . ALA B 1 39 ? 8.937 -3.216 -67.229 1.000 10.370 60 ALA B N 1
ATOM 2702 C CA . ALA B 1 39 ? 9.378 -3.729 -68.552 1.000 10.533 60 ALA B CA 1
ATOM 2703 C C . ALA B 1 39 ? 9.954 -2.576 -69.377 1.000 10.636 60 ALA B C 1
ATOM 2704 O O . ALA B 1 39 ? 10.984 -2.752 -70.027 1.000 11.585 60 ALA B O 1
ATOM 2706 N N . PRO B 1 40 ? 9.307 -1.383 -69.430 1.000 10.788 61 PRO B N 1
ATOM 2707 C CA . PRO B 1 40 ? 9.879 -0.231 -70.138 1.000 10.430 61 PRO B CA 1
ATOM 2708 C C . PRO B 1 40 ? 11.283 0.169 -69.640 1.000 10.195 61 PRO B C 1
ATOM 2709 O O . PRO B 1 40 ? 12.122 0.482 -70.466 1.000 9.910 61 PRO B O 1
ATOM 2713 N N . LEU B 1 41 ? 11.530 0.143 -68.322 1.000 9.881 62 LEU B N 1
ATOM 2714 C CA . LEU B 1 41 ? 12.883 0.413 -67.744 1.000 9.380 62 LEU B CA 1
ATOM 2715 C C . LEU B 1 41 ? 13.886 -0.629 -68.273 1.000 9.219 62 LEU B C 1
ATOM 2716 O O . LEU B 1 41 ? 14.980 -0.264 -68.728 1.000 8.146 62 LEU B O 1
ATOM 2721 N N . ASP B 1 42 ? 13.523 -1.907 -68.190 1.000 9.744 63 ASP B N 1
ATOM 2722 C CA . ASP B 1 42 ? 14.388 -3.036 -68.616 1.000 9.917 63 ASP B CA 1
ATOM 2723 C C . ASP B 1 42 ? 14.648 -2.943 -70.115 1.000 10.251 63 ASP B C 1
ATOM 2724 O O . ASP B 1 42 ? 15.792 -3.206 -70.506 1.000 9.546 63 ASP B O 1
ATOM 2729 N N . ARG B 1 43 ? 13.644 -2.536 -70.909 1.000 10.544 64 ARG B N 1
ATOM 2730 C CA . ARG B 1 43 ? 13.787 -2.420 -72.379 1.000 11.059 64 ARG B CA 1
ATOM 2731 C C . ARG B 1 43 ? 14.834 -1.342 -72.694 1.000 10.317 64 ARG B C 1
ATOM 2732 O O . ARG B 1 43 ? 15.723 -1.589 -73.530 1.000 10.224 64 ARG B O 1
ATOM 2740 N N . TYR B 1 44 ? 14.727 -0.175 -72.074 1.000 9.346 65 TYR B N 1
ATOM 2741 C CA . TYR B 1 44 ? 15.711 0.910 -72.281 1.000 9.190 65 TYR B CA 1
ATOM 2742 C C . TYR B 1 44 ? 17.088 0.366 -71.874 1.000 8.921 65 TYR B C 1
ATOM 2743 O O . TYR B 1 44 ? 18.031 0.488 -72.658 1.000 9.317 65 TYR B O 1
ATOM 2752 N N . ALA B 1 45 ? 17.205 -0.244 -70.704 1.000 8.991 66 ALA B N 1
ATOM 2753 C CA . ALA B 1 45 ? 18.511 -0.719 -70.190 1.000 8.827 66 ALA B CA 1
ATOM 2754 C C . ALA B 1 45 ? 19.102 -1.644 -71.260 1.000 8.802 66 ALA B C 1
ATOM 2755 O O . ALA B 1 45 ? 20.246 -1.410 -71.697 1.000 9.026 66 ALA B O 1
ATOM 2757 N N . ALA B 1 46 ? 18.318 -2.596 -71.758 1.000 8.854 67 ALA B N 1
ATOM 2758 C CA . ALA B 1 46 ? 18.793 -3.605 -72.744 1.000 8.771 67 ALA B CA 1
ATOM 2759 C C . ALA B 1 46 ? 19.167 -2.922 -74.075 1.000 8.422 67 ALA B C 1
ATOM 2760 O O . ALA B 1 46 ? 20.224 -3.234 -74.629 1.000 7.254 67 ALA B O 1
ATOM 2762 N N . ASP B 1 47 ? 18.358 -1.969 -74.537 1.000 9.010 68 ASP B N 1
ATOM 2763 C CA . ASP B 1 47 ? 18.631 -1.151 -75.756 1.000 9.378 68 ASP B CA 1
ATOM 2764 C C . ASP B 1 47 ? 19.936 -0.353 -75.634 1.000 9.429 68 ASP B C 1
ATOM 2765 O O . ASP B 1 47 ? 20.684 -0.303 -76.594 1.000 9.207 68 ASP B O 1
ATOM 2770 N N . VAL B 1 48 ? 20.230 0.296 -74.522 1.000 9.194 69 VAL B N 1
ATOM 2771 C CA . VAL B 1 48 ? 21.469 1.140 -74.522 1.000 9.169 69 VAL B CA 1
ATOM 2772 C C . VAL B 1 48 ? 22.672 0.198 -74.357 1.000 8.581 69 VAL B C 1
ATOM 2773 O O . VAL B 1 48 ? 23.736 0.466 -74.934 1.000 9.365 69 VAL B O 1
ATOM 2777 N N . ALA B 1 49 ? 22.492 -0.894 -73.633 1.000 8.154 70 ALA B N 1
ATOM 2778 C CA . ALA B 1 49 ? 23.509 -1.943 -73.453 1.000 8.164 70 ALA B CA 1
ATOM 2779 C C . ALA B 1 49 ? 23.862 -2.544 -74.825 1.000 8.057 70 ALA B C 1
ATOM 2780 O O . ALA B 1 49 ? 25.048 -2.675 -75.108 1.000 7.213 70 ALA B O 1
ATOM 2782 N N . ARG B 1 50 ? 22.845 -2.869 -75.634 1.000 8.636 71 ARG B N 1
ATOM 2783 C CA . ARG B 1 50 ? 22.980 -3.538 -76.960 1.000 9.478 71 ARG B CA 1
ATOM 2784 C C . ARG B 1 50 ? 23.728 -2.606 -77.915 1.000 9.657 71 ARG B C 1
ATOM 2785 O O . ARG B 1 50 ? 24.662 -3.115 -78.581 1.000 10.426 71 ARG B O 1
ATOM 2793 N N . MET B 1 51 ? 23.318 -1.339 -77.988 1.000 9.232 72 MET B N 1
ATOM 2794 C CA . MET B 1 51 ? 23.851 -0.378 -78.980 1.000 9.935 72 MET B CA 1
ATOM 2795 C C . MET B 1 51 ? 25.273 0.013 -78.558 1.000 9.413 72 MET B C 1
ATOM 2796 O O . MET B 1 51 ? 26.137 0.174 -79.447 1.000 8.834 72 MET B O 1
ATOM 2801 N N . SER B 1 52 ? 25.534 0.071 -77.247 1.000 9.728 73 SER B N 1
ATOM 2802 C CA . SER B 1 52 ? 26.893 0.394 -76.707 1.000 9.516 73 SER B CA 1
ATOM 2803 C C . SER B 1 52 ? 27.805 -0.800 -77.006 1.000 9.749 73 SER B C 1
ATOM 2804 O O . SER B 1 52 ? 28.952 -0.564 -77.424 1.000 9.728 73 SER B O 1
ATOM 2807 N N . ASP B 1 53 ? 27.270 -2.020 -76.829 1.000 9.995 74 ASP B N 1
ATOM 2808 C CA . ASP B 1 53 ? 27.906 -3.298 -77.243 1.000 9.896 74 ASP B CA 1
ATOM 2809 C C . ASP B 1 53 ? 28.247 -3.230 -78.738 1.000 9.934 74 ASP B C 1
ATOM 2810 O O . ASP B 1 53 ? 29.371 -3.655 -79.075 1.000 9.070 74 ASP B O 1
ATOM 2815 N N . ASP B 1 54 ? 27.322 -2.762 -79.595 1.000 10.496 75 ASP B N 1
ATOM 2816 C CA . ASP B 1 54 ? 27.520 -2.776 -81.077 1.000 10.888 75 ASP B CA 1
ATOM 2817 C C . ASP B 1 54 ? 28.764 -1.937 -81.388 1.000 10.958 75 ASP B C 1
ATOM 2818 O O . ASP B 1 54 ? 29.600 -2.351 -82.223 1.000 11.961 75 ASP B O 1
ATOM 2823 N N . TYR B 1 55 ? 28.886 -0.795 -80.725 1.000 11.272 76 TYR B N 1
ATOM 2824 C CA . TYR B 1 55 ? 29.986 0.186 -80.913 1.000 11.725 76 TYR B CA 1
ATOM 2825 C C . TYR B 1 55 ? 31.289 -0.463 -80.457 1.000 11.409 76 TYR B C 1
ATOM 2826 O O . TYR B 1 55 ? 32.283 -0.335 -81.188 1.000 10.846 76 TYR B O 1
ATOM 2835 N N . LEU B 1 56 ? 31.277 -1.121 -79.294 1.000 11.425 77 LEU B N 1
ATOM 2836 C CA . LEU B 1 56 ? 32.478 -1.835 -78.812 1.000 13.106 77 LEU B CA 1
ATOM 2837 C C . LEU B 1 56 ? 32.850 -2.876 -79.877 1.000 13.877 77 LEU B C 1
ATOM 2838 O O . LEU B 1 56 ? 34.047 -3.029 -80.152 1.000 13.869 77 LEU B O 1
ATOM 2843 N N . ARG B 1 57 ? 31.866 -3.597 -80.416 1.000 14.643 78 ARG B N 1
ATOM 2844 C CA . ARG B 1 57 ? 32.125 -4.779 -81.276 1.000 14.576 78 ARG B CA 1
ATOM 2845 C C . ARG B 1 57 ? 32.760 -4.360 -82.608 1.000 14.977 78 ARG B C 1
ATOM 2846 O O . ARG B 1 57 ? 33.615 -5.103 -83.076 1.000 15.434 78 ARG B O 1
ATOM 2854 N N . ASN B 1 58 ? 32.350 -3.259 -83.246 1.000 16.257 79 ASN B N 1
ATOM 2855 C CA . ASN B 1 58 ? 32.897 -2.955 -84.595 1.000 16.861 79 ASN B CA 1
ATOM 2856 C C . ASN B 1 58 ? 33.370 -1.505 -84.763 1.000 17.578 79 ASN B C 1
ATOM 2857 O O . ASN B 1 58 ? 33.811 -1.188 -85.886 1.000 18.620 79 ASN B O 1
ATOM 2862 N N . GLY B 1 59 ? 33.279 -0.665 -83.724 1.000 17.034 80 GLY B N 1
ATOM 2863 C CA . GLY B 1 59 ? 33.763 0.728 -83.715 1.000 16.424 80 GLY B CA 1
ATOM 2864 C C . GLY B 1 59 ? 32.898 1.660 -84.535 1.000 16.034 80 GLY B C 1
ATOM 2865 O O . GLY B 1 59 ? 33.367 2.768 -84.815 1.000 14.832 80 GLY B O 1
ATOM 2866 N N . ASP B 1 60 ? 31.673 1.259 -84.910 1.000 16.028 81 ASP B N 1
ATOM 2867 C CA . ASP B 1 60 ? 30.815 2.125 -85.767 1.000 15.933 81 ASP B CA 1
ATOM 2868 C C . ASP B 1 60 ? 30.308 3.274 -84.908 1.000 15.446 81 ASP B C 1
ATOM 2869 O O . ASP B 1 60 ? 29.482 3.066 -84.026 1.000 15.899 81 ASP B O 1
ATOM 2874 N N . PRO B 1 61 ? 30.759 4.511 -85.192 1.000 15.464 82 PRO B N 1
ATOM 2875 C CA . PRO B 1 61 ? 30.366 5.664 -84.398 1.000 15.503 82 PRO B CA 1
ATOM 2876 C C . PRO B 1 61 ? 28.849 5.900 -84.427 1.000 14.543 82 PRO B C 1
ATOM 2877 O O . PRO B 1 61 ? 28.368 6.613 -83.540 1.000 13.691 82 PRO B O 1
ATOM 2881 N N . ALA B 1 62 ? 28.145 5.349 -85.432 1.000 13.831 83 ALA B N 1
ATOM 2882 C CA . ALA B 1 62 ? 26.681 5.510 -85.590 1.000 12.863 83 ALA B CA 1
ATOM 2883 C C . ALA B 1 62 ? 25.983 4.821 -84.405 1.000 11.985 83 ALA B C 1
ATOM 2884 O O . ALA B 1 62 ? 25.010 5.399 -83.858 1.000 11.214 83 ALA B O 1
ATOM 2886 N N . ALA B 1 63 ? 26.508 3.685 -83.959 1.000 11.013 84 ALA B N 1
ATOM 2887 C CA . ALA B 1 63 ? 25.974 2.938 -82.804 1.000 11.056 84 ALA B CA 1
ATOM 2888 C C . ALA B 1 63 ? 26.211 3.781 -81.556 1.000 10.602 84 ALA B C 1
ATOM 2889 O O . ALA B 1 63 ? 25.334 3.863 -80.714 1.000 10.136 84 ALA B O 1
ATOM 2891 N N . ALA B 1 64 ? 27.386 4.380 -81.451 1.000 10.842 85 ALA B N 1
ATOM 2892 C CA . ALA B 1 64 ? 27.755 5.151 -80.250 1.000 10.935 85 ALA B CA 1
ATOM 2893 C C . ALA B 1 64 ? 26.879 6.400 -80.233 1.000 11.046 85 ALA B C 1
ATOM 2894 O O . ALA B 1 64 ? 26.342 6.733 -79.152 1.000 9.740 85 ALA B O 1
ATOM 2896 N N . GLN B 1 65 ? 26.670 7.005 -81.410 1.000 11.807 86 GLN B N 1
ATOM 2897 C CA . GLN B 1 65 ? 25.881 8.256 -81.530 1.000 12.375 86 GLN B CA 1
ATOM 2898 C C . GLN B 1 65 ? 24.410 7.966 -81.203 1.000 13.026 86 GLN B C 1
ATOM 2899 O O . GLN B 1 65 ? 23.750 8.849 -80.603 1.000 14.831 86 GLN B O 1
ATOM 2905 N N . CYS B 1 66 ? 23.880 6.823 -81.601 1.000 12.660 87 CYS B N 1
ATOM 2906 C CA . CYS B 1 66 ? 22.476 6.458 -81.251 1.000 13.347 87 CYS B CA 1
ATOM 2907 C C . CYS B 1 66 ? 22.361 6.202 -79.734 1.000 12.729 87 CYS B C 1
ATOM 2908 O O . CYS B 1 66 ? 21.386 6.714 -79.175 1.000 12.333 87 CYS B O 1
ATOM 2911 N N . THR B 1 67 ? 23.283 5.437 -79.102 1.000 12.619 88 THR B N 1
ATOM 2912 C CA . THR B 1 67 ? 23.357 5.270 -77.623 1.000 12.604 88 THR B CA 1
ATOM 2913 C C . THR B 1 67 ? 23.358 6.642 -76.936 1.000 12.046 88 THR B C 1
ATOM 2914 O O . THR B 1 67 ? 22.559 6.832 -76.006 1.000 12.658 88 THR B O 1
ATOM 2918 N N . LEU B 1 68 ? 24.222 7.557 -77.374 1.000 11.006 89 LEU B N 1
ATOM 2919 C CA . LEU B 1 68 ? 24.340 8.941 -76.835 1.000 11.095 89 LEU B CA 1
ATOM 2920 C C . LEU B 1 68 ? 23.020 9.702 -77.017 1.000 10.740 89 LEU B C 1
ATOM 2921 O O . LEU B 1 68 ? 22.540 10.333 -76.056 1.000 10.171 89 LEU B O 1
ATOM 2926 N N . SER B 1 69 ? 22.397 9.596 -78.180 1.000 10.411 90 SER B N 1
ATOM 2927 C CA . SER B 1 69 ? 21.112 10.278 -78.419 1.000 10.838 90 SER B CA 1
ATOM 2928 C C . SER B 1 69 ? 20.042 9.741 -77.456 1.000 9.982 90 SER B C 1
ATOM 2929 O O . SER B 1 69 ? 19.250 10.557 -76.960 1.000 10.280 90 SER B O 1
ATOM 2932 N N . TRP B 1 70 ? 20.036 8.446 -77.150 1.000 9.633 91 TRP B N 1
ATOM 2933 C CA . TRP B 1 70 ? 19.061 7.835 -76.194 1.000 10.047 91 TRP B CA 1
ATOM 2934 C C . TRP B 1 70 ? 19.297 8.399 -74.778 1.000 9.773 91 TRP B C 1
ATOM 2935 O O . TRP B 1 70 ? 18.341 8.811 -74.127 1.000 9.152 91 TRP B O 1
ATOM 2946 N N . LEU B 1 71 ? 20.551 8.426 -74.356 1.000 10.101 92 LEU B N 1
ATOM 2947 C CA . LEU B 1 71 ? 20.998 8.869 -73.007 1.000 10.654 92 LEU B CA 1
ATOM 2948 C C . LEU B 1 71 ? 20.648 10.347 -72.819 1.000 10.246 92 LEU B C 1
ATOM 2949 O O . LEU B 1 71 ? 20.032 10.696 -71.804 1.000 10.292 92 LEU B O 1
ATOM 2954 N N . GLY B 1 72 ? 20.996 11.158 -73.811 1.000 10.570 93 GLY B N 1
ATOM 2955 C CA . GLY B 1 72 ? 20.626 12.574 -73.922 1.000 10.327 93 GLY B CA 1
ATOM 2956 C C . GLY B 1 72 ? 19.141 12.779 -73.763 1.000 10.123 93 GLY B C 1
ATOM 2957 O O . GLY B 1 72 ? 18.757 13.683 -72.977 1.000 9.682 93 GLY B O 1
ATOM 2958 N N . ALA B 1 73 ? 18.318 11.973 -74.436 1.000 10.081 94 ALA B N 1
ATOM 2959 C CA . ALA B 1 73 ? 16.844 12.113 -74.359 1.000 10.353 94 ALA B CA 1
ATOM 2960 C C . ALA B 1 73 ? 16.390 11.938 -72.906 1.000 10.296 94 ALA B C 1
ATOM 2961 O O . ALA B 1 73 ? 15.605 12.756 -72.412 1.000 10.668 94 ALA B O 1
ATOM 2963 N N . TRP B 1 74 ? 16.810 10.868 -72.256 1.000 10.005 95 TRP B N 1
ATOM 2964 C CA . TRP B 1 74 ? 16.376 10.588 -70.863 1.000 10.101 95 TRP B CA 1
ATOM 2965 C C . TRP B 1 74 ? 16.923 11.675 -69.909 1.000 10.018 95 TRP B C 1
ATOM 2966 O O . TRP B 1 74 ? 16.177 12.077 -69.002 1.000 9.024 95 TRP B O 1
ATOM 2977 N N . ALA B 1 75 ? 18.141 12.176 -70.135 1.000 10.112 96 ALA B N 1
ATOM 2978 C CA . ALA B 1 75 ? 18.719 13.288 -69.345 1.000 10.792 96 ALA B CA 1
ATOM 2979 C C . ALA B 1 75 ? 17.792 14.512 -69.460 1.000 12.065 96 ALA B C 1
ATOM 2980 O O . ALA B 1 75 ? 17.207 14.971 -68.414 1.000 10.894 96 ALA B O 1
ATOM 2982 N N . ASP B 1 76 ? 17.547 14.937 -70.702 1.000 13.091 97 ASP B N 1
ATOM 2983 C CA . ASP B 1 76 ? 16.561 15.994 -71.036 1.000 14.597 97 ASP B CA 1
ATOM 2984 C C . ASP B 1 76 ? 15.218 15.727 -70.345 1.000 15.673 97 ASP B C 1
ATOM 2985 O O . ASP B 1 76 ? 14.659 16.706 -69.874 1.000 15.662 97 ASP B O 1
ATOM 2990 N N . ASP B 1 77 ? 14.678 14.497 -70.345 1.000 15.256 98 ASP B N 1
ATOM 2991 C CA . ASP B 1 77 ? 13.344 14.225 -69.750 1.000 15.451 98 ASP B CA 1
ATOM 2992 C C . ASP B 1 77 ? 13.467 14.039 -68.230 1.000 14.933 98 ASP B C 1
ATOM 2993 O O . ASP B 1 77 ? 12.450 13.658 -67.624 1.000 15.222 98 ASP B O 1
ATOM 2998 N N . GLY B 1 78 ? 14.643 14.241 -67.623 1.000 14.253 99 GLY B N 1
ATOM 2999 C CA . GLY B 1 78 ? 14.854 13.993 -66.172 1.000 13.921 99 GLY B CA 1
ATOM 3000 C C . GLY B 1 78 ? 14.395 12.609 -65.711 1.000 13.648 99 GLY B C 1
ATOM 3001 O O . GLY B 1 78 ? 13.762 12.502 -64.628 1.000 14.851 99 GLY B O 1
ATOM 3002 N N . ALA B 1 79 ? 14.662 11.551 -66.474 1.000 12.211 100 ALA B N 1
ATOM 3003 C CA . ALA B 1 79 ? 14.128 10.194 -66.184 1.000 11.257 100 ALA B CA 1
ATOM 3004 C C . ALA B 1 79 ? 14.675 9.665 -64.848 1.000 9.881 100 ALA B C 1
ATOM 3005 O O . ALA B 1 79 ? 15.872 9.767 -64.597 1.000 9.616 100 ALA B O 1
ATOM 3007 N N . MET B 1 80 ? 13.808 9.120 -64.013 1.000 9.104 101 MET B N 1
ATOM 3008 C CA . MET B 1 80 ? 14.152 8.424 -62.754 1.000 9.438 101 MET B CA 1
ATOM 3009 C C . MET B 1 80 ? 14.551 9.437 -61.681 1.000 9.691 101 MET B C 1
ATOM 3010 O O . MET B 1 80 ? 14.795 8.990 -60.583 1.000 9.703 101 MET B O 1
ATOM 3015 N N . LEU B 1 81 ? 14.477 10.746 -61.962 1.000 10.582 102 LEU B N 1
ATOM 3016 C CA . LEU B 1 81 ? 14.775 11.814 -60.965 1.000 11.544 102 LEU B CA 1
ATOM 3017 C C . LEU B 1 81 ? 13.531 12.208 -60.173 1.000 11.866 102 LEU B C 1
ATOM 3018 O O . LEU B 1 81 ? 13.667 13.113 -59.330 1.000 12.640 102 LEU B O 1
ATOM 3023 N N . GLY B 1 82 ? 12.430 11.485 -60.348 1.000 11.708 103 GLY B N 1
ATOM 3024 C CA . GLY B 1 82 ? 11.162 11.741 -59.655 1.000 12.347 103 GLY B CA 1
ATOM 3025 C C . GLY B 1 82 ? 11.025 10.894 -58.407 1.000 13.026 103 GLY B C 1
ATOM 3026 O O . GLY B 1 82 ? 12.025 10.590 -57.737 1.000 10.901 103 GLY B O 1
ATOM 3027 N N . GLN B 1 83 ? 9.792 10.518 -58.119 1.000 14.717 104 GLN B N 1
ATOM 3028 C CA . GLN B 1 83 ? 9.437 9.845 -56.868 1.000 15.698 104 GLN B CA 1
ATOM 3029 C C . GLN B 1 83 ? 9.676 8.352 -57.062 1.000 15.459 104 GLN B C 1
ATOM 3030 O O . GLN B 1 83 ? 9.093 7.774 -58.003 1.000 13.642 104 GLN B O 1
ATOM 3036 N N . MET B 1 84 ? 10.511 7.787 -56.188 1.000 14.447 105 MET B N 1
ATOM 3037 C CA . MET B 1 84 ? 10.638 6.333 -55.969 1.000 14.495 105 MET B CA 1
ATOM 3038 C C . MET B 1 84 ? 9.427 5.850 -55.161 1.000 14.993 105 MET B C 1
ATOM 3039 O O . MET B 1 84 ? 9.494 5.851 -53.950 1.000 14.779 105 MET B O 1
ATOM 3044 N N . ILE B 1 85 ? 8.360 5.409 -55.825 1.000 15.430 106 ILE B N 1
ATOM 3045 C CA . ILE B 1 85 ? 7.049 5.117 -55.171 1.000 15.711 106 ILE B CA 1
ATOM 3046 C C . ILE B 1 85 ? 7.153 3.779 -54.459 1.000 15.430 106 ILE B C 1
ATOM 3047 O O . ILE B 1 85 ? 7.440 2.767 -55.151 1.000 13.759 106 ILE B O 1
ATOM 3052 N N . ARG B 1 86 ? 6.852 3.791 -53.157 1.000 16.130 107 ARG B N 1
ATOM 3053 C CA . ARG B 1 86 ? 6.968 2.632 -52.239 1.000 18.168 107 ARG B CA 1
ATOM 3054 C C . ARG B 1 86 ? 5.664 1.818 -52.295 1.000 19.323 107 ARG B C 1
ATOM 3055 O O . ARG B 1 86 ? 4.625 2.327 -51.868 1.000 18.813 107 ARG B O 1
ATOM 3063 N N . VAL B 1 87 ? 5.714 0.586 -52.802 1.000 18.910 108 VAL B N 1
ATOM 3064 C CA . VAL B 1 87 ? 4.555 -0.354 -52.794 1.000 19.217 108 VAL B CA 1
ATOM 3065 C C . VAL B 1 87 ? 4.584 -1.206 -51.525 1.000 19.149 108 VAL B C 1
ATOM 3066 O O . VAL B 1 87 ? 3.699 -1.006 -50.670 1.000 21.154 108 VAL B O 1
ATOM 3070 N N . ASN B 1 88 ? 5.541 -2.129 -51.402 1.000 17.944 109 ASN B N 1
ATOM 3071 C CA . ASN B 1 88 ? 5.635 -3.050 -50.234 1.000 17.186 109 ASN B CA 1
ATOM 3072 C C . ASN B 1 88 ? 7.077 -3.123 -49.730 1.000 16.371 109 ASN B C 1
ATOM 3073 O O . ASN B 1 88 ? 7.351 -3.959 -48.857 1.000 15.305 109 ASN B O 1
ATOM 3078 N N . ASN B 1 89 ? 7.963 -2.297 -50.283 1.000 15.266 110 ASN B N 1
ATOM 3079 C CA . ASN B 1 89 ? 9.420 -2.337 -49.992 1.000 15.139 110 ASN B CA 1
ATOM 3080 C C . ASN B 1 89 ? 10.132 -1.276 -50.850 1.000 14.854 110 ASN B C 1
ATOM 3081 O O . ASN B 1 89 ? 9.451 -0.391 -51.458 1.000 15.911 110 ASN B O 1
ATOM 3086 N N . ASP B 1 90 ? 11.466 -1.317 -50.882 1.000 14.175 111 ASP B N 1
ATOM 3087 C CA . ASP B 1 90 ? 12.261 -0.251 -51.541 1.000 13.163 111 ASP B CA 1
ATOM 3088 C C . ASP B 1 90 ? 12.563 -0.679 -52.977 1.000 11.829 111 ASP B C 1
ATOM 3089 O O . ASP B 1 90 ? 13.560 -0.232 -53.526 1.000 11.449 111 ASP B O 1
ATOM 3094 N N . GLN B 1 91 ? 11.730 -1.521 -53.576 1.000 11.438 112 GLN B N 1
ATOM 3095 C CA . GLN B 1 91 ? 11.978 -2.044 -54.938 1.000 10.930 112 GLN B CA 1
ATOM 3096 C C . GLN B 1 91 ? 12.248 -0.882 -55.913 1.000 10.273 112 GLN B C 1
ATOM 3097 O O . GLN B 1 91 ? 13.156 -1.032 -56.764 1.000 9.520 112 GLN B O 1
ATOM 3103 N N . SER B 1 92 ? 11.525 0.244 -55.822 1.000 9.521 113 SER B N 1
ATOM 3104 C CA . SER B 1 92 ? 11.696 1.366 -56.800 1.000 9.793 113 SER B CA 1
ATOM 3105 C C . SER B 1 92 ? 13.123 1.925 -56.725 1.000 10.224 113 SER B C 1
ATOM 3106 O O . SER B 1 92 ? 13.787 2.098 -57.784 1.000 10.707 113 SER B O 1
ATOM 3109 N N . PHE B 1 93 ? 13.618 2.152 -55.510 1.000 11.127 114 PHE B N 1
ATOM 3110 C CA . PHE B 1 93 ? 15.017 2.555 -55.237 1.000 11.354 114 PHE B CA 1
ATOM 3111 C C . PHE B 1 93 ? 16.006 1.492 -55.781 1.000 11.663 114 PHE B C 1
ATOM 3112 O O . PHE B 1 93 ? 17.017 1.829 -56.468 1.000 11.934 114 PHE B O 1
ATOM 3120 N N . TYR B 1 94 ? 15.800 0.211 -55.469 1.000 11.305 115 TYR B N 1
ATOM 3121 C CA . TYR B 1 94 ? 16.708 -0.862 -55.955 1.000 10.850 115 TYR B CA 1
ATOM 3122 C C . TYR B 1 94 ? 16.773 -0.781 -57.482 1.000 10.791 115 TYR B C 1
ATOM 3123 O O . TYR B 1 94 ? 17.854 -0.916 -58.106 1.000 12.230 115 TYR B O 1
ATOM 3132 N N . MET B 1 95 ? 15.633 -0.504 -58.101 1.000 10.127 116 MET B N 1
ATOM 3133 C CA . MET B 1 95 ? 15.522 -0.420 -59.576 1.000 9.488 116 MET B CA 1
ATOM 3134 C C . MET B 1 95 ? 16.290 0.802 -60.108 1.000 8.829 116 MET B C 1
ATOM 3135 O O . MET B 1 95 ? 16.930 0.680 -61.179 1.000 7.940 116 MET B O 1
ATOM 3140 N N . ARG B 1 96 ? 16.235 1.942 -59.411 1.000 8.523 117 ARG B N 1
ATOM 3141 C CA . ARG B 1 96 ? 17.010 3.141 -59.820 1.000 8.733 117 ARG B CA 1
ATOM 3142 C C . ARG B 1 96 ? 18.504 2.796 -59.780 1.000 8.554 117 ARG B C 1
ATOM 3143 O O . ARG B 1 96 ? 19.227 3.215 -60.707 1.000 9.743 117 ARG B O 1
ATOM 3151 N N . GLN B 1 97 ? 18.973 2.087 -58.769 1.000 7.788 118 GLN B N 1
ATOM 3152 C CA . GLN B 1 97 ? 20.412 1.704 -58.718 1.000 7.744 118 GLN B CA 1
ATOM 3153 C C . GLN B 1 97 ? 20.755 0.822 -59.934 1.000 7.265 118 GLN B C 1
ATOM 3154 O O . GLN B 1 97 ? 21.801 1.039 -60.559 1.000 6.279 118 GLN B O 1
ATOM 3160 N N . TRP B 1 98 ? 19.945 -0.204 -60.181 1.000 6.923 119 TRP B N 1
ATOM 3161 C CA . TRP B 1 98 ? 20.189 -1.146 -61.305 1.000 7.091 119 TRP B CA 1
ATOM 3162 C C . TRP B 1 98 ? 20.158 -0.394 -62.643 1.000 6.724 119 TRP B C 1
ATOM 3163 O O . TRP B 1 98 ? 20.981 -0.716 -63.528 1.000 6.566 119 TRP B O 1
ATOM 3174 N N . MET B 1 99 ? 19.260 0.579 -62.783 1.000 6.712 120 MET B N 1
ATOM 3175 C CA . MET B 1 99 ? 19.129 1.391 -64.020 1.000 6.771 120 MET B CA 1
ATOM 3176 C C . MET B 1 99 ? 20.346 2.329 -64.181 1.000 6.720 120 MET B C 1
ATOM 3177 O O . MET B 1 99 ? 20.841 2.448 -65.318 1.000 5.964 120 MET B O 1
ATOM 3182 N N . LEU B 1 100 ? 20.814 2.980 -63.114 1.000 6.431 121 LEU B N 1
ATOM 3183 C CA . LEU B 1 100 ? 22.054 3.797 -63.208 1.000 6.449 121 LEU B CA 1
ATOM 3184 C C . LEU B 1 100 ? 23.163 2.857 -63.703 1.000 6.623 121 LEU B C 1
ATOM 3185 O O . LEU B 1 100 ? 23.935 3.258 -64.566 1.000 6.720 121 LEU B O 1
ATOM 3190 N N . ASP B 1 101 ? 23.244 1.664 -63.126 1.000 6.772 122 ASP B N 1
ATOM 3191 C CA . ASP B 1 101 ? 24.313 0.673 -63.451 1.000 7.286 122 ASP B CA 1
ATOM 3192 C C . ASP B 1 101 ? 24.370 0.515 -64.975 1.000 7.025 122 ASP B C 1
ATOM 3193 O O . ASP B 1 101 ? 25.447 0.656 -65.559 1.000 7.089 122 ASP B O 1
ATOM 3198 N N . ALA B 1 102 ? 23.222 0.273 -65.600 1.000 7.237 123 ALA B N 1
ATOM 3199 C CA . ALA B 1 102 ? 23.115 -0.043 -67.039 1.000 7.281 123 ALA B CA 1
ATOM 3200 C C . ALA B 1 102 ? 23.422 1.220 -67.856 1.000 7.583 123 ALA B C 1
ATOM 3201 O O . ALA B 1 102 ? 24.158 1.090 -68.891 1.000 7.580 123 ALA B O 1
ATOM 3203 N N . VAL B 1 103 ? 22.895 2.384 -67.453 1.000 7.579 124 VAL B N 1
ATOM 3204 C CA . VAL B 1 103 ? 22.975 3.619 -68.301 1.000 7.867 124 VAL B CA 1
ATOM 3205 C C . VAL B 1 103 ? 24.369 4.239 -68.125 1.000 7.814 124 VAL B C 1
ATOM 3206 O O . VAL B 1 103 ? 24.886 4.769 -69.132 1.000 8.129 124 VAL B O 1
ATOM 3210 N N . ALA B 1 104 ? 24.984 4.175 -66.936 1.000 7.538 125 ALA B N 1
ATOM 3211 C CA . ALA B 1 104 ? 26.325 4.770 -66.720 1.000 7.537 125 ALA B CA 1
ATOM 3212 C C . ALA B 1 104 ? 27.388 3.928 -67.453 1.000 7.471 125 ALA B C 1
ATOM 3213 O O . ALA B 1 104 ? 28.326 4.492 -67.987 1.000 7.435 125 ALA B O 1
ATOM 3215 N N . MET B 1 105 ? 27.250 2.618 -67.435 1.000 8.121 126 MET B N 1
ATOM 3216 C CA . MET B 1 105 ? 28.169 1.683 -68.140 1.000 8.796 126 MET B CA 1
ATOM 3217 C C . MET B 1 105 ? 28.043 1.849 -69.660 1.000 8.665 126 MET B C 1
ATOM 3218 O O . MET B 1 105 ? 29.059 1.797 -70.337 1.000 8.401 126 MET B O 1
ATOM 3223 N N . ALA B 1 106 ? 26.831 2.083 -70.160 1.000 9.117 127 ALA B N 1
ATOM 3224 C CA . ALA B 1 106 ? 26.536 2.297 -71.599 1.000 9.014 127 ALA B CA 1
ATOM 3225 C C . ALA B 1 106 ? 27.235 3.593 -72.023 1.000 9.725 127 ALA B C 1
ATOM 3226 O O . ALA B 1 106 ? 27.912 3.580 -73.088 1.000 9.368 127 ALA B O 1
ATOM 3228 N N . TYR B 1 107 ? 27.102 4.641 -71.198 1.000 9.025 128 TYR B N 1
ATOM 3229 C CA . TYR B 1 107 ? 27.742 5.951 -71.436 1.000 9.732 128 TYR B CA 1
ATOM 3230 C C . TYR B 1 107 ? 29.253 5.727 -71.445 1.000 9.948 128 TYR B C 1
ATOM 3231 O O . TYR B 1 107 ? 29.925 6.286 -72.329 1.000 10.788 128 TYR B O 1
ATOM 3240 N N . LEU B 1 108 ? 29.776 4.955 -70.489 1.000 9.413 129 LEU B N 1
ATOM 3241 C CA . LEU B 1 108 ? 31.234 4.754 -70.359 1.000 9.125 129 LEU B CA 1
ATOM 3242 C C . LEU B 1 108 ? 31.747 4.211 -71.693 1.000 9.083 129 LEU B C 1
ATOM 3243 O O . LEU B 1 108 ? 32.734 4.738 -72.212 1.000 8.998 129 LEU B O 1
ATOM 3248 N N . LYS B 1 109 ? 31.024 3.267 -72.285 1.000 9.086 130 LYS B N 1
ATOM 3249 C CA . LYS B 1 109 ? 31.475 2.477 -73.457 1.000 8.999 130 LYS B CA 1
ATOM 3250 C C . LYS B 1 109 ? 31.503 3.356 -74.703 1.000 9.068 130 LYS B C 1
ATOM 3251 O O . LYS B 1 109 ? 32.253 3.037 -75.604 1.000 8.836 130 LYS B O 1
ATOM 3257 N N . VAL B 1 110 ? 30.698 4.412 -74.761 1.000 9.619 131 VAL B N 1
ATOM 3258 C CA . VAL B 1 110 ? 30.612 5.269 -75.977 1.000 10.540 131 VAL B CA 1
ATOM 3259 C C . VAL B 1 110 ? 31.194 6.628 -75.615 1.000 10.719 131 VAL B C 1
ATOM 3260 O O . VAL B 1 110 ? 31.099 7.527 -76.422 1.000 10.693 131 VAL B O 1
ATOM 3264 N N . HIS B 1 111 ? 31.760 6.775 -74.417 1.000 12.589 132 HIS B N 1
ATOM 3265 C CA . HIS B 1 111 ? 32.124 8.112 -73.870 1.000 13.701 132 HIS B CA 1
ATOM 3266 C C . HIS B 1 111 ? 33.037 8.855 -74.851 1.000 13.867 132 HIS B C 1
ATOM 3267 O O . HIS B 1 111 ? 32.858 10.088 -75.029 1.000 12.812 132 HIS B O 1
ATOM 3274 N N . ASP B 1 112 ? 33.938 8.118 -75.491 1.000 14.957 133 ASP B N 1
ATOM 3275 C CA . ASP B 1 112 ? 34.975 8.678 -76.392 1.000 16.033 133 ASP B CA 1
ATOM 3276 C C . ASP B 1 112 ? 34.342 9.308 -77.652 1.000 15.624 133 ASP B C 1
ATOM 3277 O O . ASP B 1 112 ? 35.059 9.979 -78.382 1.000 14.439 133 ASP B O 1
ATOM 3282 N N . GLN B 1 113 ? 33.048 9.115 -77.903 1.000 16.436 134 GLN B N 1
ATOM 3283 C CA . GLN B 1 113 ? 32.350 9.649 -79.092 1.000 16.719 134 GLN B CA 1
ATOM 3284 C C . GLN B 1 113 ? 31.492 10.847 -78.693 1.000 17.059 134 GLN B C 1
ATOM 3285 O O . GLN B 1 113 ? 30.933 11.468 -79.584 1.000 17.184 134 GLN B O 1
ATOM 3291 N N . ALA B 1 114 ? 31.337 11.142 -77.407 1.000 17.599 135 ALA B N 1
ATOM 3292 C CA . ALA B 1 114 ? 30.383 12.183 -76.959 1.000 18.358 135 ALA B CA 1
ATOM 3293 C C . ALA B 1 114 ? 30.969 13.561 -77.288 1.000 18.300 135 ALA B C 1
ATOM 3294 O O . ALA B 1 114 ? 32.112 13.829 -76.926 1.000 17.295 135 ALA B O 1
ATOM 3296 N N . ASN B 1 115 ? 30.212 14.411 -77.963 1.000 18.847 136 ASN B N 1
ATOM 3297 C CA . ASN B 1 115 ? 30.638 15.816 -78.201 1.000 19.933 136 ASN B CA 1
ATOM 3298 C C . ASN B 1 115 ? 30.310 16.631 -76.947 1.000 20.313 136 ASN B C 1
ATOM 3299 O O . ASN B 1 115 ? 29.508 16.197 -76.117 1.000 19.636 136 ASN B O 1
ATOM 3304 N N . PRO B 1 116 ? 30.934 17.812 -76.743 1.000 19.882 137 PRO B N 1
ATOM 3305 C CA . PRO B 1 116 ? 30.748 18.582 -75.515 1.000 21.065 137 PRO B CA 1
ATOM 3306 C C . PRO B 1 116 ? 29.277 18.809 -75.134 1.000 20.381 137 PRO B C 1
ATOM 3307 O O . PRO B 1 116 ? 28.975 18.685 -73.961 1.000 19.249 137 PRO B O 1
ATOM 3311 N N . GLN B 1 117 ? 28.416 19.080 -76.122 1.000 19.529 138 GLN B N 1
ATOM 3312 C CA . GLN B 1 117 ? 26.962 19.344 -75.932 1.000 20.724 138 GLN B CA 1
ATOM 3313 C C . GLN B 1 117 ? 26.325 18.116 -75.262 1.000 19.704 138 GLN B C 1
ATOM 3314 O O . GLN B 1 117 ? 25.509 18.284 -74.348 1.000 19.035 138 GLN B O 1
ATOM 3320 N N . GLN B 1 118 ? 26.676 16.924 -75.739 1.000 18.479 139 GLN B N 1
ATOM 3321 C CA . GLN B 1 118 ? 26.123 15.632 -75.264 1.000 18.155 139 GLN B CA 1
ATOM 3322 C C . GLN B 1 118 ? 26.623 15.357 -73.844 1.000 18.650 139 GLN B C 1
ATOM 3323 O O . GLN B 1 118 ? 25.844 14.829 -73.012 1.000 18.253 139 GLN B O 1
ATOM 3329 N N . ARG B 1 119 ? 27.886 15.669 -73.586 1.000 18.345 140 ARG B N 1
ATOM 3330 C CA . ARG B 1 119 ? 28.447 15.552 -72.222 1.000 19.247 140 ARG B CA 1
ATOM 3331 C C . ARG B 1 119 ? 27.653 16.472 -71.301 1.000 17.479 140 ARG B C 1
ATOM 3332 O O . ARG B 1 119 ? 27.361 16.050 -70.171 1.000 16.478 140 ARG B O 1
ATOM 3340 N N . ALA B 1 120 ? 27.324 17.681 -71.763 1.000 16.275 141 ALA B N 1
ATOM 3341 C CA . ALA B 1 120 ? 26.771 18.738 -70.890 1.000 16.686 141 ALA B CA 1
ATOM 3342 C C . ALA B 1 120 ? 25.361 18.316 -70.463 1.000 16.131 141 ALA B C 1
ATOM 3343 O O . ALA B 1 120 ? 24.966 18.716 -69.376 1.000 16.500 141 ALA B O 1
ATOM 3345 N N . ARG B 1 121 ? 24.686 17.472 -71.246 1.000 15.701 142 ARG B N 1
ATOM 3346 C CA . ARG B 1 121 ? 23.318 16.954 -70.953 1.000 16.015 142 ARG B CA 1
ATOM 3347 C C . ARG B 1 121 ? 23.376 15.701 -70.050 1.000 15.077 142 ARG B C 1
ATOM 3348 O O . ARG B 1 121 ? 22.636 15.651 -69.067 1.000 14.813 142 ARG B O 1
ATOM 3356 N N . ILE B 1 122 ? 24.191 14.704 -70.397 1.000 14.324 143 ILE B N 1
ATOM 3357 C CA . ILE B 1 122 ? 24.234 13.360 -69.736 1.000 13.486 143 ILE B CA 1
ATOM 3358 C C . ILE B 1 122 ? 24.975 13.437 -68.381 1.000 13.247 143 ILE B C 1
ATOM 3359 O O . ILE B 1 122 ? 24.524 12.820 -67.389 1.000 11.978 143 ILE B O 1
ATOM 3364 N N . ASP B 1 123 ? 26.118 14.117 -68.333 1.000 13.369 144 ASP B N 1
ATOM 3365 C CA . ASP B 1 123 ? 26.974 14.143 -67.110 1.000 14.080 144 ASP B CA 1
ATOM 3366 C C . ASP B 1 123 ? 26.141 14.575 -65.898 1.000 13.606 144 ASP B C 1
ATOM 3367 O O . ASP B 1 123 ? 26.111 13.859 -64.905 1.000 13.224 144 ASP B O 1
ATOM 3372 N N . PRO B 1 124 ? 25.409 15.721 -65.913 1.000 13.685 145 PRO B N 1
ATOM 3373 C CA . PRO B 1 124 ? 24.675 16.134 -64.714 1.000 13.605 145 PRO B CA 1
ATOM 3374 C C . PRO B 1 124 ? 23.557 15.152 -64.318 1.000 13.577 145 PRO B C 1
ATOM 3375 O O . PRO B 1 124 ? 23.237 15.037 -63.134 1.000 12.782 145 PRO B O 1
ATOM 3379 N N . TRP B 1 125 ? 22.967 14.486 -65.316 1.000 12.366 146 TRP B N 1
ATOM 3380 C CA . TRP B 1 125 ? 21.868 13.506 -65.126 1.000 11.094 146 TRP B CA 1
ATOM 3381 C C . TRP B 1 125 ? 22.380 12.301 -64.328 1.000 9.835 146 TRP B C 1
ATOM 3382 O O . TRP B 1 125 ? 21.706 11.922 -63.354 1.000 8.674 146 TRP B O 1
ATOM 3393 N N . LEU B 1 126 ? 23.531 11.745 -64.708 1.000 9.163 147 LEU B N 1
ATOM 3394 C CA . LEU B 1 126 ? 24.130 10.545 -64.070 1.000 8.814 147 LEU B CA 1
ATOM 3395 C C . LEU B 1 126 ? 24.537 10.923 -62.643 1.000 8.967 147 LEU B C 1
ATOM 3396 O O . LEU B 1 126 ? 24.254 10.150 -61.708 1.000 8.095 147 LEU B O 1
ATOM 3401 N N . GLN B 1 127 ? 25.131 12.108 -62.503 1.000 9.021 148 GLN B N 1
ATOM 3402 C CA . GLN B 1 127 ? 25.585 12.669 -61.202 1.000 9.907 148 GLN B CA 1
ATOM 3403 C C . GLN B 1 127 ? 24.378 12.849 -60.273 1.000 10.328 148 GLN B C 1
ATOM 3404 O O . GLN B 1 127 ? 24.486 12.434 -59.114 1.000 9.433 148 GLN B O 1
ATOM 3410 N N . LYS B 1 128 ? 23.251 13.357 -60.778 1.000 11.191 149 LYS B N 1
ATOM 3411 C CA . LYS B 1 128 ? 22.040 13.452 -59.926 1.000 12.246 149 LYS B CA 1
ATOM 3412 C C . LYS B 1 128 ? 21.635 12.055 -59.440 1.000 10.659 149 LYS B C 1
ATOM 3413 O O . LYS B 1 128 ? 21.286 11.919 -58.242 1.000 11.258 149 LYS B O 1
ATOM 3419 N N . LEU B 1 129 ? 21.602 11.083 -60.342 1.000 9.443 150 LEU B N 1
ATOM 3420 C CA . LEU B 1 129 ? 21.159 9.694 -60.053 1.000 8.998 150 LEU B CA 1
ATOM 3421 C C . LEU B 1 129 ? 22.115 9.067 -59.030 1.000 8.857 150 LEU B C 1
ATOM 3422 O O . LEU B 1 129 ? 21.641 8.486 -58.062 1.000 7.936 150 LEU B O 1
ATOM 3427 N N . ALA B 1 130 ? 23.420 9.236 -59.226 1.000 9.538 151 ALA B N 1
ATOM 3428 C CA . ALA B 1 130 ? 24.481 8.733 -58.331 1.000 10.185 151 ALA B CA 1
ATOM 3429 C C . ALA B 1 130 ? 24.307 9.319 -56.920 1.000 11.322 151 ALA B C 1
ATOM 3430 O O . ALA B 1 130 ? 24.274 8.537 -55.937 1.000 10.385 151 ALA B O 1
ATOM 3432 N N . ARG B 1 131 ? 24.198 10.648 -56.801 1.000 12.047 152 ARG B N 1
ATOM 3433 C CA . ARG B 1 131 ? 24.138 11.322 -55.471 1.000 13.585 152 ARG B CA 1
ATOM 3434 C C . ARG B 1 131 ? 22.803 10.989 -54.780 1.000 12.832 152 ARG B C 1
ATOM 3435 O O . ARG B 1 131 ? 22.800 10.768 -53.569 1.000 10.771 152 ARG B O 1
ATOM 3443 N N . ALA B 1 132 ? 21.708 10.908 -55.521 1.000 12.762 153 ALA B N 1
ATOM 3444 C CA . ALA B 1 132 ? 20.433 10.392 -54.985 1.000 13.705 153 ALA B CA 1
ATOM 3445 C C . ALA B 1 132 ? 20.637 8.992 -54.372 1.000 13.801 153 ALA B C 1
ATOM 3446 O O . ALA B 1 132 ? 20.167 8.728 -53.232 1.000 12.865 153 ALA B O 1
ATOM 3448 N N . ASN B 1 133 ? 21.343 8.116 -55.078 1.000 13.221 154 ASN B N 1
ATOM 3449 C CA . ASN B 1 133 ? 21.500 6.701 -54.657 1.000 13.538 154 ASN B CA 1
ATOM 3450 C C . ASN B 1 133 ? 22.406 6.679 -53.421 1.000 13.390 154 ASN B C 1
ATOM 3451 O O . ASN B 1 133 ? 22.009 6.043 -52.398 1.000 13.536 154 ASN B O 1
ATOM 3456 N N . LEU B 1 134 ? 23.469 7.478 -53.425 1.000 13.198 155 LEU B N 1
ATOM 3457 C CA . LEU B 1 134 ? 24.359 7.640 -52.247 1.000 13.236 155 LEU B CA 1
ATOM 3458 C C . LEU B 1 134 ? 23.589 8.181 -51.038 1.000 13.416 155 LEU B C 1
ATOM 3459 O O . LEU B 1 134 ? 23.863 7.738 -49.911 1.000 12.825 155 LEU B O 1
ATOM 3464 N N . ALA B 1 135 ? 22.653 9.104 -51.234 1.000 12.893 156 ALA B N 1
ATOM 3465 C CA . ALA B 1 135 ? 21.928 9.720 -50.105 1.000 12.740 156 ALA B CA 1
ATOM 3466 C C . ALA B 1 135 ? 21.223 8.621 -49.319 1.000 11.990 156 ALA B C 1
ATOM 3467 O O . ALA B 1 135 ? 21.208 8.705 -48.109 1.000 11.963 156 ALA B O 1
ATOM 3469 N N . TYR B 1 136 ? 20.656 7.625 -50.010 1.000 12.316 157 TYR B N 1
ATOM 3470 C CA . TYR B 1 136 ? 19.933 6.486 -49.395 1.000 11.295 157 TYR B CA 1
ATOM 3471 C C . TYR B 1 136 ? 20.850 5.786 -48.387 1.000 10.254 157 TYR B C 1
ATOM 3472 O O . TYR B 1 136 ? 20.363 5.383 -47.306 1.000 10.173 157 TYR B O 1
ATOM 3481 N N . TRP B 1 137 ? 22.126 5.619 -48.733 1.000 9.007 158 TRP B N 1
ATOM 3482 C CA . TRP B 1 137 ? 23.090 4.793 -47.942 1.000 8.982 158 TRP B CA 1
ATOM 3483 C C . TRP B 1 137 ? 23.686 5.582 -46.754 1.000 9.252 158 TRP B C 1
ATOM 3484 O O . TRP B 1 137 ? 24.353 4.933 -45.850 1.000 9.357 158 TRP B O 1
ATOM 3495 N N . ASP B 1 138 ? 23.477 6.900 -46.693 1.000 9.151 159 ASP B N 1
ATOM 3496 C CA . ASP B 1 138 ? 23.933 7.702 -45.524 1.000 10.343 159 ASP B CA 1
ATOM 3497 C C . ASP B 1 138 ? 23.158 7.236 -44.276 1.000 9.849 159 ASP B C 1
ATOM 3498 O O . ASP B 1 138 ? 23.683 7.316 -43.192 1.000 9.924 159 ASP B O 1
ATOM 3503 N N . ASN B 1 139 ? 21.952 6.717 -44.444 1.000 9.730 160 ASN B N 1
ATOM 3504 C CA . ASN B 1 139 ? 21.101 6.278 -43.320 1.000 9.878 160 ASN B CA 1
ATOM 3505 C C . ASN B 1 139 ? 21.650 4.963 -42.763 1.000 10.045 160 ASN B C 1
ATOM 3506 O O . ASN B 1 139 ? 21.636 3.942 -43.466 1.000 8.654 160 ASN B O 1
ATOM 3511 N N . PRO B 1 140 ? 22.157 4.981 -41.506 1.000 10.342 161 PRO B N 1
ATOM 3512 C CA . PRO B 1 140 ? 22.728 3.791 -40.861 1.000 11.473 161 PRO B CA 1
ATOM 3513 C C . PRO B 1 140 ? 21.712 2.691 -40.541 1.000 12.774 161 PRO B C 1
ATOM 3514 O O . PRO B 1 140 ? 22.123 1.641 -40.099 1.000 13.177 161 PRO B O 1
ATOM 3518 N N . LYS B 1 141 ? 20.422 2.942 -40.777 1.000 14.430 162 LYS B N 1
ATOM 3519 C CA . LYS B 1 141 ? 19.373 1.899 -40.641 1.000 14.998 162 LYS B CA 1
ATOM 3520 C C . LYS B 1 141 ? 19.313 1.063 -41.920 1.000 14.481 162 LYS B C 1
ATOM 3521 O O . LYS B 1 141 ? 18.713 0.009 -41.876 1.000 14.229 162 LYS B O 1
ATOM 3527 N N . ARG B 1 142 ? 19.900 1.501 -43.034 1.000 14.932 163 ARG B N 1
ATOM 3528 C CA . ARG B 1 142 ? 19.875 0.687 -44.272 1.000 15.443 163 ARG B CA 1
ATOM 3529 C C . ARG B 1 142 ? 20.992 -0.351 -44.176 1.000 15.035 163 ARG B C 1
ATOM 3530 O O . ARG B 1 142 ? 22.142 0.066 -44.065 1.000 14.811 163 ARG B O 1
ATOM 3538 N N . ARG B 1 143 ? 20.645 -1.645 -44.254 1.000 15.345 164 ARG B N 1
ATOM 3539 C CA . ARG B 1 143 ? 21.594 -2.794 -44.218 1.000 14.633 164 ARG B CA 1
ATOM 3540 C C . ARG B 1 143 ? 22.391 -2.790 -45.515 1.000 11.911 164 ARG B C 1
ATOM 3541 O O . ARG B 1 143 ? 21.752 -2.829 -46.596 1.000 10.199 164 ARG B O 1
ATOM 3549 N N . ARG B 1 144 ? 23.717 -2.716 -45.407 1.000 10.440 165 ARG B N 1
ATOM 3550 C CA . ARG B 1 144 ? 24.603 -2.618 -46.590 1.000 10.190 165 ARG B CA 1
ATOM 3551 C C . ARG B 1 144 ? 24.959 -4.034 -47.056 1.000 9.717 165 ARG B C 1
ATOM 3552 O O . ARG B 1 144 ? 26.109 -4.445 -46.904 1.000 9.911 165 ARG B O 1
ATOM 3560 N N . ASN B 1 145 ? 23.998 -4.685 -47.699 1.000 9.527 166 ASN B N 1
ATOM 3561 C CA . ASN B 1 145 ? 24.168 -5.992 -48.379 1.000 9.182 166 ASN B CA 1
ATOM 3562 C C . ASN B 1 145 ? 24.469 -5.749 -49.857 1.000 8.031 166 ASN B C 1
ATOM 3563 O O . ASN B 1 145 ? 25.024 -4.705 -50.158 1.000 6.988 166 ASN B O 1
ATOM 3568 N N . ASN B 1 146 ? 24.134 -6.713 -50.733 1.000 7.692 167 ASN B N 1
ATOM 3569 C CA . ASN B 1 146 ? 24.436 -6.707 -52.190 1.000 7.150 167 ASN B CA 1
ATOM 3570 C C . ASN B 1 146 ? 23.876 -5.453 -52.886 1.000 6.790 167 ASN B C 1
ATOM 3571 O O . ASN B 1 146 ? 24.569 -4.963 -53.803 1.000 6.554 167 ASN B O 1
ATOM 3576 N N . HIS B 1 147 ? 22.746 -4.884 -52.436 1.000 6.706 168 HIS B N 1
ATOM 3577 C CA . HIS B 1 147 ? 22.192 -3.618 -52.987 1.000 6.650 168 HIS B CA 1
ATOM 3578 C C . HIS B 1 147 ? 23.205 -2.479 -52.842 1.000 6.502 168 HIS B C 1
ATOM 3579 O O . HIS B 1 147 ? 23.214 -1.600 -53.740 1.000 6.591 168 HIS B O 1
ATOM 3586 N N . TYR B 1 148 ? 24.021 -2.468 -51.782 1.000 6.284 169 TYR B N 1
ATOM 3587 C CA . TYR B 1 148 ? 25.064 -1.433 -51.593 1.000 6.118 169 TYR B CA 1
ATOM 3588 C C . TYR B 1 148 ? 26.109 -1.603 -52.702 1.000 6.060 169 TYR B C 1
ATOM 3589 O O . TYR B 1 148 ? 26.521 -0.562 -53.295 1.000 5.604 169 TYR B O 1
ATOM 3598 N N . TYR B 1 149 ? 26.532 -2.856 -52.970 1.000 6.048 170 TYR B N 1
ATOM 3599 C CA . TYR B 1 149 ? 27.527 -3.160 -54.036 1.000 6.299 170 TYR B CA 1
ATOM 3600 C C . TYR B 1 149 ? 26.960 -2.772 -55.404 1.000 6.059 170 TYR B C 1
ATOM 3601 O O . TYR B 1 149 ? 27.717 -2.187 -56.200 1.000 5.797 170 TYR B O 1
ATOM 3610 N N . TRP B 1 150 ? 25.709 -3.161 -55.696 1.000 6.234 171 TRP B N 1
ATOM 3611 C CA . TRP B 1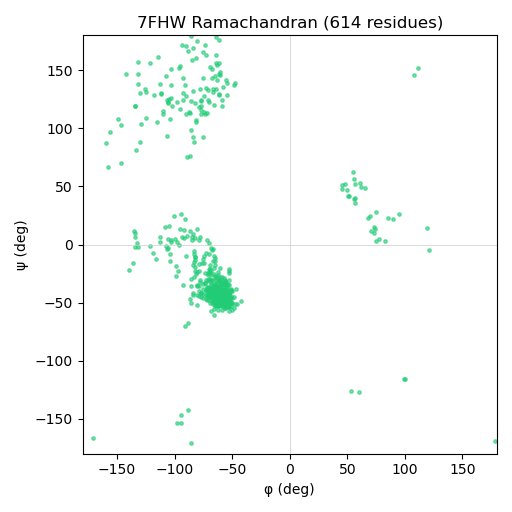 150 ? 24.978 -2.800 -56.951 1.000 6.236 171 TRP B CA 1
ATOM 3612 C C . TRP B 1 150 ? 24.816 -1.276 -57.044 1.000 6.262 171 TRP B C 1
ATOM 3613 O O . TRP B 1 150 ? 25.012 -0.743 -58.121 1.000 6.556 171 TRP B O 1
ATOM 3624 N N . GLY B 1 151 ? 24.556 -0.548 -55.956 1.000 6.488 172 GLY B N 1
ATOM 3625 C CA . GLY B 1 151 ? 24.575 0.937 -56.046 1.000 6.586 172 GLY B CA 1
ATOM 3626 C C . GLY B 1 151 ? 25.960 1.437 -56.422 1.000 6.574 172 GLY B C 1
ATOM 3627 O O . GLY B 1 151 ? 26.105 2.312 -57.305 1.000 6.365 172 GLY B O 1
ATOM 3628 N N . GLY B 1 152 ? 26.969 0.846 -55.791 1.000 6.984 173 GLY B N 1
ATOM 3629 C CA . GLY B 1 152 ? 28.375 1.213 -55.980 1.000 7.325 173 GLY B CA 1
ATOM 3630 C C . GLY B 1 152 ? 28.779 1.210 -57.441 1.000 7.310 173 GLY B C 1
ATOM 3631 O O . GLY B 1 152 ? 29.510 2.135 -57.858 1.000 7.192 173 GLY B O 1
ATOM 3632 N N . LEU B 1 153 ? 28.338 0.219 -58.221 1.000 7.625 174 LEU B N 1
ATOM 3633 C CA . LEU B 1 153 ? 28.830 0.055 -59.616 1.000 7.910 174 LEU B CA 1
ATOM 3634 C C . LEU B 1 153 ? 28.428 1.290 -60.429 1.000 7.925 174 LEU B C 1
ATOM 3635 O O . LEU B 1 153 ? 29.293 1.855 -61.154 1.000 7.587 174 LEU B O 1
ATOM 3640 N N . GLY B 1 154 ? 27.163 1.705 -60.298 1.000 8.172 175 GLY B N 1
ATOM 3641 C CA . GLY B 1 154 ? 26.582 2.859 -61.014 1.000 8.497 175 GLY B CA 1
ATOM 3642 C C . GLY B 1 154 ? 27.258 4.147 -60.608 1.000 8.916 175 GLY B C 1
ATOM 3643 O O . GLY B 1 154 ? 27.474 5.033 -61.490 1.000 9.557 175 GLY B O 1
ATOM 3644 N N . VAL B 1 155 ? 27.560 4.265 -59.310 1.000 8.898 176 VAL B N 1
ATOM 3645 C CA . VAL B 1 155 ? 28.224 5.472 -58.742 1.000 8.768 176 VAL B CA 1
ATOM 3646 C C . VAL B 1 155 ? 29.648 5.536 -59.303 1.000 8.833 176 VAL B C 1
ATOM 3647 O O . VAL B 1 155 ? 30.045 6.608 -59.799 1.000 8.394 176 VAL B O 1
ATOM 3651 N N . LEU B 1 156 ? 30.336 4.400 -59.299 1.000 8.802 177 LEU B N 1
ATOM 3652 C CA . LEU B 1 156 ? 31.726 4.316 -59.774 1.000 9.355 177 LEU B CA 1
ATOM 3653 C C . LEU B 1 156 ? 31.778 4.656 -61.256 1.000 9.325 177 LEU B C 1
ATOM 3654 O O . LEU B 1 156 ? 32.570 5.507 -61.594 1.000 9.283 177 LEU B O 1
ATOM 3659 N N . ALA B 1 157 ? 30.956 4.016 -62.090 1.000 9.821 178 ALA B N 1
ATOM 3660 C CA . ALA B 1 157 ? 30.873 4.267 -63.549 1.000 9.716 178 ALA B CA 1
ATOM 3661 C C . ALA B 1 157 ? 30.615 5.761 -63.825 1.000 10.307 178 ALA B C 1
ATOM 3662 O O . ALA B 1 157 ? 31.233 6.299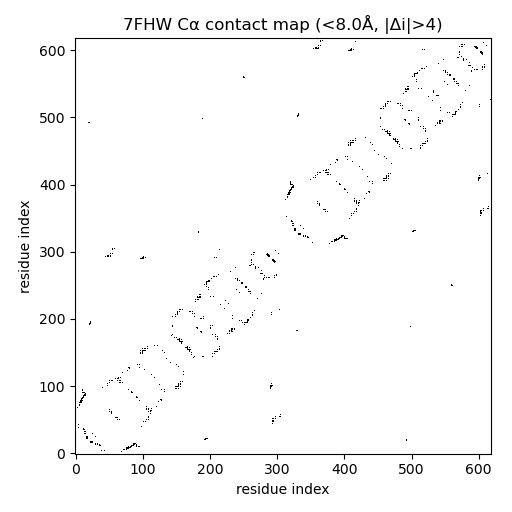 -64.765 1.000 10.125 178 ALA B O 1
ATOM 3664 N N . THR B 1 158 ? 29.737 6.413 -63.041 1.000 9.902 179 THR B N 1
ATOM 3665 C CA . THR B 1 158 ? 29.376 7.850 -63.199 1.000 10.558 179 THR B CA 1
ATOM 3666 C C . THR B 1 158 ? 30.579 8.729 -62.816 1.000 10.651 179 THR B C 1
ATOM 3667 O O . THR B 1 158 ? 30.840 9.699 -63.542 1.000 9.999 179 THR B O 1
ATOM 3671 N N . GLY B 1 159 ? 31.269 8.392 -61.722 1.000 11.399 180 GLY B N 1
ATOM 3672 C CA . GLY B 1 159 ? 32.546 9.026 -61.326 1.000 12.360 180 GLY B CA 1
ATOM 3673 C C . GLY B 1 159 ? 33.610 8.902 -62.414 1.000 12.863 180 GLY B C 1
ATOM 3674 O O . GLY B 1 159 ? 34.215 9.920 -62.786 1.000 14.005 180 GLY B O 1
ATOM 3675 N N . LEU B 1 160 ? 33.823 7.709 -62.950 1.000 12.778 181 LEU B N 1
ATOM 3676 C CA . LEU B 1 160 ? 34.831 7.526 -64.012 1.000 13.008 181 LEU B CA 1
ATOM 3677 C C . LEU B 1 160 ? 34.433 8.318 -65.261 1.000 12.956 181 LEU B C 1
ATOM 3678 O O . LEU B 1 160 ? 35.312 9.008 -65.759 1.000 12.504 181 LEU B O 1
ATOM 3683 N N . ALA B 1 161 ? 33.214 8.146 -65.799 1.000 13.625 182 ALA B N 1
ATOM 3684 C CA . ALA B 1 161 ? 32.765 8.761 -67.076 1.000 13.623 182 ALA B CA 1
ATOM 3685 C C . ALA B 1 161 ? 32.679 10.287 -66.975 1.000 14.511 182 ALA B C 1
ATOM 3686 O O . ALA B 1 161 ? 32.922 10.965 -67.999 1.000 15.117 182 ALA B O 1
ATOM 3688 N N . THR B 1 162 ? 32.242 10.830 -65.833 1.000 14.763 183 THR B N 1
ATOM 3689 C CA . THR B 1 162 ? 31.978 12.284 -65.683 1.000 14.376 183 THR B CA 1
ATOM 3690 C C . THR B 1 162 ? 33.163 12.979 -65.018 1.000 16.337 183 THR B C 1
ATOM 3691 O O . THR B 1 162 ? 33.042 14.205 -64.805 1.000 17.143 183 THR B O 1
ATOM 3695 N N . ASP B 1 163 ? 34.242 12.244 -64.724 1.000 17.415 184 ASP B N 1
ATOM 3696 C CA . ASP B 1 163 ? 35.474 12.788 -64.106 1.000 19.703 184 ASP B CA 1
ATOM 3697 C C . ASP B 1 163 ? 35.059 13.507 -62.814 1.000 19.344 184 ASP B C 1
ATOM 3698 O O . ASP B 1 163 ? 35.174 14.752 -62.727 1.000 18.062 184 ASP B O 1
ATOM 3703 N N . ASP B 1 164 ? 34.499 12.745 -61.878 1.000 18.507 185 ASP B N 1
ATOM 3704 C CA . ASP B 1 164 ? 33.992 13.274 -60.589 1.000 18.286 185 ASP B CA 1
ATOM 3705 C C . ASP B 1 164 ? 34.604 12.402 -59.497 1.000 17.515 185 ASP B C 1
ATOM 3706 O O . ASP B 1 164 ? 34.125 11.253 -59.308 1.000 15.261 185 ASP B O 1
ATOM 3711 N N . ASP B 1 165 ? 35.617 12.956 -58.829 1.000 16.326 186 ASP B N 1
ATOM 3712 C CA . ASP B 1 165 ? 36.459 12.253 -57.831 1.000 17.155 186 ASP B CA 1
ATOM 3713 C C . ASP B 1 165 ? 35.625 11.769 -56.632 1.000 14.127 186 ASP B C 1
ATOM 3714 O O . ASP B 1 165 ? 35.873 10.672 -56.172 1.000 13.990 186 ASP B O 1
ATOM 3719 N N . ALA B 1 166 ? 34.696 12.566 -56.125 1.000 13.630 187 ALA B N 1
ATOM 3720 C CA . ALA B 1 166 ? 33.855 12.236 -54.943 1.000 12.380 187 ALA B CA 1
ATOM 3721 C C . ALA B 1 166 ? 33.064 10.961 -55.245 1.000 12.176 187 ALA B C 1
ATOM 3722 O O . ALA B 1 166 ? 32.909 10.070 -54.360 1.000 10.502 187 ALA B O 1
ATOM 3724 N N . LEU B 1 167 ? 32.555 10.884 -56.473 1.000 11.929 188 LEU B N 1
ATOM 3725 C CA . LEU B 1 167 ? 31.753 9.709 -56.882 1.000 11.921 188 LEU B CA 1
ATOM 3726 C C . LEU B 1 167 ? 32.690 8.511 -57.063 1.000 11.591 188 LEU B C 1
ATOM 3727 O O . LEU B 1 167 ? 32.327 7.435 -56.594 1.000 11.797 188 LEU B O 1
ATOM 3732 N N . TRP B 1 168 ? 33.886 8.711 -57.611 1.000 11.724 189 TRP B N 1
ATOM 3733 C CA . TRP B 1 168 ? 34.906 7.640 -57.691 1.000 11.889 189 TRP B CA 1
ATOM 3734 C C . TRP B 1 168 ? 35.145 7.057 -56.297 1.000 12.207 189 TRP B C 1
ATOM 3735 O O . TRP B 1 168 ? 35.092 5.814 -56.152 1.000 11.560 189 TRP B O 1
ATOM 3746 N N . GLN B 1 169 ? 35.409 7.924 -55.316 1.000 12.074 190 GLN B N 1
ATOM 3747 C CA . GLN B 1 169 ? 35.779 7.510 -53.941 1.000 12.756 190 GLN B CA 1
ATOM 3748 C C . GLN B 1 169 ? 34.566 6.825 -53.327 1.000 11.622 190 GLN B C 1
ATOM 3749 O O . GLN B 1 169 ? 34.775 5.873 -52.567 1.000 11.424 190 GLN B O 1
ATOM 3755 N N . ALA B 1 170 ? 33.351 7.301 -53.631 1.000 10.419 191 ALA B N 1
ATOM 3756 C CA . ALA B 1 170 ? 32.117 6.735 -53.044 1.000 10.084 191 ALA B CA 1
ATOM 3757 C C . ALA B 1 170 ? 31.885 5.341 -53.618 1.000 9.810 191 ALA B C 1
ATOM 3758 O O . ALA B 1 170 ? 31.474 4.423 -52.859 1.000 9.459 191 ALA B O 1
ATOM 3760 N N . GLY B 1 171 ? 32.152 5.179 -54.914 1.000 9.704 192 GLY B N 1
ATOM 3761 C CA . GLY B 1 171 ? 32.061 3.869 -55.575 1.000 9.400 192 GLY B CA 1
ATOM 3762 C C . GLY B 1 171 ? 33.068 2.951 -54.933 1.000 9.546 192 GLY B C 1
ATOM 3763 O O . GLY B 1 171 ? 32.689 1.799 -54.622 1.000 9.335 192 GLY B O 1
ATOM 3764 N N . HIS B 1 172 ? 34.288 3.453 -54.691 1.000 9.986 193 HIS B N 1
ATOM 3765 C CA . HIS B 1 172 ? 35.356 2.658 -54.022 1.000 10.446 193 HIS B CA 1
ATOM 3766 C C . HIS B 1 172 ? 34.893 2.196 -52.632 1.000 10.075 193 HIS B C 1
ATOM 3767 O O . HIS B 1 172 ? 35.136 1.028 -52.283 1.000 10.374 193 HIS B O 1
ATOM 3774 N N . ALA B 1 173 ? 34.202 3.043 -51.872 1.000 9.914 194 ALA B N 1
ATOM 3775 C CA . ALA B 1 173 ? 33.701 2.732 -50.501 1.000 9.675 194 ALA B CA 1
ATOM 3776 C C . ALA B 1 173 ? 32.722 1.547 -50.514 1.000 9.116 194 ALA B C 1
ATOM 3777 O O . ALA B 1 173 ? 32.673 0.781 -49.516 1.000 9.354 194 ALA B O 1
ATOM 3779 N N . ALA B 1 174 ? 31.917 1.445 -51.564 1.000 8.983 195 ALA B N 1
ATOM 3780 C CA . ALA B 1 174 ? 30.939 0.359 -51.812 1.000 9.112 195 ALA B CA 1
ATOM 3781 C C . ALA B 1 174 ? 31.692 -0.961 -52.009 1.000 8.703 195 ALA B C 1
ATOM 3782 O O . ALA B 1 174 ? 31.434 -1.906 -51.299 1.000 8.696 195 ALA B O 1
ATOM 3784 N N . PHE B 1 175 ? 32.657 -0.969 -52.910 1.000 9.334 196 PHE B N 1
ATOM 3785 C CA . PHE B 1 175 ? 33.566 -2.120 -53.167 1.000 9.531 196 PHE B CA 1
ATOM 3786 C C . PHE B 1 175 ? 34.249 -2.537 -51.859 1.000 9.784 196 PHE B C 1
ATOM 3787 O O . PHE B 1 175 ? 34.392 -3.716 -51.571 1.000 9.989 196 PHE B O 1
ATOM 3795 N N . GLN B 1 176 ? 34.786 -1.582 -51.121 1.000 10.660 197 GLN B N 1
ATOM 3796 C CA . GLN B 1 176 ? 35.600 -1.908 -49.926 1.000 10.918 197 GLN B CA 1
ATOM 3797 C C . GLN B 1 176 ? 34.719 -2.589 -48.879 1.000 10.419 197 GLN B C 1
ATOM 3798 O O . GLN B 1 176 ? 35.140 -3.573 -48.288 1.000 10.274 197 GLN B O 1
ATOM 3804 N N . LYS B 1 177 ? 33.520 -2.076 -48.654 1.000 10.870 198 LYS B N 1
ATOM 3805 C CA . LYS B 1 177 ? 32.540 -2.690 -47.726 1.000 10.438 198 LYS B CA 1
ATOM 3806 C C . LYS B 1 177 ? 32.381 -4.161 -48.130 1.000 10.246 198 LYS B C 1
ATOM 3807 O O . LYS B 1 177 ? 32.510 -5.064 -47.273 1.000 10.171 198 LYS B O 1
ATOM 3813 N N . GLY B 1 178 ? 32.095 -4.410 -49.403 1.000 10.333 199 GLY B N 1
ATOM 3814 C CA . GLY B 1 178 ? 31.919 -5.782 -49.908 1.000 10.709 199 GLY B CA 1
ATOM 3815 C C . GLY B 1 178 ? 33.130 -6.651 -49.571 1.000 10.529 199 GLY B C 1
ATOM 3816 O O . GLY B 1 178 ? 32.933 -7.746 -49.015 1.000 8.886 199 GLY B O 1
ATOM 3817 N N . ILE B 1 179 ? 34.330 -6.182 -49.922 1.000 10.979 200 ILE B N 1
ATOM 3818 C CA . ILE B 1 179 ? 35.611 -6.907 -49.651 1.000 11.672 200 ILE B CA 1
ATOM 3819 C C . ILE B 1 179 ? 35.753 -7.150 -48.142 1.000 11.838 200 ILE B C 1
ATOM 3820 O O . ILE B 1 179 ? 36.137 -8.286 -47.787 1.000 11.725 200 ILE B O 1
ATOM 3825 N N . ASP B 1 180 ? 35.408 -6.164 -47.295 1.000 11.952 201 ASP B N 1
ATOM 3826 C CA . ASP B 1 180 ? 35.539 -6.235 -45.811 1.000 12.359 201 ASP B CA 1
ATOM 3827 C C . ASP B 1 180 ? 34.508 -7.220 -45.241 1.000 11.450 201 ASP B C 1
ATOM 3828 O O . ASP B 1 180 ? 34.727 -7.719 -44.127 1.000 10.968 201 ASP B O 1
ATOM 3833 N N . ASP B 1 181 ? 33.412 -7.468 -45.949 1.000 10.785 202 ASP B N 1
ATOM 3834 C CA . ASP B 1 181 ? 32.342 -8.398 -45.515 1.000 11.162 202 ASP B CA 1
ATOM 3835 C C . ASP B 1 181 ? 32.726 -9.846 -45.881 1.000 11.241 202 ASP B C 1
ATOM 3836 O O . ASP B 1 181 ? 31.989 -10.758 -45.478 1.000 10.131 202 ASP B O 1
ATOM 3841 N N . ILE B 1 182 ? 33.803 -10.083 -46.650 1.000 10.834 203 ILE B N 1
ATOM 3842 C CA . ILE B 1 182 ? 34.171 -11.479 -47.047 1.000 10.905 203 ILE B CA 1
ATOM 3843 C C . ILE B 1 182 ? 34.877 -12.156 -45.861 1.000 10.540 203 ILE B C 1
ATOM 3844 O O . ILE B 1 182 ? 35.958 -11.673 -45.429 1.000 10.606 203 ILE B O 1
ATOM 3849 N N . GLN B 1 183 ? 34.285 -13.226 -45.356 1.000 10.756 204 GLN B N 1
ATOM 3850 C CA . GLN B 1 183 ? 34.805 -13.965 -44.182 1.000 11.615 204 GLN B CA 1
ATOM 3851 C C . GLN B 1 183 ? 35.878 -14.959 -44.673 1.000 11.977 204 GLN B C 1
ATOM 3852 O O . GLN B 1 183 ? 36.060 -15.079 -45.908 1.000 11.929 204 GLN B O 1
ATOM 3858 N N . ASP B 1 184 ? 36.645 -15.577 -43.762 1.000 13.073 205 ASP B N 1
ATOM 3859 C CA . ASP B 1 184 ? 37.833 -16.393 -44.153 1.000 13.616 205 ASP B CA 1
ATOM 3860 C C . ASP B 1 184 ? 37.365 -17.518 -45.095 1.000 13.440 205 ASP B C 1
ATOM 3861 O O . ASP B 1 184 ? 38.126 -17.913 -45.960 1.000 13.552 205 ASP B O 1
ATOM 3866 N N . ASP B 1 185 ? 36.113 -17.961 -44.970 1.000 13.509 206 ASP B N 1
ATOM 3867 C CA . ASP B 1 185 ? 35.510 -19.053 -45.787 1.000 13.733 206 ASP B CA 1
ATOM 3868 C C . ASP B 1 185 ? 34.952 -18.513 -47.115 1.000 13.454 206 ASP B C 1
ATOM 3869 O O . ASP B 1 185 ? 34.330 -19.287 -47.833 1.000 14.062 206 ASP B O 1
ATOM 3874 N N . GLY B 1 186 ? 35.172 -17.240 -47.439 1.000 13.014 207 GLY B N 1
ATOM 3875 C CA . GLY B 1 186 ? 34.632 -16.579 -48.637 1.000 12.435 207 GLY B CA 1
ATOM 3876 C C . GLY B 1 186 ? 33.130 -16.324 -48.626 1.000 11.902 207 GLY B C 1
ATOM 3877 O O . GLY B 1 186 ? 32.630 -15.941 -49.680 1.000 12.405 207 GLY B O 1
ATOM 3878 N N . SER B 1 187 ? 32.417 -16.475 -47.507 1.000 11.732 208 SER B N 1
ATOM 3879 C CA . SER B 1 187 ? 30.984 -16.089 -47.377 1.000 11.687 208 SER B CA 1
ATOM 3880 C C . SER B 1 187 ? 30.788 -14.619 -46.945 1.000 11.387 208 SER B C 1
ATOM 3881 O O . SER B 1 187 ? 31.713 -13.938 -46.439 1.000 10.900 208 SER B O 1
ATOM 3884 N N . LEU B 1 188 ? 29.566 -14.162 -47.091 1.000 10.752 209 LEU B N 1
ATOM 3885 C CA . LEU B 1 188 ? 29.129 -12.777 -46.813 1.000 10.530 209 LEU B CA 1
ATOM 3886 C C . LEU B 1 188 ? 27.981 -12.863 -45.824 1.000 9.617 209 LEU B C 1
ATOM 3887 O O . LEU B 1 188 ? 26.954 -13.395 -46.180 1.000 9.446 209 LEU B O 1
ATOM 3892 N N . PRO B 1 189 ? 28.127 -12.470 -44.541 1.000 9.732 210 PRO B N 1
ATOM 3893 C CA . PRO B 1 189 ? 27.115 -12.840 -43.537 1.000 9.882 210 PRO B CA 1
ATOM 3894 C C . PRO B 1 189 ? 25.672 -12.396 -43.847 1.000 9.869 210 PRO B C 1
ATOM 3895 O O . PRO B 1 189 ? 24.739 -13.084 -43.446 1.000 10.533 210 PRO B O 1
ATOM 3899 N N . LEU B 1 190 ? 25.483 -11.296 -44.580 1.000 10.273 211 LEU B N 1
ATOM 3900 C CA . LEU B 1 190 ? 24.121 -10.780 -44.894 1.000 10.581 211 LEU B CA 1
ATOM 3901 C C . LEU B 1 190 ? 23.517 -11.630 -46.019 1.000 10.331 211 LEU B C 1
ATOM 3902 O O . LEU B 1 190 ? 22.306 -11.850 -45.957 1.000 9.140 211 LEU B O 1
ATOM 3907 N N . GLU B 1 191 ? 24.344 -12.185 -46.930 1.000 10.582 212 GLU B N 1
ATOM 3908 C CA . GLU B 1 191 ? 23.850 -13.055 -48.049 1.000 11.423 212 GLU B CA 1
ATOM 3909 C C . GLU B 1 191 ? 23.608 -14.472 -47.528 1.000 11.764 212 GLU B C 1
ATOM 3910 O O . GLU B 1 191 ? 22.781 -15.197 -48.145 1.000 11.389 212 GLU B O 1
ATOM 3916 N N . MET B 1 192 ? 24.278 -14.848 -46.422 1.000 11.315 213 MET B N 1
ATOM 3917 C CA . MET B 1 192 ? 24.127 -16.200 -45.818 1.000 11.384 213 MET B CA 1
ATOM 3918 C C . MET B 1 192 ? 22.722 -16.340 -45.206 1.000 10.518 213 MET B C 1
ATOM 3919 O O . MET B 1 192 ? 22.286 -17.478 -45.052 1.000 10.637 213 MET B O 1
ATOM 3924 N N . ALA B 1 193 ? 21.985 -15.257 -44.955 1.000 10.065 214 ALA B N 1
ATOM 3925 C CA . ALA B 1 193 ? 20.591 -15.342 -44.448 1.000 10.484 214 ALA B CA 1
ATOM 3926 C C . ALA B 1 193 ? 19.539 -15.486 -45.567 1.000 10.442 214 ALA B C 1
ATOM 3927 O O . ALA B 1 193 ? 18.349 -15.367 -45.230 1.000 11.530 214 ALA B O 1
ATOM 3929 N N . ARG B 1 194 ? 19.910 -15.754 -46.819 1.000 10.924 215 ARG B N 1
ATOM 3930 C CA . ARG B 1 194 ? 18.955 -15.831 -47.974 1.000 11.390 215 ARG B CA 1
ATOM 3931 C C . ARG B 1 194 ? 18.484 -17.269 -48.288 1.000 11.821 215 ARG B C 1
ATOM 3932 O O . ARG B 1 194 ? 17.812 -17.466 -49.372 1.000 12.043 215 ARG B O 1
ATOM 3940 N N . GLY B 1 195 ? 18.729 -18.229 -47.388 1.000 11.094 216 GLY B N 1
ATOM 3941 C CA . GLY B 1 195 ? 18.079 -19.558 -47.433 1.000 11.459 216 GLY B CA 1
ATOM 3942 C C . GLY B 1 195 ? 18.405 -20.285 -48.731 1.000 10.782 216 GLY B C 1
ATOM 3943 O O . GLY B 1 195 ? 19.576 -20.399 -49.079 1.000 10.463 216 GLY B O 1
ATOM 3944 N N . GLN B 1 196 ? 17.402 -20.744 -49.462 1.000 11.206 217 GLN B N 1
ATOM 3945 C CA . GLN B 1 196 ? 17.649 -21.493 -50.717 1.000 11.185 217 GLN B CA 1
ATOM 3946 C C . GLN B 1 196 ? 18.328 -20.582 -51.766 1.000 11.103 217 GLN B C 1
ATOM 3947 O O . GLN B 1 196 ? 18.879 -21.122 -52.754 1.000 11.255 217 GLN B O 1
ATOM 3953 N N . ARG B 1 197 ? 18.360 -19.249 -51.595 1.000 11.284 218 ARG B N 1
ATOM 3954 C CA . ARG B 1 197 ? 19.075 -18.370 -52.562 1.000 11.442 218 ARG B CA 1
ATOM 3955 C C . ARG B 1 197 ? 20.414 -17.844 -52.026 1.000 10.771 218 ARG B C 1
ATOM 3956 O O . ARG B 1 197 ? 20.906 -16.923 -52.586 1.000 10.489 218 ARG B O 1
ATOM 3964 N N . ALA B 1 198 ? 20.986 -18.399 -50.974 1.000 11.138 219 ALA B N 1
ATOM 3965 C CA . ALA B 1 198 ? 22.234 -17.863 -50.413 1.000 11.063 219 ALA B CA 1
ATOM 3966 C C . ALA B 1 198 ? 23.3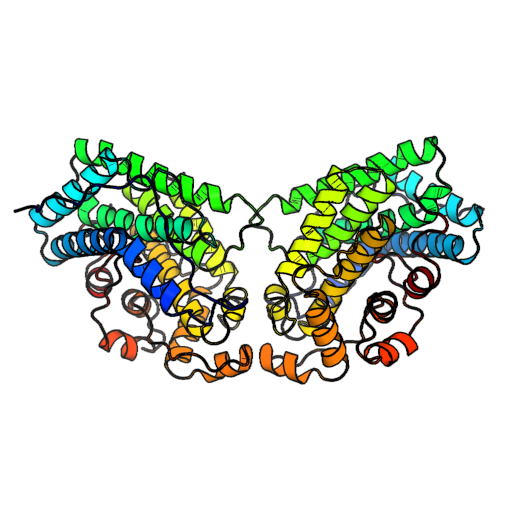20 -17.953 -51.485 1.000 11.454 219 ALA B C 1
ATOM 3967 O O . ALA B 1 198 ? 24.041 -16.947 -51.670 1.000 10.647 219 ALA B O 1
ATOM 3969 N N . LEU B 1 199 ? 23.407 -19.082 -52.210 1.000 11.817 220 LEU B N 1
ATOM 3970 C CA . LEU B 1 199 ? 24.441 -19.280 -53.273 1.000 12.163 220 LEU B CA 1
ATOM 3971 C C . LEU B 1 199 ? 24.242 -18.243 -54.396 1.000 12.434 220 LEU B C 1
ATOM 3972 O O . LEU B 1 199 ? 25.203 -17.537 -54.721 1.000 13.939 220 LEU B O 1
ATOM 3977 N N . HIS B 1 200 ? 23.044 -18.193 -54.991 1.000 13.301 221 HIS B N 1
ATOM 3978 C CA . HIS B 1 200 ? 22.565 -17.156 -55.950 1.000 13.340 221 HIS B CA 1
ATOM 3979 C C . HIS B 1 200 ? 22.992 -15.753 -55.459 1.000 12.017 221 HIS B C 1
ATOM 3980 O O . HIS B 1 200 ? 23.582 -15.012 -56.263 1.000 11.426 221 HIS B O 1
ATOM 3987 N N . TYR B 1 201 ? 22.750 -15.427 -54.188 1.000 10.511 222 TYR B N 1
ATOM 3988 C CA . TYR B 1 201 ? 23.040 -14.081 -53.626 1.000 10.672 222 TYR B CA 1
ATOM 3989 C C . TYR B 1 201 ? 24.545 -13.884 -53.425 1.000 10.169 222 TYR B C 1
ATOM 3990 O O . TYR B 1 201 ? 24.985 -12.741 -53.538 1.000 9.593 222 TYR B O 1
ATOM 3999 N N . HIS B 1 202 ? 25.342 -14.946 -53.274 1.000 10.060 223 HIS B N 1
ATOM 4000 C CA . HIS B 1 202 ? 26.813 -14.773 -53.241 1.000 10.685 223 HIS B CA 1
ATOM 4001 C C . HIS B 1 202 ? 27.313 -14.421 -54.651 1.000 10.901 223 HIS B C 1
ATOM 4002 O O . HIS B 1 202 ? 28.104 -13.463 -54.767 1.000 10.684 223 HIS B O 1
ATOM 4009 N N . ASP B 1 203 ? 26.870 -15.176 -55.676 1.000 10.732 224 ASP B N 1
ATOM 4010 C CA . ASP B 1 203 ? 27.121 -14.851 -57.108 1.000 10.018 224 ASP B CA 1
ATOM 4011 C C . ASP B 1 203 ? 26.683 -13.405 -57.370 1.000 9.925 224 ASP B C 1
ATOM 4012 O O . ASP B 1 203 ? 27.416 -12.684 -58.049 1.000 9.614 224 ASP B O 1
ATOM 4017 N N . TYR B 1 204 ? 25.495 -13.035 -56.884 1.000 9.855 225 TYR B N 1
ATOM 4018 C CA . TYR B 1 204 ? 24.811 -11.746 -57.158 1.000 9.913 225 TYR B CA 1
ATOM 4019 C C . TYR B 1 204 ? 25.629 -10.578 -56.567 1.000 8.954 225 TYR B C 1
ATOM 4020 O O . TYR B 1 204 ? 25.856 -9.609 -57.295 1.000 7.848 225 TYR B O 1
ATOM 4029 N N . ALA B 1 205 ? 26.111 -10.718 -55.330 1.000 8.499 226 ALA B N 1
ATOM 4030 C CA . ALA B 1 205 ? 26.992 -9.755 -54.630 1.000 8.591 226 ALA B CA 1
ATOM 4031 C C . ALA B 1 205 ? 28.325 -9.653 -55.365 1.000 8.837 226 ALA B C 1
ATOM 4032 O O . ALA B 1 205 ? 28.803 -8.540 -55.559 1.000 8.768 226 ALA B O 1
ATOM 4034 N N . LEU B 1 206 ? 28.910 -10.776 -55.770 1.000 9.015 227 LEU B N 1
ATOM 4035 C CA . LEU B 1 206 ? 30.269 -10.781 -56.389 1.000 9.359 227 LEU B CA 1
ATOM 4036 C C . LEU B 1 206 ? 30.307 -9.992 -57.712 1.000 9.370 227 LEU B C 1
ATOM 4037 O O . LEU B 1 206 ? 31.316 -9.307 -57.981 1.000 9.667 227 LEU B O 1
ATOM 4042 N N . ALA B 1 207 ? 29.291 -10.142 -58.556 1.000 9.115 228 ALA B N 1
ATOM 4043 C CA . ALA B 1 207 ? 29.270 -9.649 -59.948 1.000 9.209 228 ALA B CA 1
ATOM 4044 C C . ALA B 1 207 ? 29.603 -8.160 -60.005 1.000 9.186 228 ALA B C 1
ATOM 4045 O O . ALA B 1 207 ? 30.538 -7.773 -60.716 1.000 8.631 228 ALA B O 1
ATOM 4047 N N . PRO B 1 208 ? 28.907 -7.262 -59.257 1.000 9.343 229 PRO B N 1
ATOM 4048 C CA . PRO B 1 208 ? 29.230 -5.841 -59.295 1.000 8.937 229 PRO B CA 1
ATOM 4049 C C . PRO B 1 208 ? 30.586 -5.527 -58.655 1.000 8.990 229 PRO B C 1
ATOM 4050 O O . PRO B 1 208 ? 31.156 -4.543 -59.020 1.000 9.044 229 PRO B O 1
ATOM 4054 N N . LEU B 1 209 ? 31.059 -6.354 -57.718 1.000 9.465 230 LEU B N 1
ATOM 4055 C CA . LEU B 1 209 ? 32.375 -6.140 -57.046 1.000 9.063 230 LEU B CA 1
ATOM 4056 C C . LEU B 1 209 ? 33.495 -6.361 -58.067 1.000 9.025 230 LEU B C 1
ATOM 4057 O O . LEU B 1 209 ? 34.407 -5.516 -58.146 1.000 9.042 230 LEU B O 1
ATOM 4062 N N . VAL B 1 210 ? 33.368 -7.400 -58.902 1.000 9.107 231 VAL B N 1
ATOM 4063 C CA . VAL B 1 210 ? 34.315 -7.674 -60.026 1.000 8.777 231 VAL B CA 1
ATOM 4064 C C . VAL B 1 210 ? 34.223 -6.545 -61.038 1.000 8.866 231 VAL B C 1
ATOM 4065 O O . VAL B 1 210 ? 35.315 -6.049 -61.429 1.000 9.898 231 VAL B O 1
ATOM 4069 N N . MET B 1 211 ? 33.005 -6.123 -61.435 1.000 8.376 232 MET B N 1
ATOM 4070 C CA . MET B 1 211 ? 32.852 -4.996 -62.389 1.000 8.156 232 MET B CA 1
ATOM 4071 C C . MET B 1 211 ? 33.454 -3.711 -61.786 1.000 7.925 232 MET B C 1
ATOM 4072 O O . MET B 1 211 ? 34.170 -3.029 -62.524 1.000 7.233 232 MET B O 1
ATOM 4077 N N . MET B 1 212 ? 33.287 -3.427 -60.486 1.000 8.592 233 MET B N 1
ATOM 4078 C CA . MET B 1 212 ? 33.954 -2.228 -59.863 1.000 8.853 233 MET B CA 1
ATOM 4079 C C . MET B 1 212 ? 35.499 -2.357 -59.902 1.000 8.452 233 MET B C 1
ATOM 4080 O O . MET B 1 212 ? 36.153 -1.388 -60.294 1.000 8.089 233 MET B O 1
ATOM 4085 N N . ALA B 1 213 ? 36.055 -3.535 -59.617 1.000 8.979 234 ALA B N 1
ATOM 4086 C CA . ALA B 1 213 ? 37.500 -3.865 -59.753 1.000 9.199 234 ALA B CA 1
ATOM 4087 C C . ALA B 1 213 ? 37.978 -3.609 -61.181 1.000 9.316 234 ALA B C 1
ATOM 4088 O O . ALA B 1 213 ? 39.047 -3.019 -61.372 1.000 9.092 234 ALA B O 1
ATOM 4090 N N . GLU B 1 214 ? 37.146 -3.921 -62.170 1.000 10.085 235 GLU B N 1
ATOM 4091 C CA . GLU B 1 214 ? 37.482 -3.722 -63.600 1.000 9.965 235 GLU B CA 1
ATOM 4092 C C . GLU B 1 214 ? 37.478 -2.235 -63.965 1.000 10.820 235 GLU B C 1
ATOM 4093 O O . GLU B 1 214 ? 38.375 -1.822 -64.716 1.000 10.448 235 GLU B O 1
ATOM 4099 N N . LEU B 1 215 ? 36.574 -1.431 -63.411 1.000 11.550 236 LEU B N 1
ATOM 4100 C CA . LEU B 1 215 ? 36.626 0.032 -63.619 1.000 12.253 236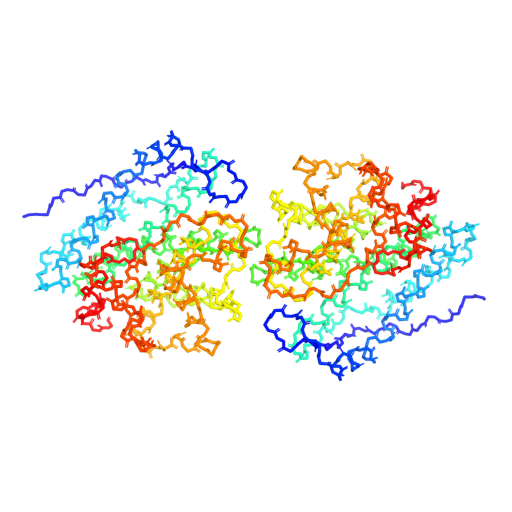 LEU B CA 1
ATOM 4101 C C . LEU B 1 215 ? 37.925 0.572 -62.993 1.000 13.418 236 LEU B C 1
ATOM 4102 O O . LEU B 1 215 ? 38.563 1.431 -63.634 1.000 13.979 236 LEU B O 1
ATOM 4107 N N . ALA B 1 216 ? 38.291 0.103 -61.800 1.000 14.275 237 ALA B N 1
ATOM 4108 C CA . ALA B 1 216 ? 39.553 0.453 -61.099 1.000 15.657 237 ALA B CA 1
ATOM 4109 C C . ALA B 1 216 ? 40.735 0.165 -62.025 1.000 16.246 237 ALA B C 1
ATOM 4110 O O . ALA B 1 216 ? 41.543 1.070 -62.254 1.000 15.554 237 ALA B O 1
ATOM 4112 N N . ARG B 1 217 ? 40.781 -1.041 -62.586 1.000 18.415 238 ARG B N 1
ATOM 4113 C CA . ARG B 1 217 ? 41.801 -1.410 -63.599 1.000 20.800 238 ARG B CA 1
ATOM 4114 C C . ARG B 1 217 ? 41.870 -0.380 -64.721 1.000 22.064 238 ARG B C 1
ATOM 4115 O O . ARG B 1 217 ? 43.022 -0.065 -65.142 1.000 22.032 238 ARG B O 1
ATOM 4123 N N . LEU B 1 218 ? 40.722 0.087 -65.232 1.000 20.780 239 LEU B N 1
ATOM 4124 C CA . LEU B 1 218 ? 40.717 1.134 -66.284 1.000 22.946 239 LEU B CA 1
ATOM 4125 C C . LEU B 1 218 ? 41.549 2.344 -65.832 1.000 24.623 239 LEU B C 1
ATOM 4126 O O . LEU B 1 218 ? 42.156 2.970 -66.691 1.000 25.898 239 LEU B O 1
ATOM 4131 N N . ARG B 1 219 ? 41.553 2.688 -64.548 1.000 26.403 240 ARG B N 1
ATOM 4132 C CA . ARG B 1 219 ? 42.327 3.854 -64.044 1.000 29.221 240 ARG B CA 1
ATOM 4133 C C . ARG B 1 219 ? 43.710 3.381 -63.596 1.000 27.869 240 ARG B C 1
ATOM 4134 O O . ARG B 1 219 ? 44.451 4.180 -63.051 1.000 31.233 240 ARG B O 1
ATOM 4142 N N . GLY B 1 220 ? 44.033 2.113 -63.819 1.000 28.032 241 GLY B N 1
ATOM 4143 C CA . GLY B 1 220 ? 45.345 1.532 -63.502 1.000 26.587 241 GLY B CA 1
ATOM 4144 C C . GLY B 1 220 ? 45.513 1.296 -62.020 1.000 27.274 241 GLY B C 1
ATOM 4145 O O . GLY B 1 220 ? 46.646 1.322 -61.578 1.000 28.628 241 GLY B O 1
ATOM 4146 N N . GLN B 1 221 ? 44.430 1.072 -61.274 1.000 25.292 242 GLN B N 1
ATOM 4147 C CA . GLN B 1 221 ? 44.490 0.719 -59.831 1.000 24.004 242 GLN B CA 1
ATOM 4148 C C . GLN B 1 221 ? 44.121 -0.765 -59.678 1.000 22.936 242 GLN B C 1
ATOM 4149 O O . GLN B 1 221 ? 43.277 -1.268 -60.452 1.000 24.932 242 GLN B O 1
ATOM 4155 N N . ASP B 1 222 ? 44.745 -1.462 -58.735 1.000 19.604 243 ASP B N 1
ATOM 4156 C CA . ASP B 1 222 ? 44.498 -2.903 -58.483 1.000 20.180 243 ASP B CA 1
ATOM 4157 C C . ASP B 1 222 ? 43.696 -3.041 -57.191 1.000 18.077 243 ASP B C 1
ATOM 4158 O O . ASP B 1 222 ? 44.304 -3.091 -56.113 1.000 18.037 243 ASP B O 1
ATOM 4163 N N . TRP B 1 223 ? 42.377 -3.103 -57.298 1.000 16.662 244 TRP B N 1
ATOM 4164 C CA . TRP B 1 223 ? 41.486 -3.294 -56.123 1.000 16.495 244 TRP B CA 1
ATOM 4165 C C . TRP B 1 223 ? 41.384 -4.770 -55.753 1.000 14.432 244 TRP B C 1
ATOM 4166 O O . TRP B 1 223 ? 41.041 -5.053 -54.605 1.000 14.115 244 TRP B O 1
ATOM 4177 N N . TYR B 1 224 ? 41.648 -5.677 -56.695 1.000 15.363 245 TYR B N 1
ATOM 4178 C CA . TYR B 1 224 ? 41.569 -7.149 -56.473 1.000 15.136 245 TYR B CA 1
ATOM 4179 C C . TYR B 1 224 ? 42.433 -7.530 -55.266 1.000 15.567 245 TYR B C 1
ATOM 4180 O O . TYR B 1 224 ? 42.062 -8.466 -54.512 1.000 16.278 245 TYR B O 1
ATOM 4189 N N . ALA B 1 225 ? 43.553 -6.820 -55.085 1.000 15.160 246 ALA B N 1
ATOM 4190 C CA . ALA B 1 225 ? 44.571 -7.108 -54.053 1.000 15.644 246 ALA B CA 1
ATOM 4191 C C . ALA B 1 225 ? 44.026 -6.781 -52.656 1.000 16.590 246 ALA B C 1
ATOM 4192 O O . ALA B 1 225 ? 44.547 -7.352 -51.671 1.000 16.575 246 ALA B O 1
ATOM 4194 N N . SER B 1 226 ? 43.000 -5.935 -52.550 1.000 16.749 247 SER B N 1
ATOM 4195 C CA . SER B 1 226 ? 42.506 -5.453 -51.232 1.000 17.896 247 SER B CA 1
ATOM 4196 C C . SER B 1 226 ? 42.332 -6.639 -50.279 1.000 18.211 247 SER B C 1
ATOM 4197 O O . SER B 1 226 ? 41.878 -7.727 -50.734 1.000 16.365 247 SER B O 1
ATOM 4200 N N . ARG B 1 227 ? 42.730 -6.426 -49.020 1.000 19.474 248 ARG B N 1
ATOM 4201 C CA . ARG B 1 227 ? 42.697 -7.407 -47.895 1.000 20.949 248 ARG B CA 1
ATOM 4202 C C . ARG B 1 227 ? 43.239 -8.778 -48.315 1.000 20.879 248 ARG B C 1
ATOM 4203 O O . ARG B 1 227 ? 42.550 -9.784 -48.031 1.000 21.501 248 ARG B O 1
ATOM 4211 N N . ASN B 1 228 ? 44.427 -8.831 -48.914 1.000 21.517 249 ASN B N 1
ATOM 4212 C CA . ASN B 1 228 ? 45.100 -10.109 -49.264 1.000 24.968 249 ASN B CA 1
ATOM 4213 C C . ASN B 1 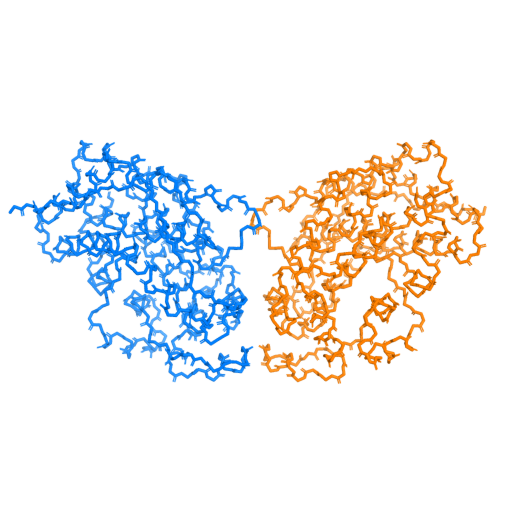228 ? 44.237 -10.885 -50.244 1.000 22.485 249 ASN B C 1
ATOM 4214 O O . ASN B 1 228 ? 43.885 -12.031 -49.911 1.000 21.717 249 ASN B O 1
ATOM 4219 N N . HIS B 1 229 ? 43.841 -10.240 -51.339 1.000 21.844 250 HIS B N 1
ATOM 4220 C CA . HIS B 1 229 ? 42.974 -10.857 -52.371 1.000 20.415 250 HIS B CA 1
ATOM 4221 C C . HIS B 1 229 ? 41.809 -11.590 -51.693 1.000 16.942 250 HIS B C 1
ATOM 4222 O O . HIS B 1 229 ? 41.554 -12.733 -52.105 1.000 18.168 250 HIS B O 1
ATOM 4229 N N . ALA B 1 230 ? 41.110 -10.960 -50.734 1.000 14.158 251 ALA B N 1
ATOM 4230 C CA . ALA B 1 230 ? 39.867 -11.502 -50.115 1.000 12.605 251 ALA B CA 1
ATOM 4231 C C . ALA B 1 230 ? 38.801 -11.810 -51.191 1.000 11.435 251 ALA B C 1
ATOM 4232 O O . ALA B 1 230 ? 38.005 -12.701 -50.974 1.000 9.909 251 ALA B O 1
ATOM 4234 N N . ILE B 1 231 ? 38.747 -11.047 -52.287 1.000 10.930 252 ILE B N 1
ATOM 4235 C CA . ILE B 1 231 ? 37.729 -11.271 -53.366 1.000 10.696 252 ILE B CA 1
ATOM 4236 C C . ILE B 1 231 ? 37.923 -12.670 -53.980 1.000 10.985 252 ILE B C 1
ATOM 4237 O O . ILE B 1 231 ? 36.925 -13.286 -54.348 1.000 9.748 252 ILE B O 1
ATOM 4242 N N . ASP B 1 232 ? 39.152 -13.185 -54.005 1.000 11.430 253 ASP B N 1
ATOM 4243 C CA . ASP B 1 232 ? 39.425 -14.563 -54.482 1.000 12.937 253 ASP B CA 1
ATOM 4244 C C . ASP B 1 232 ? 38.669 -15.590 -53.628 1.000 12.815 253 ASP B C 1
ATOM 4245 O O . ASP B 1 232 ? 38.173 -16.547 -54.211 1.000 12.034 253 ASP B O 1
ATOM 4250 N N . ARG B 1 233 ? 38.553 -15.412 -52.304 1.000 13.686 254 ARG B N 1
ATOM 4251 C CA . ARG B 1 233 ? 37.842 -16.381 -51.426 1.000 14.471 254 ARG B CA 1
ATOM 4252 C C . ARG B 1 233 ? 36.369 -16.430 -51.825 1.000 13.100 254 ARG B C 1
ATOM 4253 O O . ARG B 1 233 ? 35.844 -17.509 -51.923 1.000 13.864 254 ARG B O 1
ATOM 4261 N N . LEU B 1 234 ? 35.732 -15.291 -52.072 1.000 12.557 255 LEU B N 1
ATOM 4262 C CA . LEU B 1 234 ? 34.290 -15.236 -52.470 1.000 12.112 255 LEU B CA 1
ATOM 4263 C C . LEU B 1 234 ? 34.110 -15.901 -53.842 1.000 11.945 255 LEU B C 1
ATOM 4264 O O . LEU B 1 234 ? 33.219 -16.755 -53.979 1.000 10.804 255 LEU B O 1
ATOM 4269 N N . ALA B 1 235 ? 34.943 -15.520 -54.808 1.000 12.413 256 ALA B N 1
ATOM 4270 C CA . ALA B 1 235 ? 34.946 -16.078 -56.183 1.000 12.948 256 ALA B CA 1
ATOM 4271 C C . ALA B 1 235 ? 35.003 -17.600 -56.094 1.000 13.750 256 ALA B C 1
ATOM 4272 O O . ALA B 1 235 ? 34.194 -18.245 -56.780 1.000 13.799 256 ALA B O 1
ATOM 4274 N N . ARG B 1 236 ? 35.897 -18.157 -55.258 1.000 15.310 257 ARG B N 1
ATOM 4275 C CA . ARG B 1 236 ? 36.125 -19.626 -55.178 1.000 16.674 257 ARG B CA 1
ATOM 4276 C C . ARG B 1 236 ? 34.899 -20.262 -54.503 1.000 15.721 257 ARG B C 1
ATOM 4277 O O . ARG B 1 236 ? 34.452 -21.308 -54.976 1.000 15.731 257 ARG B O 1
ATOM 4285 N N . ARG B 1 237 ? 34.407 -19.665 -53.412 1.000 13.657 258 ARG B N 1
ATOM 4286 C CA . ARG B 1 237 ? 33.179 -20.102 -52.712 1.000 11.952 258 ARG B CA 1
ATOM 4287 C C . ARG B 1 237 ? 32.019 -20.217 -53.715 1.000 11.239 258 ARG B C 1
ATOM 4288 O O . ARG B 1 237 ? 31.291 -21.229 -53.705 1.000 10.874 258 ARG B O 1
ATOM 4296 N N . VAL B 1 238 ? 31.850 -19.211 -54.574 1.000 10.681 259 VAL B N 1
ATOM 4297 C CA . VAL B 1 238 ? 30.747 -19.158 -55.581 1.000 10.874 259 VAL B CA 1
ATOM 4298 C C . VAL B 1 238 ? 30.941 -20.284 -56.622 1.000 11.510 259 VAL B C 1
ATOM 4299 O O . VAL B 1 238 ? 30.018 -21.094 -56.817 1.000 11.328 259 VAL B O 1
ATOM 4303 N N . ILE B 1 239 ? 32.099 -20.337 -57.278 1.000 12.422 260 ILE B N 1
ATOM 4304 C CA . ILE B 1 239 ? 32.295 -21.253 -58.435 1.000 13.942 260 ILE B CA 1
ATOM 4305 C C . ILE B 1 239 ? 32.246 -22.708 -57.924 1.000 14.249 260 ILE B C 1
ATOM 4306 O O . ILE B 1 239 ? 31.572 -23.514 -58.600 1.000 13.778 260 ILE B O 1
ATOM 4311 N N . GLU B 1 240 ? 32.871 -23.012 -56.770 1.000 15.000 261 GLU B N 1
ATOM 4312 C CA . GLU B 1 240 ? 32.778 -24.332 -56.076 1.000 16.709 261 GLU B CA 1
ATOM 4313 C C . GLU B 1 240 ? 31.304 -24.639 -55.775 1.000 15.417 261 GLU B C 1
ATOM 4314 O O . GLU B 1 240 ? 30.885 -25.800 -55.980 1.000 14.248 261 GLU B O 1
ATOM 4320 N N . GLY B 1 241 ? 30.543 -23.650 -55.299 1.000 14.137 262 GLY B N 1
ATOM 4321 C CA . GLY B 1 241 ? 29.100 -23.798 -55.063 1.000 14.163 262 GLY B CA 1
ATOM 4322 C C . GLY B 1 241 ? 28.348 -24.150 -56.344 1.000 14.549 262 GLY B C 1
ATOM 4323 O O . GLY B 1 241 ? 27.349 -24.864 -56.266 1.000 14.220 262 GLY B O 1
ATOM 4324 N N . SER B 1 242 ? 28.777 -23.642 -57.499 1.000 15.792 263 SER B N 1
ATOM 4325 C CA . SER B 1 242 ? 28.107 -23.904 -58.810 1.000 16.135 263 SER B CA 1
ATOM 4326 C C . SER B 1 242 ? 28.325 -25.376 -59.174 1.000 16.378 263 SER B C 1
ATOM 4327 O O . SER B 1 242 ? 27.429 -25.973 -59.776 1.000 16.240 263 SER B O 1
ATOM 4330 N N . ARG B 1 243 ? 29.462 -25.942 -58.771 1.000 16.947 264 ARG B N 1
ATOM 4331 C CA . ARG B 1 243 ? 29.788 -27.377 -58.962 1.000 18.325 264 ARG B CA 1
ATOM 4332 C C . ARG B 1 243 ? 29.073 -28.227 -57.900 1.000 17.176 264 ARG B C 1
ATOM 4333 O O . ARG B 1 243 ? 28.517 -29.280 -58.256 1.000 16.975 264 ARG B O 1
ATOM 4341 N N . ASP B 1 244 ? 29.087 -27.800 -56.636 1.000 15.888 265 ASP B N 1
ATOM 4342 C CA . ASP B 1 244 ? 28.682 -28.654 -55.488 1.000 15.596 265 ASP B CA 1
ATOM 4343 C C . ASP B 1 244 ? 28.077 -27.766 -54.406 1.000 15.710 265 ASP B C 1
ATOM 4344 O O . ASP B 1 244 ? 28.806 -27.032 -53.745 1.000 14.662 265 ASP B O 1
ATOM 4349 N N . PRO B 1 245 ? 26.743 -27.823 -54.191 1.000 16.903 266 PRO B N 1
ATOM 4350 C CA . PRO B 1 245 ? 26.071 -27.000 -53.189 1.000 16.835 266 PRO B CA 1
ATOM 4351 C C . PRO B 1 245 ? 26.132 -27.481 -51.733 1.000 17.254 266 PRO B C 1
ATOM 4352 O O . PRO B 1 245 ? 25.415 -26.913 -50.908 1.000 20.678 266 PRO B O 1
ATOM 4356 N N . ALA B 1 246 ? 26.986 -28.442 -51.398 1.000 15.892 267 ALA B N 1
ATOM 4357 C CA . ALA B 1 246 ? 27.052 -29.063 -50.046 1.000 14.951 267 ALA B CA 1
ATOM 4358 C C . ALA B 1 246 ? 27.349 -28.024 -48.963 1.000 14.844 267 ALA B C 1
ATOM 4359 O O . ALA B 1 246 ? 26.709 -28.072 -47.913 1.000 15.185 267 ALA B O 1
ATOM 4361 N N . TRP B 1 247 ? 28.404 -27.230 -49.140 1.000 14.291 268 TRP B N 1
ATOM 4362 C CA . TRP B 1 247 ? 28.840 -26.250 -48.110 1.000 14.143 268 TRP B CA 1
ATOM 4363 C C . TRP B 1 247 ? 27.654 -25.319 -47.809 1.000 13.559 268 TRP B C 1
ATOM 4364 O O . TRP B 1 247 ? 27.309 -25.206 -46.659 1.000 13.936 268 TRP B O 1
ATOM 4375 N N . PHE B 1 248 ? 26.977 -24.794 -48.831 1.000 14.075 269 PHE B N 1
ATOM 4376 C CA . PHE B 1 248 ? 25.830 -23.854 -48.696 1.000 13.608 269 PHE B CA 1
ATOM 4377 C C . PHE B 1 248 ? 24.625 -24.570 -48.092 1.000 13.562 269 PHE B C 1
ATOM 4378 O O . PHE B 1 248 ? 23.931 -23.977 -47.204 1.000 13.046 269 PHE B O 1
ATOM 4386 N N . ASN B 1 249 ? 24.339 -25.780 -48.557 1.000 14.013 270 ASN B N 1
ATOM 4387 C CA . ASN B 1 249 ? 23.233 -26.623 -48.001 1.000 14.433 270 ASN B CA 1
ATOM 4388 C C . ASN B 1 249 ? 23.452 -26.813 -46.503 1.000 14.397 270 ASN B C 1
ATOM 4389 O O . ASN B 1 249 ? 22.524 -26.595 -45.743 1.000 15.456 270 ASN B O 1
ATOM 4394 N N . GLN B 1 250 ? 24.655 -27.223 -46.115 1.000 14.687 271 GLN B N 1
ATOM 4395 C CA . GLN B 1 250 ? 24.991 -27.442 -44.698 1.000 16.760 271 GLN B CA 1
ATOM 4396 C C . GLN B 1 250 ? 24.915 -26.107 -43.936 1.000 16.258 271 GLN B C 1
ATOM 4397 O O . GLN B 1 250 ? 24.306 -26.079 -42.873 1.000 15.323 271 GLN B O 1
ATOM 4403 N N . HIS B 1 251 ? 25.565 -25.048 -44.427 1.000 14.772 272 HIS B N 1
ATOM 4404 C CA . HIS B 1 251 ? 25.728 -23.797 -43.630 1.000 14.852 272 HIS B CA 1
ATOM 4405 C C . HIS B 1 251 ? 24.381 -23.084 -43.436 1.000 14.227 272 HIS B C 1
ATOM 4406 O O . HIS B 1 251 ? 24.224 -22.476 -42.363 1.000 14.540 272 HIS B O 1
ATOM 4413 N N . THR B 1 252 ? 23.430 -23.187 -44.376 1.000 14.419 273 THR B N 1
ATOM 4414 C CA . THR B 1 252 ? 22.110 -22.472 -44.327 1.000 14.508 273 THR B CA 1
ATOM 4415 C C . THR B 1 252 ? 21.001 -23.395 -43.811 1.000 14.613 273 THR B C 1
ATOM 4416 O O . THR B 1 252 ? 20.008 -22.873 -43.310 1.000 14.207 273 THR B O 1
ATOM 4420 N N . GLY B 1 253 ? 21.144 -24.711 -44.010 1.000 15.975 274 GLY B N 1
ATOM 4421 C CA . GLY B 1 253 ? 20.094 -25.720 -43.756 1.000 16.441 274 GLY B CA 1
ATOM 4422 C C . GLY B 1 253 ? 18.952 -25.607 -44.752 1.000 15.717 274 GLY B C 1
ATOM 4423 O O . GLY B 1 253 ? 17.842 -25.976 -44.416 1.000 17.125 274 GLY B O 1
ATOM 4424 N N . ALA B 1 254 ? 19.214 -25.057 -45.933 1.000 16.326 275 ALA B N 1
ATOM 4425 C CA . ALA B 1 254 ? 18.266 -24.977 -47.058 1.000 15.493 275 ALA B CA 1
ATOM 4426 C C . ALA B 1 254 ? 18.977 -25.501 -48.302 1.000 15.449 275 ALA B C 1
ATOM 4427 O O . ALA B 1 254 ? 20.125 -25.078 -48.574 1.000 13.910 275 ALA B O 1
ATOM 4429 N N . ALA B 1 255 ? 18.318 -26.421 -49.006 1.000 16.284 276 ALA B N 1
ATOM 4430 C CA . ALA B 1 255 ? 18.706 -26.876 -50.354 1.000 16.965 276 ALA B CA 1
ATOM 4431 C C . ALA B 1 255 ? 18.698 -25.636 -51.239 1.000 15.940 276 ALA B C 1
ATOM 4432 O O . ALA B 1 255 ? 17.715 -24.915 -51.226 1.000 17.195 276 ALA B O 1
ATOM 4434 N N . GLN B 1 256 ? 19.828 -25.394 -51.881 1.000 15.665 277 GLN B N 1
ATOM 4435 C CA . GLN B 1 256 ? 20.093 -24.242 -52.761 1.000 16.229 277 GLN B CA 1
ATOM 4436 C C . GLN B 1 256 ? 19.446 -24.481 -54.121 1.000 16.658 277 GLN B C 1
ATOM 4437 O O . GLN B 1 256 ? 19.672 -25.563 -54.750 1.000 16.526 277 GLN B O 1
ATOM 4443 N N . LEU B 1 257 ? 18.755 -23.471 -54.625 1.000 15.839 278 LEU B N 1
ATOM 4444 C CA . LEU B 1 257 ? 18.478 -23.449 -56.072 1.000 16.070 278 LEU B CA 1
ATOM 4445 C C . LEU B 1 257 ? 19.836 -23.487 -56.763 1.000 17.500 278 LEU B C 1
ATOM 4446 O O . LEU B 1 257 ? 20.802 -22.863 -56.312 1.000 18.508 278 LEU B O 1
ATOM 4451 N N . PRO B 1 258 ? 19.983 -24.325 -57.808 1.000 17.470 279 PRO B N 1
ATOM 4452 C CA . PRO B 1 258 ? 21.272 -24.498 -58.473 1.000 17.123 279 PRO B CA 1
ATOM 4453 C C . PRO B 1 258 ? 21.745 -23.165 -59.067 1.000 17.655 279 PRO B C 1
ATOM 4454 O O . PRO B 1 258 ? 20.906 -22.382 -59.487 1.000 17.060 279 PRO B O 1
ATOM 4458 N N . LEU B 1 259 ? 23.053 -22.937 -59.085 1.000 16.398 280 LEU B N 1
ATOM 4459 C CA . LEU B 1 259 ? 23.640 -21.679 -59.581 1.000 16.350 280 LEU B CA 1
ATOM 4460 C C . LEU B 1 259 ? 24.407 -21.969 -60.863 1.000 17.003 280 LEU B C 1
ATOM 4461 O O . LEU B 1 259 ? 25.235 -22.890 -60.874 1.000 17.196 280 LEU B O 1
ATOM 4466 N N . GLN B 1 260 ? 24.164 -21.187 -61.897 1.000 17.378 281 GLN B N 1
ATOM 4467 C CA . GLN B 1 260 ? 25.146 -21.014 -62.983 1.000 18.501 281 GLN B CA 1
ATOM 4468 C C . GLN B 1 260 ? 25.783 -19.646 -62.734 1.000 18.063 281 GLN B C 1
ATOM 4469 O O . GLN B 1 260 ? 25.025 -18.706 -62.573 1.000 17.929 281 GLN B O 1
ATOM 4475 N N . ALA B 1 261 ? 27.113 -19.565 -62.649 1.000 16.844 282 ALA B N 1
ATOM 4476 C CA . ALA B 1 261 ? 27.871 -18.321 -62.426 1.000 15.813 282 ALA B CA 1
ATOM 4477 C C . ALA B 1 261 ? 27.483 -17.297 -63.499 1.000 15.194 282 ALA B C 1
ATOM 4478 O O . ALA B 1 261 ? 27.332 -17.696 -64.671 1.000 15.899 282 ALA B O 1
ATOM 4480 N N . SER B 1 262 ? 27.366 -16.018 -63.125 1.000 12.435 283 SER B N 1
ATOM 4481 C CA . SER B 1 262 ? 27.115 -14.891 -64.056 1.000 11.461 283 SER B CA 1
ATOM 4482 C C . SER B 1 262 ? 28.448 -14.364 -64.636 1.000 10.639 283 SER B C 1
ATOM 4483 O O . SER B 1 262 ? 29.577 -14.901 -64.330 1.000 9.688 283 SER B O 1
ATOM 4486 N N . GLY B 1 263 ? 28.358 -13.367 -65.500 1.000 10.623 284 GLY B N 1
ATOM 4487 C CA . GLY B 1 263 ? 29.418 -13.047 -66.477 1.000 10.864 284 GLY B CA 1
ATOM 4488 C C . GLY B 1 263 ? 30.668 -12.464 -65.847 1.000 11.097 284 GLY B C 1
ATOM 4489 O O . GLY B 1 263 ? 31.595 -12.103 -66.624 1.000 11.672 284 GLY B O 1
ATOM 4490 N N . TRP B 1 264 ? 30.718 -12.316 -64.515 1.000 11.078 285 TRP B N 1
ATOM 4491 C CA . TRP B 1 264 ? 31.947 -11.847 -63.826 1.000 10.983 285 TRP B CA 1
ATOM 4492 C C . TRP B 1 264 ? 33.086 -12.836 -64.108 1.000 11.391 285 TRP B C 1
ATOM 4493 O O . TRP B 1 264 ? 34.260 -12.403 -64.133 1.000 11.668 285 TRP B O 1
ATOM 4504 N N . VAL B 1 265 ? 32.779 -14.113 -64.352 1.000 11.039 286 VAL B N 1
ATOM 4505 C CA . VAL B 1 265 ? 33.836 -15.112 -64.705 1.000 11.457 286 VAL B CA 1
ATOM 4506 C C . VAL B 1 265 ? 34.614 -14.635 -65.937 1.000 11.900 286 VAL B C 1
ATOM 4507 O O . VAL B 1 265 ? 35.823 -14.848 -65.962 1.000 12.634 286 VAL B O 1
ATOM 4511 N N . GLU B 1 266 ? 33.960 -13.963 -66.894 1.000 12.264 287 GLU B N 1
ATOM 4512 C CA . GLU B 1 266 ? 34.600 -13.537 -68.164 1.000 12.477 287 GLU B CA 1
ATOM 4513 C C . GLU B 1 266 ? 35.803 -12.657 -67.828 1.000 12.896 287 GLU B C 1
ATOM 4514 O O . GLU B 1 266 ? 36.846 -12.863 -68.454 1.000 12.611 287 GLU B O 1
ATOM 4520 N N . PHE B 1 267 ? 35.680 -11.736 -66.861 1.000 12.530 288 PHE B N 1
ATOM 4521 C CA . PHE B 1 267 ? 36.817 -10.896 -66.402 1.000 12.952 288 PHE B CA 1
ATOM 4522 C C . PHE B 1 267 ? 37.681 -11.702 -65.426 1.000 14.646 288 PHE B C 1
ATOM 4523 O O . PHE B 1 267 ? 38.930 -11.684 -65.586 1.000 14.785 288 PHE B O 1
ATOM 4531 N N . TYR B 1 268 ? 37.056 -12.431 -64.494 1.000 15.965 289 TYR B N 1
ATOM 4532 C CA . TYR B 1 268 ? 37.761 -12.923 -63.290 1.000 16.699 289 TYR B CA 1
ATOM 4533 C C . TYR B 1 268 ? 38.800 -13.961 -63.709 1.000 17.243 289 TYR B C 1
ATOM 4534 O O . TYR B 1 268 ? 39.941 -13.914 -63.172 1.000 17.004 289 TYR B O 1
ATOM 4543 N N . ARG B 1 269 ? 38.444 -14.823 -64.661 1.000 19.301 290 ARG B N 1
ATOM 4544 C CA . ARG B 1 269 ? 39.318 -15.917 -65.175 1.000 19.668 290 ARG B CA 1
ATOM 4545 C C . ARG B 1 269 ? 40.599 -15.337 -65.768 1.000 20.288 290 ARG B C 1
ATOM 4546 O O . ARG B 1 269 ? 41.610 -16.041 -65.709 1.000 20.522 290 ARG B O 1
ATOM 4554 N N . LEU B 1 270 ? 40.562 -14.115 -66.322 1.000 20.717 291 LEU B N 1
ATOM 4555 C CA . LEU B 1 270 ? 41.755 -13.411 -66.876 1.000 20.779 291 LEU B CA 1
ATOM 4556 C C . LEU B 1 270 ? 42.661 -12.909 -65.741 1.000 21.639 291 LEU B C 1
ATOM 4557 O O . LEU B 1 270 ? 43.864 -12.903 -65.934 1.000 23.134 291 LEU B O 1
ATOM 4562 N N . ARG B 1 271 ? 42.111 -12.517 -64.593 1.000 23.263 292 ARG B N 1
ATOM 4563 C CA . ARG B 1 271 ? 42.871 -11.878 -63.484 1.000 23.733 292 ARG B CA 1
ATOM 4564 C C . ARG B 1 271 ? 43.529 -12.938 -62.593 1.000 24.184 292 ARG B C 1
ATOM 4565 O O . ARG B 1 271 ? 44.658 -12.735 -62.148 1.000 23.788 292 ARG B O 1
ATOM 4573 N N . SER B 1 272 ? 42.795 -13.983 -62.266 1.000 24.314 293 SER B N 1
ATOM 4574 C CA . SER B 1 272 ? 43.174 -14.945 -61.211 1.000 26.926 293 SER B CA 1
ATOM 4575 C C . SER B 1 272 ? 42.671 -16.318 -61.646 1.000 27.372 293 SER B C 1
ATOM 4576 O O . SER B 1 272 ? 41.693 -16.818 -61.097 1.000 27.563 293 SER B O 1
ATOM 4579 N N . PRO B 1 273 ? 43.292 -16.916 -62.700 1.000 30.205 294 PRO B N 1
ATOM 4580 C CA . PRO B 1 273 ? 42.805 -18.156 -63.322 1.000 30.625 294 PRO B CA 1
ATOM 4581 C C . PRO B 1 273 ? 42.564 -19.349 -62.386 1.000 28.874 294 PRO B C 1
ATOM 4582 O O . PRO B 1 273 ? 41.821 -20.212 -62.778 1.000 28.693 294 PRO B O 1
ATOM 4586 N N . ASP B 1 274 ? 43.217 -19.377 -61.215 1.000 32.138 295 ASP B N 1
ATOM 4587 C CA . ASP B 1 274 ? 42.940 -20.318 -60.089 1.000 31.512 295 ASP B CA 1
ATOM 4588 C C . ASP B 1 274 ? 42.903 -21.746 -60.639 1.000 31.998 295 ASP B C 1
ATOM 4589 O O . ASP B 1 274 ? 41.984 -22.524 -60.262 1.000 29.712 295 ASP B O 1
ATOM 4594 N N . GLY B 1 275 ? 43.845 -22.050 -61.539 1.000 32.051 296 GLY B N 1
ATOM 4595 C CA . GLY B 1 275 ? 44.019 -23.378 -62.161 1.000 31.971 296 GLY B CA 1
ATOM 4596 C C . GLY B 1 275 ? 42.945 -23.706 -63.192 1.000 30.804 296 GLY B C 1
ATOM 4597 O O . GLY B 1 275 ? 42.900 -24.876 -63.584 1.000 32.024 296 GLY B O 1
ATOM 4598 N N . GLY B 1 276 ? 42.092 -22.743 -63.583 1.000 27.795 297 GLY B N 1
ATOM 4599 C CA . GLY B 1 276 ? 41.040 -22.905 -64.618 1.000 26.263 297 GLY B CA 1
ATOM 4600 C C . GLY B 1 276 ? 39.664 -23.264 -64.050 1.000 23.040 297 GLY B C 1
ATOM 4601 O O . GLY B 1 276 ? 38.863 -23.891 -64.776 1.000 21.939 297 GLY B O 1
ATOM 4602 N N . VAL B 1 277 ? 39.374 -22.900 -62.797 1.000 22.426 298 VAL B N 1
ATOM 4603 C CA . VAL B 1 277 ? 38.082 -23.260 -62.129 1.000 21.859 298 VAL B CA 1
ATOM 4604 C C . VAL B 1 277 ? 36.919 -22.562 -62.850 1.000 22.028 298 VAL B C 1
ATOM 4605 O O . VAL B 1 277 ? 35.765 -23.015 -62.644 1.000 20.798 298 VAL B O 1
ATOM 4609 N N . PHE B 1 278 ? 37.201 -21.520 -63.659 1.000 23.072 299 PHE B N 1
ATOM 4610 C CA . PHE B 1 278 ? 36.180 -20.620 -64.279 1.000 23.867 299 PHE B CA 1
ATOM 4611 C C . PHE B 1 278 ? 35.911 -21.011 -65.737 1.000 25.068 299 PHE B C 1
ATOM 4612 O O . PHE B 1 278 ? 35.106 -20.298 -66.370 1.000 25.395 299 PHE B O 1
ATOM 4620 N N . ASP B 1 279 ? 36.503 -22.116 -66.229 1.000 24.567 300 ASP B N 1
ATOM 4621 C CA . ASP B 1 279 ? 36.482 -22.470 -67.673 1.000 24.702 300 ASP B CA 1
ATOM 4622 C C . ASP B 1 279 ? 35.144 -23.133 -68.035 1.000 22.754 300 ASP B C 1
ATOM 4623 O O . ASP B 1 279 ? 34.637 -22.841 -69.155 1.000 24.949 300 ASP B O 1
ATOM 4628 N N . ALA B 1 280 ? 34.555 -23.929 -67.146 1.000 17.944 301 ALA B N 1
ATOM 4629 C CA . ALA B 1 280 ? 33.222 -24.528 -67.365 1.000 17.609 301 ALA B CA 1
ATOM 4630 C C . ALA B 1 280 ? 32.189 -23.419 -67.585 1.000 16.635 301 ALA B C 1
ATOM 4631 O O . ALA B 1 280 ? 31.402 -23.514 -68.539 1.000 16.164 301 ALA B O 1
ATOM 4633 N N . ALA B 1 281 ? 32.182 -22.413 -66.709 1.000 16.496 302 ALA B N 1
ATOM 4634 C CA . ALA B 1 281 ? 31.230 -21.281 -66.758 1.000 16.174 302 ALA B CA 1
ATOM 4635 C C . ALA B 1 281 ? 31.514 -20.501 -68.042 1.000 15.940 302 ALA B C 1
ATOM 4636 O O . ALA B 1 281 ? 30.564 -20.150 -68.730 1.000 14.631 302 ALA B O 1
ATOM 4638 N N . HIS B 1 282 ? 32.789 -20.250 -68.335 1.000 17.336 303 HIS B N 1
ATOM 4639 C CA . HIS B 1 282 ? 33.247 -19.509 -69.541 1.000 18.691 303 HIS B CA 1
ATOM 4640 C C . HIS B 1 282 ? 32.650 -20.120 -70.809 1.000 20.868 303 HIS B C 1
ATOM 4641 O O . HIS B 1 282 ? 32.251 -19.348 -71.706 1.000 21.285 303 HIS B O 1
ATOM 4648 N N . ALA B 1 283 ? 32.580 -21.451 -70.894 1.000 21.416 304 ALA B N 1
ATOM 4649 C CA . ALA B 1 283 ? 32.108 -22.141 -72.117 1.000 22.016 304 ALA B CA 1
ATOM 4650 C C . ALA B 1 283 ? 30.589 -21.970 -72.261 1.000 20.645 304 ALA B C 1
ATOM 4651 O O . ALA B 1 283 ? 30.085 -22.331 -73.322 1.000 21.837 304 ALA B O 1
ATOM 4653 N N . ARG B 1 284 ? 29.883 -21.396 -71.279 1.000 19.261 305 ARG B N 1
ATOM 4654 C CA . ARG B 1 284 ? 28.411 -21.171 -71.380 1.000 20.192 305 ARG B CA 1
ATOM 4655 C C . ARG B 1 284 ? 28.087 -19.797 -71.993 1.000 18.551 305 ARG B C 1
ATOM 4656 O O . ARG B 1 284 ? 26.946 -19.576 -72.330 1.000 17.449 305 ARG B O 1
ATOM 4664 N N . GLY B 1 285 ? 29.072 -18.923 -72.169 1.000 18.641 306 GLY B N 1
ATOM 4665 C CA . GLY B 1 285 ? 28.905 -17.582 -72.771 1.000 18.519 306 GLY B CA 1
ATOM 4666 C C . GLY B 1 285 ? 28.467 -17.666 -74.232 1.000 18.023 306 GLY B C 1
ATOM 4667 O O . GLY B 1 285 ? 28.307 -18.751 -74.774 1.000 17.853 306 GLY B O 1
ATOM 4668 N N . PRO B 1 286 ? 28.238 -16.534 -74.921 1.000 16.770 307 PRO B N 1
ATOM 4669 C CA . PRO B 1 286 ? 28.491 -15.211 -74.364 1.000 15.833 307 PRO B CA 1
ATOM 4670 C C . PRO B 1 286 ? 27.618 -14.881 -73.141 1.000 15.031 307 PRO B C 1
ATOM 4671 O O . PRO B 1 286 ? 26.537 -15.437 -73.004 1.000 14.219 307 PRO B O 1
ATOM 4675 N N . PHE B 1 287 ? 28.110 -13.992 -72.276 1.000 13.180 308 PHE B N 1
ATOM 4676 C CA . PHE B 1 287 ? 27.376 -13.434 -71.109 1.000 12.762 308 PHE B CA 1
ATOM 4677 C C . PHE B 1 287 ? 26.869 -12.016 -71.431 1.000 12.229 308 PHE B C 1
ATOM 4678 O O . PHE B 1 287 ? 27.675 -11.094 -71.713 1.000 13.002 308 PHE B O 1
ATOM 4686 N N . HIS B 1 288 ? 25.550 -11.852 -71.394 1.000 11.949 309 HIS B N 1
ATOM 4687 C CA . HIS B 1 288 ? 24.829 -10.561 -71.494 1.000 12.484 309 HIS B CA 1
ATOM 4688 C C . HIS B 1 288 ? 24.163 -10.250 -70.154 1.000 12.641 309 HIS B C 1
ATOM 4689 O O . HIS B 1 288 ? 23.511 -11.145 -69.619 1.000 13.503 309 HIS B O 1
ATOM 4696 N N . SER B 1 289 ? 24.380 -9.047 -69.628 1.000 11.737 310 SER B N 1
ATOM 4697 C CA . SER B 1 289 ? 23.734 -8.489 -68.417 1.000 11.490 310 SER B CA 1
ATOM 4698 C C . SER B 1 289 ? 23.801 -6.965 -68.527 1.000 10.575 310 SER B C 1
ATOM 4699 O O . SER B 1 289 ? 24.849 -6.362 -68.277 1.000 9.534 310 SER B O 1
ATOM 4702 N N . PRO B 1 290 ? 22.706 -6.317 -69.003 1.000 9.705 311 PRO B N 1
ATOM 4703 C CA . PRO B 1 290 ? 22.665 -4.859 -69.184 1.000 9.557 311 PRO B CA 1
ATOM 4704 C C . PRO B 1 290 ? 23.058 -4.071 -67.918 1.000 9.987 311 PRO B C 1
ATOM 4705 O O . PRO B 1 290 ? 23.733 -3.038 -68.088 1.000 9.772 311 PRO B O 1
ATOM 4709 N N . ARG B 1 291 ? 22.780 -4.619 -66.724 1.000 9.498 312 ARG B N 1
ATOM 4710 C CA . ARG B 1 291 ? 22.993 -3.946 -65.422 1.000 10.125 312 ARG B CA 1
ATOM 4711 C C . ARG B 1 291 ? 24.448 -4.097 -65.014 1.000 10.101 312 ARG B C 1
ATOM 4712 O O . ARG B 1 291 ? 24.869 -3.361 -64.111 1.000 10.590 312 ARG B O 1
ATOM 4720 N N . LEU B 1 292 ? 25.210 -4.946 -65.703 1.000 10.096 313 LEU B N 1
ATOM 4721 C CA . LEU B 1 292 ? 26.675 -5.000 -65.492 1.000 9.954 313 LEU B CA 1
ATOM 4722 C C . LEU B 1 292 ? 27.431 -4.399 -66.666 1.000 9.572 313 LEU B C 1
ATOM 4723 O O . LEU B 1 292 ? 28.629 -4.339 -66.571 1.000 9.574 313 LEU B O 1
ATOM 4728 N N . GLY B 1 293 ? 26.739 -3.936 -67.699 1.000 9.536 314 GLY B N 1
ATOM 4729 C CA . GLY B 1 293 ? 27.323 -3.139 -68.785 1.000 9.452 314 GLY B CA 1
ATOM 4730 C C . GLY B 1 293 ? 27.193 -3.806 -70.138 1.000 9.436 314 GLY B C 1
ATOM 4731 O O . GLY B 1 293 ? 27.881 -3.334 -71.055 1.000 9.927 314 GLY B O 1
ATOM 4732 N N . GLY B 1 294 ? 26.353 -4.836 -70.250 1.000 9.640 315 GLY B N 1
ATOM 4733 C CA . GLY B 1 294 ? 25.978 -5.494 -71.522 1.000 10.016 315 GLY B CA 1
ATOM 4734 C C . GLY B 1 294 ? 26.753 -6.770 -71.774 1.000 10.120 315 GLY B C 1
ATOM 4735 O O . GLY B 1 294 ? 26.561 -7.761 -71.033 1.000 11.577 315 GLY B O 1
ATOM 4736 N N . ASP B 1 295 ? 27.563 -6.783 -72.824 1.000 10.293 316 ASP B N 1
ATOM 4737 C CA . ASP B 1 295 ? 28.261 -8.001 -73.303 1.000 9.712 316 ASP B CA 1
ATOM 4738 C C . ASP B 1 295 ? 29.551 -8.127 -72.501 1.000 10.207 316 ASP B C 1
ATOM 4739 O O . ASP B 1 295 ? 30.564 -7.481 -72.896 1.000 10.144 316 ASP B O 1
ATOM 4744 N N . LEU B 1 296 ? 29.525 -8.967 -71.465 1.000 9.927 317 LEU B N 1
ATOM 4745 C CA . LEU B 1 296 ? 30.652 -9.149 -70.516 1.000 10.725 317 LEU B CA 1
ATOM 4746 C C . LEU B 1 296 ? 31.777 -9.930 -71.195 1.000 11.265 317 LEU B C 1
ATOM 4747 O O . LEU B 1 296 ? 32.962 -9.705 -70.834 1.000 10.470 317 LEU B O 1
ATOM 4752 N N . THR B 1 297 ? 31.428 -10.818 -72.126 1.000 12.369 318 THR B N 1
ATOM 4753 C CA . THR B 1 297 ? 32.404 -11.567 -72.951 1.000 12.326 318 THR B CA 1
ATOM 4754 C C . THR B 1 297 ? 33.209 -10.592 -73.818 1.000 12.831 318 THR B C 1
ATOM 4755 O O . THR B 1 297 ? 34.452 -10.715 -73.807 1.000 14.391 318 THR B O 1
ATOM 4759 N N . LEU B 1 298 ? 32.538 -9.710 -74.573 1.000 12.563 319 LEU B N 1
ATOM 4760 C CA . LEU B 1 298 ? 33.161 -8.693 -75.461 1.000 12.799 319 LEU B CA 1
ATOM 4761 C C . LEU B 1 298 ? 34.025 -7.770 -74.597 1.000 13.157 319 LEU B C 1
ATOM 4762 O O . LEU B 1 298 ? 35.205 -7.548 -74.926 1.000 11.917 319 LEU B O 1
ATOM 4767 N N . MET B 1 299 ? 33.492 -7.321 -73.468 1.000 13.731 320 MET B N 1
ATOM 4768 C CA . MET B 1 299 ? 34.216 -6.334 -72.630 1.000 14.288 320 MET B CA 1
ATOM 4769 C C . MET B 1 299 ? 35.414 -7.005 -71.923 1.000 14.522 320 MET B C 1
ATOM 4770 O O . MET B 1 299 ? 36.498 -6.354 -71.850 1.000 15.506 320 MET B O 1
ATOM 4775 N N . ALA B 1 300 ? 35.306 -8.257 -71.473 1.000 13.399 321 ALA B N 1
ATOM 4776 C CA . ALA B 1 300 ? 36.472 -8.953 -70.884 1.000 12.991 321 ALA B CA 1
ATOM 4777 C C . ALA B 1 300 ? 37.599 -9.072 -71.944 1.000 12.923 321 ALA B C 1
ATOM 4778 O O . ALA B 1 300 ? 38.767 -8.759 -71.635 1.000 11.989 321 ALA B O 1
ATOM 4780 N N . THR B 1 301 ? 37.279 -9.469 -73.174 1.000 12.494 322 THR B N 1
ATOM 4781 C CA . THR B 1 301 ? 38.297 -9.810 -74.207 1.000 11.966 322 THR B CA 1
ATOM 4782 C C . THR B 1 301 ? 38.905 -8.536 -74.801 1.000 11.706 322 THR B C 1
ATOM 4783 O O . THR B 1 301 ? 40.141 -8.518 -74.982 1.000 12.039 322 THR B O 1
ATOM 4787 N N . HIS B 1 302 ? 38.116 -7.506 -75.085 1.000 10.519 323 HIS B N 1
ATOM 4788 C CA . HIS B 1 302 ? 38.582 -6.379 -75.933 1.000 11.537 323 HIS B CA 1
ATOM 4789 C C . HIS B 1 302 ? 38.561 -5.053 -75.169 1.000 11.824 323 HIS B C 1
ATOM 4790 O O . HIS B 1 302 ? 39.059 -4.037 -75.732 1.000 11.247 323 HIS B O 1
ATOM 4797 N N . GLY B 1 303 ? 38.004 -5.053 -73.947 1.000 11.589 324 GLY B N 1
ATOM 4798 C CA . GLY B 1 303 ? 38.021 -3.902 -73.024 1.000 11.775 324 GLY B CA 1
ATOM 4799 C C . GLY B 1 303 ? 36.641 -3.291 -72.828 1.000 11.636 324 GLY B C 1
ATOM 4800 O O . GLY B 1 303 ? 35.815 -3.328 -73.749 1.000 11.353 324 GLY B O 1
ATOM 4801 N N . ILE B 1 304 ? 36.426 -2.685 -71.663 1.000 11.527 325 ILE B N 1
ATOM 4802 C CA . ILE B 1 304 ? 35.165 -1.973 -71.320 1.000 11.411 325 ILE B CA 1
ATOM 4803 C C . ILE B 1 304 ? 35.061 -0.741 -72.214 1.000 11.984 325 ILE B C 1
ATOM 4804 O O . ILE B 1 304 ? 33.933 -0.406 -72.629 1.000 10.277 325 ILE B O 1
ATOM 4809 N N . VAL B 1 305 ? 36.212 -0.129 -72.524 1.000 12.035 326 VAL B N 1
ATOM 4810 C CA . VAL B 1 305 ? 36.314 0.983 -73.493 1.000 13.053 326 VAL B CA 1
ATOM 4811 C C . VAL B 1 305 ? 37.284 0.563 -74.601 1.000 14.278 326 VAL B C 1
ATOM 4812 O O . VAL B 1 305 ? 38.093 -0.293 -74.341 1.000 12.908 326 VAL B O 1
ATOM 4816 N N . ARG B 1 306 ? 37.150 1.184 -75.771 1.000 16.885 327 ARG B N 1
ATOM 4817 C CA . ARG B 1 306 ? 37.880 0.873 -77.033 1.000 19.819 327 ARG B CA 1
ATOM 4818 C C . ARG B 1 306 ? 39.222 1.612 -77.053 1.000 20.249 327 ARG B C 1
ATOM 4819 O O . ARG B 1 306 ? 40.142 1.083 -77.672 1.000 19.730 327 ARG B O 1
ATOM 4827 N N . THR B 1 307 ? 39.298 2.779 -76.408 1.000 23.185 328 THR B N 1
ATOM 4828 C CA . THR B 1 307 ? 40.530 3.595 -76.187 1.000 27.228 328 THR B CA 1
ATOM 4829 C C . THR B 1 307 ? 40.583 3.990 -74.714 1.000 27.594 328 THR B C 1
ATOM 4830 O O . THR B 1 307 ? 39.544 4.171 -74.091 1.000 27.515 328 THR B O 1
ATOM 4834 N N . PRO B 1 308 ? 41.775 4.112 -74.089 1.000 32.801 329 PRO B N 1
ATOM 4835 C CA . PRO B 1 308 ? 41.847 4.453 -72.663 1.000 33.767 329 PRO B CA 1
ATOM 4836 C C . PRO B 1 308 ? 41.272 5.850 -72.407 1.000 34.953 329 PRO B C 1
ATOM 4837 O O . PRO B 1 308 ? 41.118 6.582 -73.346 1.000 34.828 329 PRO B O 1
ATOM 4841 N N . LEU B 1 309 ? 40.949 6.164 -71.152 1.000 39.296 330 LEU B N 1
ATOM 4842 C CA . LEU B 1 309 ? 40.337 7.460 -70.747 1.000 40.028 330 LEU B CA 1
ATOM 4843 C C . LEU B 1 309 ? 41.419 8.548 -70.802 1.000 38.608 330 LEU B C 1
ATOM 4844 O O . LEU B 1 309 ? 41.119 9.746 -70.827 1.000 38.999 330 LEU B O 1
#

Sequence (618 aa):
ACPAPPPGQPDIRAIGYYTDKAGSVIDPALQQQNKDATAPLDRYAADVARMSDDYLRNGDPAAAQCTLSWLGAWADDGAMLGQMIRVNNDQSFYMRQWMLDAVAMAYLKVHDQANPQQRARIDPWLQKLARANLAYWDNPKRRRNNHYYWGGLGVLATGLATDDDALWQAGHAAFQKGIDDIQDDGSLPLEMARGQRALHYHDYALAPLVMMAELARLRGQDWYASRNHAIDRLARRVIEGSRDPAWFNQHTGAAQLPLQASGWVEFYRLRSPDGGVFDAAHARGPFHSPRLGGDLTLMATHGIVRTPLACPAPPPGQPDIRAIGYYTDKAGSVIDPALQQQNKDATAPLDRYAADVARMSDDYLRNGDPAAAQCTLSWLGAWADDGAMLGQMIRVNNDQSFYMRQWMLDAVAMAYLKVHDQANPQQRARIDPWLQKLARANLAYWDNPKRRRNNHYYWGGLGVLATGLATDDDALWQAGHAAFQKGIDDIQDDGSLPLEMARGQRALHYHDYALAPLVMMAELARLRGQDWYASRNHAIDRLARRVIEGSRDPAWFNQHTGAAQLPLQASGWVEFYRLRSPDGGVFDAAHARGPFHSPRLGGDLTLMATHGIVRTPL

Foldseek 3Di:
DQDDQPQFDQEADAFQAADDPLSAHGDVVSVVVRCVSCVSLVVLLQQLLVLLVVCLVPVPLVSLVSSLVNLLNNLVNLHNNHYQDCDPDSVSLLSLLLSLLLSLLSCLASLVSQDPVSLVSRLVSLVSSLVVNVVVVVDPVDDLALSLLSSLNSLCSSCVSNVPVVSVVSSVVSLVVLLVQQDPQLAGVSLLSNAQCSLVSLLSSLLSNLLSQQSVVLVVDHPCCPPNNSSVSSVVNNLVCLVPVVVSCVSNVHNHDHDQRALSLLQVCVVCVVVPSSVVSVVPDQGADSSSSGRSNSCNVQNSYPDGD/DQDDAPAAAQEADAFQAADDPLSAHGPVVSVVVNCVRCVSLVVLLQQLLVLLLVCLVPVPLVSLVSSLVNLLNNLVNLHNNHYQDDDPDSVSLLSLLLSLLLSLLSCLASLVSADPVSLVRRLVSLVSSLVVNVVVVVDPVDDLALSLLSSLNSLCSSCLSNVPVVSVVSSVVSLLVLLVQQDPQRARVSLLSNAQCSLVSLLSSLLSSLLNQQSCVLVPHHCCPPPNNSSVSSVCNNLVCLVPVPVSCVSNVHNHDHDQRALSLLQVCVVCVVVPSSVVSVVVDQGADSSSRGRSNSCNPCHSYNDRD

CATH classification: 1.50.10.100

Organism: Stenotrophomonas maltophilia (strain K279a) (NCBI:txid522373)

Nearest PDB structures (foldseek):
  7fi2-assembly1_A  TM=1.001E+00  e=1.363E-42  Stenotrophomonas maltophilia K279a
  7fhy-assembly1_A  TM=9.962E-01  e=7.595E-42  Stenotrophomonas maltophilia K279a
  7wxo-assembly1_A  TM=9.793E-01  e=1.999E-30  Pandoraea apista
  7wxq-assembly1_A  TM=9.730E-01  e=9.342E-30  Pandoraea apista
  7xtf-assembly1_A  TM=9.718E-01  e=1.272E-29  Pandoraea apista